Protein AF-A0A8C4VVU4-F1 (afdb_monomer_lite)

Radius of gyration: 29.29 Å; chains: 1; bounding box: 77×100×70 Å

Secondary structure (DSSP, 8-state):
-HHHHHHHHHHHHHHHHHHHHHHHTS-------------TTSSPPS---SSPPSSEEEEEEEEEEEEETTTTEEEEEEEEEEEESS-EEEEEEE--SEEEEEEEEEEGGGTT--PPPEEPEEEEEGGGTEEEEEEEEEEPTT-EEEEEEEEEEE-BSSSSEEEEEEEE-TTSPEEEE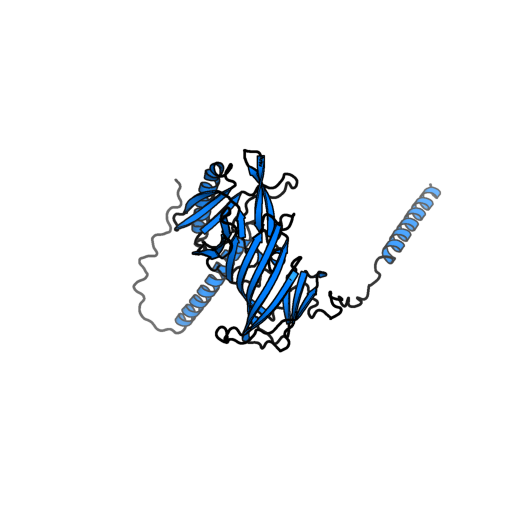EEEE-TTTTGGGTS-B--STT--BEEEEEEEE-TT-EEEESSPEEEEEEPGGG-EEEEEPPPPSB-GGG--EEEE--EEEEEE-TT--EEEEEE-TTTGGGGHHHHHHHHHHHHHHHHHHT---SSSEEEEE-----TT-TT----EETT----THHHHHHHHHHHHHHHHHHHHHHHHHHHHHSS------SSSSSSSSSS-------

Sequence (386 aa):
MASLCRLCSLVLVLQLLHIYSLGVYGFKHQTGKNNVTSPTNGKLFPWNKMRLPDMVVPIQYDLSVHPNLTTVQFTGLERIEIFVRENTRFIVLHSKGLEITSAVLLPKDDLGSSEPGTQLQVLEHPAHEQIALQAPEVLTAGQRFLVVIEFHGRLADGFDGFYKSTYKTHDGETRIIATTDFEPTSARMAFPCFDEPSFKANFAIMIRRERKHIALSNMPKIKTIELEGGLLEDHFDVTVKMSTYLVAYIVCDFKSVQATTSSGIKVSIYASPDKWSQTHYALEAAVKLLEFYEKNFDISFPLPKLVIEKLQKNKTHEGSHPLLICWRYGDRKQLCRAMRAKQQGERQTKEIQQQQQQKCSEQGQPLFSFLLGVVLAEKLRCNGPF

Structure (mmCIF, N/CA/C/O backbone):
data_AF-A0A8C4VVU4-F1
#
_entry.id   AF-A0A8C4VVU4-F1
#
loop_
_atom_site.group_PDB
_atom_site.id
_atom_site.type_symbol
_atom_site.label_atom_id
_atom_site.label_alt_id
_atom_site.label_comp_id
_atom_site.label_asym_id
_atom_site.label_entity_id
_atom_site.label_seq_id
_atom_site.pdbx_PDB_ins_code
_atom_site.Cartn_x
_atom_site.Cartn_y
_atom_site.Cartn_z
_atom_site.occupancy
_atom_site.B_iso_or_equiv
_atom_site.auth_seq_id
_atom_site.auth_comp_id
_atom_site.auth_asym_id
_atom_site.auth_atom_id
_atom_site.pdbx_PDB_model_num
ATOM 1 N N . MET A 1 1 ? -8.434 77.540 -23.350 1.00 54.56 1 MET A N 1
ATOM 2 C CA . MET A 1 1 ? -8.883 76.127 -23.413 1.00 54.56 1 MET A CA 1
ATOM 3 C C . MET A 1 1 ? -8.112 75.245 -24.406 1.00 54.56 1 MET A C 1
ATOM 5 O O . MET A 1 1 ? -8.009 74.054 -24.153 1.00 54.56 1 MET A O 1
ATOM 9 N N . ALA A 1 2 ? -7.490 75.777 -25.469 1.00 52.59 2 ALA A N 1
ATOM 10 C CA . ALA A 1 2 ? -6.749 74.960 -26.448 1.00 52.59 2 ALA A CA 1
ATOM 11 C C . ALA A 1 2 ? -5.416 74.345 -25.947 1.00 52.59 2 ALA A C 1
ATOM 13 O O . ALA A 1 2 ? -4.959 73.352 -26.506 1.00 52.59 2 ALA A O 1
ATOM 14 N N . SER A 1 3 ? -4.798 74.895 -24.891 1.00 52.94 3 SER A N 1
ATOM 15 C CA . SER A 1 3 ? -3.503 74.409 -24.370 1.00 52.94 3 SER A CA 1
ATOM 16 C C . SER A 1 3 ? -3.633 73.164 -23.471 1.00 52.94 3 SER A C 1
ATOM 18 O O . SER A 1 3 ? -2.853 72.224 -23.597 1.00 52.94 3 SER A O 1
ATOM 20 N N . LEU A 1 4 ? -4.690 73.080 -22.648 1.00 53.69 4 LEU A N 1
ATOM 21 C CA . LEU A 1 4 ? -4.948 71.901 -21.803 1.00 53.69 4 LEU A CA 1
ATOM 22 C C . LEU A 1 4 ? -5.302 70.647 -22.624 1.00 53.69 4 LEU A C 1
ATOM 24 O O . LEU A 1 4 ? -4.927 69.537 -22.257 1.00 53.69 4 LEU A O 1
ATOM 28 N N . CYS A 1 5 ? -5.982 70.817 -23.761 1.00 56.50 5 CYS A N 1
ATOM 29 C CA . CYS A 1 5 ? -6.396 69.701 -24.617 1.00 56.50 5 CYS A CA 1
ATOM 30 C C . CYS A 1 5 ? -5.201 69.040 -25.341 1.00 56.50 5 CYS A C 1
ATOM 32 O O . CYS A 1 5 ? -5.180 67.824 -25.552 1.00 56.50 5 CYS A O 1
ATOM 34 N N . ARG A 1 6 ? -4.154 69.823 -25.646 1.00 62.97 6 ARG A N 1
ATOM 35 C CA . ARG A 1 6 ? -2.909 69.312 -26.242 1.00 62.97 6 ARG A CA 1
ATOM 36 C C . ARG A 1 6 ? -2.059 68.530 -25.239 1.00 62.97 6 ARG A C 1
ATOM 38 O O . ARG A 1 6 ? -1.472 67.525 -25.626 1.00 62.97 6 ARG A O 1
ATOM 45 N N . LEU A 1 7 ? -2.053 68.926 -23.962 1.00 68.69 7 LEU A N 1
ATOM 46 C CA . LEU A 1 7 ? -1.331 68.195 -22.914 1.00 68.69 7 LEU A CA 1
ATOM 47 C C . LEU A 1 7 ? -1.962 66.824 -22.616 1.00 68.69 7 LEU A C 1
ATOM 49 O O . LEU A 1 7 ? -1.242 65.832 -22.564 1.00 68.69 7 LEU A O 1
ATOM 53 N N . CYS A 1 8 ? -3.294 66.739 -22.497 1.00 65.38 8 CYS A N 1
ATOM 54 C CA . CYS A 1 8 ? -3.971 65.452 -22.271 1.00 65.38 8 CYS A CA 1
ATOM 55 C C . CYS A 1 8 ? -3.771 64.470 -23.433 1.00 65.38 8 CYS A C 1
ATOM 57 O O . CYS A 1 8 ? -3.564 63.280 -23.203 1.00 65.38 8 CYS A O 1
ATOM 59 N N . SER A 1 9 ? -3.781 64.968 -24.673 1.00 70.19 9 SER A N 1
ATOM 60 C CA . SER A 1 9 ? -3.554 64.131 -25.856 1.00 70.19 9 SER A CA 1
ATOM 61 C C . SER A 1 9 ? -2.126 63.575 -25.894 1.00 70.19 9 SER A C 1
ATOM 63 O O . SER A 1 9 ? -1.931 62.411 -26.233 1.00 70.19 9 SER A O 1
ATOM 65 N N . LEU A 1 10 ? -1.127 64.366 -25.479 1.00 76.06 10 LEU A N 1
ATOM 66 C CA . LEU A 1 10 ? 0.266 63.914 -25.423 1.00 76.06 10 LEU A CA 1
ATOM 67 C C . LEU A 1 10 ? 0.486 62.840 -24.346 1.00 76.06 10 LEU A C 1
ATOM 69 O O . LEU A 1 10 ? 1.198 61.867 -24.584 1.00 76.06 10 LEU A O 1
ATOM 73 N N . VAL A 1 11 ? -0.149 62.990 -23.178 1.00 78.06 11 VAL A N 1
ATOM 74 C CA . VAL A 1 11 ? -0.043 62.020 -22.074 1.00 78.06 11 VAL A CA 1
ATOM 75 C C . VAL A 1 11 ? -0.682 60.680 -22.451 1.00 78.06 11 VAL A C 1
ATOM 77 O O . VAL A 1 11 ? -0.093 59.634 -22.191 1.00 78.06 11 VAL A O 1
ATOM 80 N N . LEU A 1 12 ? -1.831 60.695 -23.134 1.00 74.75 12 LEU A N 1
ATOM 81 C CA . LEU A 1 12 ? -2.483 59.480 -23.639 1.00 74.75 12 LEU A CA 1
ATOM 82 C C . LEU A 1 12 ? -1.635 58.751 -24.690 1.00 74.75 12 LEU A C 1
ATOM 84 O O . LEU A 1 12 ? -1.508 57.530 -24.632 1.00 74.75 12 LEU A O 1
ATOM 88 N N . VAL A 1 13 ? -1.003 59.485 -25.610 1.00 79.62 13 VAL A N 1
ATOM 89 C CA . VAL A 1 13 ? -0.108 58.893 -26.618 1.00 79.62 13 VAL A CA 1
ATOM 90 C C . VAL A 1 13 ? 1.142 58.294 -25.966 1.00 79.62 13 VAL A C 1
ATOM 92 O O . VAL A 1 13 ? 1.549 57.192 -26.328 1.00 79.62 13 VAL A O 1
ATOM 95 N N . LEU A 1 14 ? 1.717 58.959 -24.959 1.00 77.25 14 LEU A N 1
ATOM 96 C CA . LEU A 1 14 ? 2.869 58.435 -24.218 1.00 77.25 14 LEU A CA 1
ATOM 97 C C . LEU A 1 14 ? 2.517 57.187 -23.394 1.00 77.25 14 LEU A C 1
ATOM 99 O O . LEU A 1 14 ? 3.309 56.246 -23.363 1.00 77.25 14 LEU A O 1
ATOM 103 N N . GLN A 1 15 ? 1.326 57.126 -22.787 1.00 73.62 15 GLN A N 1
ATOM 104 C CA . GLN A 1 15 ? 0.873 55.926 -22.074 1.00 73.62 15 GLN A CA 1
ATOM 105 C C . GLN A 1 15 ? 0.582 54.756 -23.020 1.00 73.62 15 GLN A C 1
ATOM 107 O O . GLN A 1 15 ? 0.962 53.625 -22.720 1.00 73.62 15 GLN A O 1
ATOM 112 N N . LEU A 1 16 ? -0.003 55.014 -24.194 1.00 71.44 16 LEU A N 1
ATOM 113 C CA . LEU A 1 16 ? -0.216 53.984 -25.215 1.00 71.44 16 LEU A CA 1
ATOM 114 C C . LEU A 1 16 ? 1.109 53.455 -25.786 1.00 71.44 16 LEU A C 1
ATOM 116 O O . LEU A 1 16 ? 1.242 52.249 -25.975 1.00 71.44 16 LEU A O 1
ATOM 120 N N . LEU A 1 17 ? 2.117 54.315 -25.980 1.00 69.75 17 LEU A N 1
ATOM 121 C CA . LEU A 1 17 ? 3.463 53.899 -26.399 1.00 69.75 17 LEU A CA 1
ATOM 122 C C . LEU A 1 17 ? 4.193 53.077 -25.323 1.00 69.75 17 LEU A C 1
ATOM 124 O O . LEU A 1 17 ? 4.926 52.150 -25.666 1.00 69.75 17 LEU A O 1
ATOM 128 N N . HIS A 1 18 ? 3.970 53.356 -24.034 1.00 65.44 18 HIS A N 1
ATOM 129 C CA . HIS A 1 18 ? 4.513 52.547 -22.934 1.00 65.44 18 HIS A CA 1
ATOM 130 C C . HIS A 1 18 ? 3.839 51.173 -22.818 1.00 65.44 18 HIS A C 1
ATOM 132 O O . HIS A 1 18 ? 4.515 50.172 -22.588 1.00 65.44 18 HIS A O 1
ATOM 138 N N . ILE A 1 19 ? 2.524 51.092 -23.044 1.00 65.69 19 ILE A N 1
ATOM 139 C CA . ILE A 1 19 ? 1.805 49.809 -23.107 1.00 65.69 19 ILE A CA 1
ATOM 140 C C . ILE A 1 19 ? 2.272 48.996 -24.324 1.00 65.69 19 ILE A C 1
ATOM 142 O O . ILE A 1 19 ? 2.458 47.784 -24.218 1.00 65.69 19 ILE A O 1
ATOM 146 N N . TYR A 1 20 ? 2.536 49.653 -25.459 1.00 61.69 20 TYR A N 1
ATOM 147 C CA . TYR A 1 20 ? 3.066 48.993 -26.654 1.00 61.69 20 TYR A CA 1
ATOM 148 C C . TYR A 1 20 ? 4.505 48.490 -26.451 1.00 61.69 20 TYR A C 1
ATOM 150 O O . TYR A 1 20 ? 4.822 47.378 -26.865 1.00 61.69 20 TYR A O 1
ATOM 158 N N . SER A 1 21 ? 5.373 49.244 -25.759 1.00 55.59 21 SER A N 1
ATOM 159 C CA . SER A 1 21 ? 6.736 48.771 -25.464 1.00 55.59 21 SER A CA 1
ATOM 160 C C . SER A 1 21 ? 6.746 47.603 -24.468 1.00 55.59 21 SER A C 1
ATOM 162 O O . SER A 1 21 ? 7.523 46.667 -24.648 1.00 55.59 21 SER A O 1
ATOM 164 N N . LEU A 1 22 ? 5.836 47.591 -23.485 1.00 52.31 22 LEU A N 1
ATOM 165 C CA . LEU A 1 22 ? 5.645 46.460 -22.568 1.00 52.31 22 LEU A CA 1
ATOM 166 C C . LEU A 1 22 ? 5.048 45.228 -23.275 1.00 52.31 22 LEU A C 1
ATOM 168 O O . LEU A 1 22 ? 5.449 44.105 -22.976 1.00 52.31 22 LEU A O 1
ATOM 172 N N . GLY A 1 23 ? 4.154 45.424 -24.251 1.00 46.66 23 GLY A N 1
ATOM 173 C CA . GLY A 1 23 ? 3.567 44.346 -25.057 1.00 46.66 23 GLY A CA 1
ATOM 174 C C . GLY A 1 23 ? 4.552 43.674 -26.023 1.00 46.66 23 GLY A C 1
ATOM 175 O O . GLY A 1 23 ? 4.442 42.477 -26.275 1.00 46.66 23 GLY A O 1
ATOM 176 N N . VAL A 1 24 ? 5.559 44.404 -26.517 1.00 47.38 24 VAL A N 1
ATOM 177 C CA . VAL A 1 24 ? 6.585 43.867 -27.436 1.00 47.38 24 VAL A CA 1
ATOM 178 C C . VAL A 1 24 ? 7.706 43.117 -26.694 1.00 47.38 24 VAL A C 1
ATOM 180 O O . VAL A 1 24 ? 8.357 42.250 -27.274 1.00 47.38 24 VAL A O 1
ATOM 183 N N . TYR A 1 25 ? 7.888 43.349 -25.389 1.00 42.03 25 TYR A N 1
ATOM 184 C CA . TYR A 1 25 ? 8.833 42.582 -24.557 1.00 42.03 25 TYR A CA 1
ATOM 185 C C . TYR A 1 25 ? 8.291 41.229 -24.061 1.00 42.03 25 TYR A C 1
ATOM 187 O O . TYR A 1 25 ? 9.004 40.483 -23.387 1.00 42.03 25 TYR A O 1
ATOM 195 N N . GLY A 1 26 ? 7.055 40.881 -24.419 1.00 44.94 26 GLY A N 1
ATOM 196 C CA . GLY A 1 26 ? 6.333 39.735 -23.884 1.00 44.94 26 GLY A CA 1
ATOM 197 C C . GLY A 1 26 ? 6.151 38.550 -24.828 1.00 44.94 26 GLY A C 1
ATOM 198 O O . GLY A 1 26 ? 5.119 37.918 -24.723 1.00 44.94 26 GLY A O 1
ATOM 199 N N . PHE A 1 27 ? 7.072 38.225 -25.742 1.00 38.03 27 PHE A N 1
ATOM 200 C CA . PHE A 1 27 ? 7.084 36.904 -26.406 1.00 38.03 27 PHE A CA 1
ATOM 201 C C . PHE A 1 27 ? 8.479 36.580 -26.970 1.00 38.03 27 PHE A C 1
ATOM 203 O O . PHE A 1 27 ? 8.713 36.524 -28.176 1.00 38.03 27 PHE A O 1
ATOM 210 N N . LYS A 1 28 ? 9.452 36.329 -26.081 1.00 32.41 28 LYS A N 1
ATOM 211 C CA . LYS A 1 28 ? 10.615 35.519 -26.468 1.00 32.41 28 LYS A CA 1
ATOM 212 C C . LYS A 1 28 ? 10.125 34.082 -26.600 1.00 32.41 28 LYS A C 1
ATOM 214 O O . LYS A 1 28 ? 9.977 33.374 -25.609 1.00 32.41 28 LYS A O 1
ATOM 219 N N . HIS A 1 29 ? 9.864 33.684 -27.839 1.00 30.28 29 HIS A N 1
ATOM 220 C CA . HIS A 1 29 ? 9.734 32.296 -28.252 1.00 30.28 29 HIS A CA 1
ATOM 221 C C . HIS A 1 29 ? 11.003 31.559 -27.788 1.00 30.28 29 HIS A C 1
ATOM 223 O O . HIS A 1 29 ? 12.045 31.607 -28.441 1.00 30.28 29 HIS A O 1
ATOM 229 N N . GLN A 1 30 ? 10.955 30.922 -26.615 1.00 30.11 30 GLN A N 1
ATOM 230 C CA . GLN A 1 30 ? 11.921 29.891 -26.273 1.00 30.11 30 GLN A CA 1
ATOM 231 C C . GLN A 1 30 ? 11.616 28.729 -27.209 1.00 30.11 30 GLN A C 1
ATOM 233 O O . GLN A 1 30 ? 10.737 27.910 -26.962 1.00 30.11 30 GLN A O 1
ATOM 238 N N . THR A 1 31 ? 12.322 28.693 -28.336 1.00 30.97 31 THR A N 1
ATOM 239 C CA . THR A 1 31 ? 12.569 27.451 -29.057 1.00 30.97 31 THR A CA 1
ATOM 240 C C . THR A 1 31 ? 13.061 26.451 -28.022 1.00 30.97 31 THR A C 1
ATOM 242 O O . THR A 1 31 ? 14.147 26.636 -27.463 1.00 30.97 31 THR A O 1
ATOM 245 N N . GLY A 1 32 ? 12.219 25.468 -27.702 1.00 32.97 32 GLY A N 1
ATOM 246 C CA . GLY A 1 32 ? 12.524 24.417 -26.749 1.00 32.97 32 GLY A CA 1
ATOM 247 C C . GLY A 1 32 ? 13.827 23.750 -27.151 1.00 32.97 32 GLY A C 1
ATOM 248 O O . GLY A 1 32 ? 13.865 22.924 -28.059 1.00 32.97 32 GLY A O 1
ATOM 249 N N . LYS A 1 33 ? 14.913 24.117 -26.468 1.00 32.50 33 LYS A N 1
ATOM 250 C CA . LYS A 1 33 ? 16.027 23.201 -26.298 1.00 32.50 33 LYS A CA 1
ATOM 251 C C . LYS A 1 33 ? 15.423 22.030 -25.547 1.00 32.50 33 LYS A C 1
ATOM 253 O O . LYS A 1 33 ? 14.931 22.213 -24.438 1.00 32.50 33 LYS A O 1
ATOM 258 N N . ASN A 1 34 ? 15.392 20.875 -26.200 1.00 38.81 34 ASN A N 1
ATOM 259 C CA . ASN A 1 34 ? 15.095 19.600 -25.574 1.00 38.81 34 ASN A CA 1
ATOM 260 C C . ASN A 1 34 ? 15.862 19.551 -24.251 1.00 38.81 34 ASN A C 1
ATOM 262 O O . ASN A 1 34 ? 17.088 19.428 -24.255 1.00 38.81 34 ASN A O 1
ATOM 266 N N . ASN A 1 35 ? 15.149 19.718 -23.137 1.00 34.88 35 ASN A N 1
ATOM 267 C CA . ASN A 1 35 ? 15.682 19.460 -21.813 1.00 34.88 35 ASN A CA 1
ATOM 268 C C . ASN A 1 35 ? 15.896 17.952 -21.759 1.00 34.88 35 ASN A C 1
ATOM 270 O O . ASN A 1 35 ? 15.011 17.196 -21.369 1.00 34.88 35 ASN A O 1
ATOM 274 N N . VAL A 1 36 ? 17.056 17.516 -22.245 1.00 42.78 36 VAL A N 1
ATOM 275 C CA . VAL A 1 36 ? 17.599 16.199 -21.954 1.00 42.78 36 VAL A CA 1
ATOM 276 C C . VAL A 1 36 ? 17.818 16.209 -20.452 1.00 42.78 36 VAL A C 1
ATOM 278 O O . VAL A 1 36 ? 18.752 16.812 -19.931 1.00 42.78 36 VAL A O 1
ATOM 281 N N . THR A 1 37 ? 16.845 15.650 -19.752 1.00 46.22 37 THR A N 1
ATOM 282 C CA . THR A 1 37 ? 16.840 15.484 -18.312 1.00 46.22 37 THR A CA 1
ATOM 283 C C . THR A 1 37 ? 17.968 14.534 -17.950 1.00 46.22 37 THR A C 1
ATOM 285 O O . THR A 1 37 ? 17.850 13.333 -18.183 1.00 46.22 37 THR A O 1
ATOM 288 N N . SER A 1 38 ? 19.065 15.071 -17.419 1.00 39.06 38 SER A N 1
ATOM 289 C CA . SER A 1 38 ? 20.142 14.281 -16.824 1.00 39.06 38 SER A CA 1
ATOM 290 C C . SER A 1 38 ? 19.622 13.606 -15.547 1.00 39.06 38 SER A C 1
ATOM 292 O O . SER A 1 38 ? 19.295 14.312 -14.592 1.00 39.06 38 SER A O 1
ATOM 294 N N . PRO A 1 39 ? 19.500 12.272 -15.504 1.00 51.78 39 PRO A N 1
ATOM 295 C CA . PRO A 1 39 ? 19.120 11.520 -14.312 1.00 51.78 39 PRO A CA 1
ATOM 296 C C . PRO A 1 39 ? 20.349 11.260 -13.436 1.00 51.78 39 PRO A C 1
ATOM 298 O O . PRO A 1 39 ? 21.487 11.435 -13.878 1.00 51.78 39 PRO A O 1
ATOM 301 N N . THR A 1 40 ? 20.109 10.822 -12.201 1.00 55.41 40 THR A N 1
ATOM 302 C CA . THR A 1 40 ? 21.026 10.757 -11.041 1.00 55.41 40 THR A CA 1
ATOM 303 C C . THR A 1 40 ? 22.409 10.129 -11.282 1.00 55.41 40 THR A C 1
ATOM 305 O O . THR A 1 40 ? 23.325 10.421 -10.523 1.00 55.41 40 THR A O 1
ATOM 308 N N . ASN A 1 41 ? 22.605 9.371 -12.370 1.00 57.88 41 ASN A N 1
ATOM 309 C CA . ASN A 1 41 ? 23.867 8.695 -12.714 1.00 57.88 41 ASN A CA 1
ATOM 310 C C . ASN A 1 41 ? 24.458 9.088 -14.090 1.00 57.88 41 ASN A C 1
ATOM 312 O O . ASN A 1 41 ? 25.291 8.364 -14.632 1.00 57.88 41 ASN A O 1
ATOM 316 N N . GLY A 1 42 ? 23.996 10.176 -14.719 1.00 63.97 42 GLY A N 1
ATOM 317 C CA . GLY A 1 42 ? 24.495 10.640 -16.028 1.00 63.97 42 GLY A CA 1
ATOM 318 C C . GLY A 1 42 ? 24.061 9.800 -17.244 1.00 63.97 42 GLY A C 1
ATOM 319 O O . GLY A 1 42 ? 24.349 10.170 -18.380 1.00 63.97 42 GLY A O 1
ATOM 320 N N . LYS A 1 43 ? 23.337 8.693 -17.034 1.00 75.50 43 LYS A N 1
ATOM 321 C CA . LYS A 1 43 ? 22.697 7.885 -18.088 1.00 75.50 43 LYS A CA 1
ATOM 322 C C . LYS A 1 43 ? 21.329 8.453 -18.434 1.00 75.50 43 LYS A C 1
ATOM 324 O O . LYS A 1 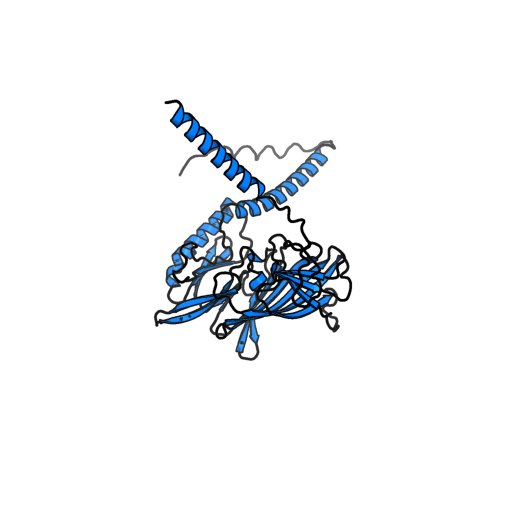43 ? 20.597 8.757 -17.509 1.00 75.50 43 LYS A O 1
ATOM 329 N N . LEU A 1 44 ? 20.944 8.532 -19.711 1.00 85.62 44 LEU A N 1
ATOM 330 C CA . LEU A 1 44 ? 19.597 8.984 -20.095 1.00 85.62 44 LEU A CA 1
ATOM 331 C C . LEU A 1 44 ? 18.498 8.101 -19.484 1.00 85.62 44 LEU A C 1
ATOM 333 O O . LEU A 1 44 ? 18.585 6.875 -19.510 1.00 85.62 44 LEU A O 1
ATOM 337 N N . PHE A 1 45 ? 17.432 8.739 -19.002 1.00 93.81 45 PHE A N 1
ATOM 338 C CA . PHE A 1 45 ? 16.233 8.048 -18.544 1.00 93.81 45 PHE A CA 1
ATOM 339 C C . PHE A 1 45 ? 15.386 7.669 -19.770 1.00 93.81 45 PHE A C 1
ATOM 341 O O . PHE A 1 45 ? 15.192 8.515 -20.647 1.00 93.81 45 PHE A O 1
ATOM 348 N N . PRO A 1 46 ? 14.884 6.426 -19.871 1.00 94.62 46 PRO A N 1
ATOM 349 C CA . PRO A 1 46 ? 14.301 5.906 -21.111 1.00 94.62 46 PRO A CA 1
ATOM 350 C C . PRO A 1 46 ? 12.906 6.464 -21.442 1.00 94.62 46 PRO A C 1
ATOM 352 O O . PRO A 1 46 ? 12.325 6.088 -22.458 1.00 94.62 46 PRO A O 1
ATOM 355 N N . TRP A 1 47 ? 12.351 7.348 -20.606 1.00 95.88 47 TRP A N 1
ATOM 356 C CA . TRP A 1 47 ? 10.983 7.839 -20.744 1.00 95.88 47 TRP A CA 1
ATOM 357 C C . TRP A 1 47 ? 10.828 9.320 -20.391 1.00 95.88 47 TRP A C 1
ATOM 359 O O . TRP A 1 47 ? 11.118 9.754 -19.287 1.00 95.88 47 TRP A O 1
ATOM 369 N N . ASN A 1 48 ? 10.326 10.126 -21.320 1.00 93.69 48 ASN A N 1
ATOM 370 C CA . ASN A 1 48 ? 10.309 11.586 -21.178 1.00 93.69 48 ASN A CA 1
ATOM 371 C C . ASN A 1 48 ? 8.924 12.183 -20.875 1.00 93.69 48 ASN A C 1
ATOM 373 O O . ASN A 1 48 ? 8.753 13.397 -20.979 1.00 93.69 48 ASN A O 1
ATOM 377 N N . LYS A 1 49 ? 7.925 11.363 -20.520 1.00 96.44 49 LYS A N 1
ATOM 378 C CA . LYS A 1 49 ? 6.563 11.826 -20.207 1.00 96.44 49 LYS A CA 1
ATOM 379 C C . LYS A 1 49 ? 6.231 11.611 -18.734 1.00 96.44 49 LYS A C 1
ATOM 381 O O . LYS A 1 49 ? 6.632 10.621 -18.133 1.00 96.44 49 LYS A O 1
ATOM 386 N N . MET A 1 50 ? 5.410 12.503 -18.181 1.00 95.06 50 MET A N 1
ATOM 387 C CA . MET A 1 50 ? 4.883 12.356 -16.819 1.00 95.06 50 MET A CA 1
ATOM 388 C C . MET A 1 50 ? 3.933 11.156 -16.687 1.00 95.06 50 MET A C 1
ATOM 390 O O . MET A 1 50 ? 3.930 10.485 -15.663 1.00 95.06 50 MET A O 1
ATOM 394 N N . ARG A 1 51 ? 3.133 10.873 -17.724 1.00 98.00 51 ARG A N 1
ATOM 395 C CA . ARG A 1 51 ? 2.276 9.680 -17.768 1.00 98.00 51 ARG A CA 1
ATOM 396 C C . ARG A 1 51 ? 3.114 8.445 -18.049 1.00 98.00 51 ARG A C 1
ATOM 398 O O . ARG A 1 51 ? 3.973 8.506 -18.928 1.00 98.00 51 ARG A O 1
ATOM 405 N N . LEU A 1 52 ? 2.852 7.355 -17.338 1.00 98.25 52 LEU A N 1
ATOM 406 C CA . LEU A 1 52 ? 3.550 6.088 -17.532 1.00 98.25 52 LEU A CA 1
ATOM 407 C C . LEU A 1 52 ? 3.286 5.511 -18.934 1.00 98.25 52 LEU A C 1
ATOM 409 O O . LEU A 1 52 ? 2.210 5.732 -19.500 1.00 98.25 52 LEU A O 1
ATOM 413 N N . PRO A 1 53 ? 4.248 4.762 -19.500 1.00 97.56 53 PRO A N 1
ATOM 414 C CA . PRO A 1 53 ? 3.998 3.945 -20.678 1.00 97.56 53 PRO A CA 1
ATOM 415 C C . PRO A 1 53 ? 2.995 2.831 -20.354 1.00 97.56 53 PRO A C 1
ATOM 417 O O . PRO A 1 53 ? 2.973 2.297 -19.249 1.00 97.56 53 PRO A O 1
ATOM 420 N N . ASP A 1 54 ? 2.194 2.435 -21.337 1.00 95.81 54 ASP A N 1
ATOM 421 C CA . ASP A 1 54 ? 1.207 1.354 -21.233 1.00 95.81 54 ASP A CA 1
ATOM 422 C C . ASP A 1 54 ? 1.707 0.009 -21.789 1.00 95.81 54 ASP A C 1
ATOM 424 O O . ASP A 1 54 ? 0.959 -0.970 -21.797 1.00 95.81 54 ASP A O 1
ATOM 428 N N . MET A 1 55 ? 2.986 -0.058 -22.181 1.00 97.38 55 MET A N 1
ATOM 429 C CA . MET A 1 55 ? 3.674 -1.267 -22.662 1.00 97.38 55 MET A CA 1
ATOM 430 C C . MET A 1 55 ? 3.751 -2.376 -21.603 1.00 97.38 55 MET A C 1
ATOM 432 O O . MET A 1 55 ? 3.811 -3.554 -21.946 1.00 97.38 55 MET A O 1
ATOM 436 N N . VAL A 1 56 ? 3.757 -2.013 -20.318 1.00 98.12 56 VAL A N 1
ATOM 437 C CA . VAL A 1 56 ? 3.792 -2.944 -19.184 1.00 98.12 56 VAL A CA 1
ATOM 438 C C . VAL A 1 56 ? 2.655 -2.585 -18.243 1.00 98.12 56 VAL A C 1
ATOM 440 O O . VAL A 1 56 ? 2.483 -1.419 -17.893 1.00 98.12 56 VAL A O 1
ATOM 443 N N . VAL A 1 57 ? 1.868 -3.579 -17.833 1.00 98.06 57 VAL A N 1
ATOM 444 C CA . VAL A 1 57 ? 0.733 -3.372 -16.926 1.00 98.06 57 VAL A CA 1
ATOM 445 C C . VAL A 1 57 ? 0.809 -4.292 -15.712 1.00 98.06 57 VAL A C 1
ATOM 447 O O . VAL A 1 57 ? 1.146 -5.466 -15.876 1.00 98.06 57 VAL A O 1
ATOM 450 N N . PRO A 1 58 ? 0.469 -3.809 -14.504 1.00 98.44 58 PRO A N 1
ATOM 451 C CA . PRO A 1 58 ? 0.423 -4.652 -13.321 1.00 98.44 58 PRO A CA 1
ATOM 452 C C . PRO A 1 58 ? -0.835 -5.528 -13.320 1.00 98.44 58 PRO A C 1
ATOM 454 O O . PRO A 1 58 ? -1.907 -5.124 -13.784 1.00 98.44 58 PRO A O 1
ATOM 457 N N . ILE A 1 59 ? -0.701 -6.723 -12.757 1.00 98.19 59 ILE A N 1
ATOM 458 C CA . ILE A 1 59 ? -1.792 -7.672 -12.517 1.00 98.19 59 ILE A CA 1
ATOM 459 C C . ILE A 1 59 ? -2.049 -7.784 -11.015 1.00 98.19 59 ILE A C 1
ATOM 461 O O . ILE A 1 59 ? -3.186 -7.604 -10.572 1.00 98.19 59 ILE A O 1
ATOM 465 N N . GLN A 1 60 ? -0.996 -8.040 -10.241 1.00 98.38 60 GLN A N 1
ATOM 466 C CA . GLN A 1 60 ? -1.068 -8.258 -8.801 1.00 98.38 60 GLN A CA 1
ATOM 467 C C . GLN A 1 60 ? 0.178 -7.705 -8.110 1.00 98.38 60 GLN A C 1
ATOM 469 O O . GLN A 1 60 ? 1.270 -7.761 -8.667 1.00 98.38 60 GLN A O 1
ATOM 474 N N . TYR A 1 61 ? -0.006 -7.190 -6.900 1.00 98.81 61 TYR A N 1
ATOM 475 C CA . TYR A 1 61 ? 1.054 -6.795 -5.983 1.00 98.81 61 TYR A CA 1
ATOM 476 C C . TYR A 1 61 ? 0.995 -7.676 -4.740 1.00 98.81 61 TYR A C 1
ATOM 478 O O . TYR A 1 61 ? -0.038 -7.709 -4.070 1.00 98.81 61 TYR A O 1
ATOM 486 N N . ASP A 1 62 ? 2.107 -8.308 -4.386 1.00 98.44 62 ASP A N 1
ATOM 487 C CA . ASP A 1 62 ? 2.308 -8.883 -3.059 1.00 98.44 62 ASP A CA 1
ATOM 488 C C . ASP A 1 62 ? 3.199 -7.923 -2.270 1.00 98.44 62 ASP A C 1
ATOM 490 O O . ASP A 1 62 ? 4.399 -7.835 -2.527 1.00 98.44 62 ASP A O 1
ATOM 494 N N . LEU A 1 63 ? 2.606 -7.165 -1.349 1.00 98.69 63 LEU A N 1
ATOM 495 C CA . LEU A 1 63 ? 3.246 -6.061 -0.640 1.00 98.69 63 LEU A CA 1
ATOM 496 C C . LEU A 1 63 ? 3.486 -6.430 0.827 1.00 98.69 63 LEU A C 1
ATOM 498 O O . LEU A 1 63 ? 2.546 -6.527 1.615 1.00 98.69 63 LEU A O 1
ATOM 502 N N . SER A 1 64 ? 4.754 -6.578 1.206 1.00 98.56 64 SER A N 1
ATOM 503 C CA . SER A 1 64 ? 5.187 -6.764 2.591 1.00 98.56 64 SER A CA 1
ATOM 504 C C . SER A 1 64 ? 5.783 -5.470 3.134 1.00 98.56 64 SER A C 1
ATOM 506 O O . SER A 1 64 ? 6.792 -5.001 2.617 1.00 98.56 64 SER A O 1
ATOM 508 N N . VAL A 1 65 ? 5.211 -4.927 4.211 1.00 98.62 65 VAL A N 1
ATOM 509 C CA . VAL A 1 65 ? 5.675 -3.686 4.854 1.00 98.62 65 VAL A CA 1
ATOM 510 C C . VAL A 1 65 ? 6.031 -3.947 6.313 1.00 98.62 65 VAL A C 1
ATOM 512 O O . VAL A 1 65 ? 5.261 -4.548 7.065 1.00 98.62 65 VAL A O 1
ATOM 515 N N . HIS A 1 66 ? 7.192 -3.457 6.737 1.00 98.31 66 HIS A N 1
ATOM 516 C CA . HIS A 1 66 ? 7.663 -3.531 8.114 1.00 98.31 66 HIS A CA 1
ATOM 517 C C . HIS A 1 66 ? 7.959 -2.125 8.652 1.00 98.31 66 HIS A C 1
ATOM 519 O O . HIS A 1 66 ? 9.090 -1.644 8.552 1.00 98.31 66 HIS A O 1
ATOM 525 N N . PRO A 1 67 ? 6.951 -1.433 9.212 1.00 98.06 67 PRO A N 1
ATOM 526 C CA . PRO A 1 67 ? 7.166 -0.168 9.896 1.00 98.06 67 PRO A CA 1
ATOM 527 C C . PRO A 1 67 ? 7.734 -0.367 11.301 1.00 98.06 67 PRO A C 1
ATOM 529 O O . PRO A 1 67 ? 7.241 -1.175 12.088 1.00 98.06 67 PRO A O 1
ATOM 532 N N . ASN A 1 68 ? 8.704 0.470 11.655 1.00 97.19 68 ASN A N 1
ATOM 533 C CA . ASN A 1 68 ? 9.189 0.636 13.013 1.00 97.19 68 ASN A CA 1
ATOM 534 C C . ASN A 1 68 ? 8.760 2.013 13.532 1.00 97.19 68 ASN A C 1
ATOM 536 O O . ASN A 1 68 ? 9.267 3.053 13.111 1.00 97.19 68 ASN A O 1
ATOM 540 N N . LEU A 1 69 ? 7.804 2.020 14.463 1.00 96.19 69 LEU A N 1
ATOM 541 C CA . LEU A 1 69 ? 7.227 3.252 15.006 1.00 96.19 69 LEU A CA 1
ATOM 542 C C . LEU A 1 69 ? 8.170 3.976 15.982 1.00 96.19 69 LEU A C 1
ATOM 544 O O . LEU A 1 69 ? 7.946 5.148 16.271 1.00 96.19 69 LEU A O 1
ATOM 548 N N . THR A 1 70 ? 9.227 3.309 16.455 1.00 94.81 70 THR A N 1
ATOM 549 C CA . THR A 1 70 ? 10.253 3.895 17.330 1.00 94.81 70 THR A CA 1
ATOM 550 C C . THR A 1 70 ? 11.279 4.676 16.512 1.00 94.81 70 THR A C 1
ATOM 552 O O . THR A 1 70 ? 11.564 5.831 16.819 1.00 94.81 70 THR A O 1
ATOM 555 N N . THR A 1 71 ? 11.814 4.075 15.443 1.00 96.62 71 THR A N 1
ATOM 556 C CA . THR A 1 71 ? 12.776 4.740 14.542 1.00 96.62 71 THR A CA 1
ATOM 557 C C . THR A 1 71 ? 12.101 5.589 13.468 1.00 96.62 71 THR A C 1
ATOM 559 O O . THR A 1 71 ? 12.763 6.398 12.821 1.00 96.62 71 THR A O 1
ATOM 562 N N . VAL A 1 72 ? 10.777 5.463 13.305 1.00 96.38 72 VAL A N 1
ATOM 563 C CA . VAL A 1 72 ? 9.970 6.220 12.335 1.00 96.38 72 VAL A CA 1
ATOM 564 C C . VAL A 1 72 ? 10.391 5.909 10.888 1.00 96.38 72 VAL A C 1
ATOM 566 O O . VAL A 1 72 ? 10.340 6.748 9.990 1.00 96.38 72 VAL A O 1
ATOM 569 N N . GLN A 1 73 ? 10.821 4.673 10.660 1.00 97.75 73 GLN A N 1
ATOM 570 C CA . GLN A 1 73 ? 11.271 4.149 9.372 1.00 97.75 73 GLN A CA 1
ATOM 571 C C . GLN A 1 73 ? 10.444 2.926 8.994 1.00 97.75 73 GLN A C 1
ATOM 573 O O . GLN A 1 73 ? 9.792 2.318 9.844 1.00 97.75 73 GLN A O 1
ATOM 578 N N . PHE A 1 74 ? 10.474 2.549 7.724 1.00 98.56 74 PHE A N 1
ATOM 579 C CA . PHE A 1 74 ? 9.900 1.294 7.269 1.00 98.56 74 PHE A CA 1
ATOM 580 C C . PHE A 1 74 ? 10.761 0.671 6.180 1.00 98.56 74 PHE A C 1
ATOM 582 O O . PHE A 1 74 ? 11.384 1.367 5.378 1.00 98.56 74 PHE A O 1
ATOM 589 N N . THR A 1 75 ? 10.764 -0.655 6.149 1.00 98.62 75 THR A N 1
ATOM 590 C CA . THR A 1 75 ? 11.260 -1.422 5.010 1.00 98.62 75 THR A CA 1
ATOM 591 C C . THR A 1 75 ? 10.092 -2.074 4.294 1.00 98.62 75 THR A C 1
ATOM 593 O O . THR A 1 75 ? 9.045 -2.349 4.894 1.00 98.62 75 THR A O 1
ATOM 596 N N . GLY A 1 76 ? 10.261 -2.297 3.000 1.00 98.38 76 GLY A N 1
ATOM 597 C CA . GLY A 1 76 ? 9.275 -2.949 2.169 1.00 98.38 76 GLY A CA 1
ATOM 598 C C . GLY A 1 76 ? 9.913 -3.920 1.192 1.00 98.38 76 GLY A C 1
ATOM 599 O O . GLY A 1 76 ? 11.048 -3.748 0.751 1.00 98.38 76 GLY A O 1
ATOM 600 N N . LEU A 1 77 ? 9.154 -4.963 0.890 1.00 98.50 77 LEU A N 1
ATOM 601 C CA . LEU A 1 77 ? 9.434 -5.924 -0.160 1.00 98.50 77 LEU A CA 1
ATOM 602 C C . LEU A 1 77 ? 8.139 -6.089 -0.937 1.00 98.50 77 LEU A C 1
ATOM 604 O O . LEU A 1 77 ? 7.130 -6.507 -0.364 1.00 98.50 77 LEU A O 1
ATOM 608 N N . GLU A 1 78 ? 8.172 -5.793 -2.225 1.00 98.12 78 GLU A N 1
ATOM 609 C CA . GLU A 1 78 ? 7.037 -6.037 -3.100 1.00 98.12 78 GLU A CA 1
ATOM 610 C C . GLU A 1 78 ? 7.383 -7.007 -4.219 1.00 98.12 78 GLU A C 1
ATOM 612 O O . GLU A 1 78 ? 8.522 -7.084 -4.683 1.00 98.12 78 GLU A O 1
ATOM 617 N N . ARG A 1 79 ? 6.372 -7.758 -4.649 1.00 98.31 79 ARG A N 1
ATOM 618 C CA . ARG A 1 79 ? 6.413 -8.568 -5.861 1.00 98.31 79 ARG A CA 1
ATOM 619 C C . ARG A 1 79 ? 5.275 -8.122 -6.756 1.00 98.31 79 ARG A C 1
ATOM 621 O O . ARG A 1 79 ? 4.112 -8.278 -6.398 1.00 98.31 79 ARG A O 1
ATOM 628 N N . ILE A 1 80 ? 5.611 -7.550 -7.901 1.00 98.38 80 ILE A N 1
ATOM 629 C CA . ILE A 1 80 ? 4.639 -7.054 -8.866 1.00 98.38 80 ILE A CA 1
ATOM 630 C C . ILE A 1 80 ? 4.574 -8.049 -10.012 1.00 98.38 80 ILE A C 1
ATOM 632 O O . ILE A 1 80 ? 5.517 -8.176 -10.794 1.00 98.38 80 ILE A O 1
ATOM 636 N N . GLU A 1 81 ? 3.456 -8.752 -10.132 1.00 98.00 81 GLU A N 1
ATOM 637 C CA . GLU A 1 81 ? 3.162 -9.477 -11.355 1.00 98.00 81 GLU A CA 1
ATOM 638 C C . GLU A 1 81 ? 2.833 -8.468 -12.450 1.00 98.00 81 GLU A C 1
ATOM 640 O O . GLU A 1 81 ? 1.871 -7.702 -12.341 1.00 98.00 81 GLU A O 1
ATOM 645 N N . ILE A 1 82 ? 3.602 -8.508 -13.531 1.00 98.06 82 ILE A N 1
ATOM 646 C CA . ILE A 1 82 ? 3.412 -7.657 -14.697 1.00 98.06 82 ILE A CA 1
ATOM 647 C C . ILE A 1 82 ? 3.083 -8.482 -15.936 1.00 98.06 82 ILE A C 1
ATOM 649 O O . ILE A 1 82 ? 3.522 -9.622 -16.091 1.00 98.06 82 ILE A O 1
ATOM 653 N N . PHE A 1 83 ? 2.338 -7.870 -16.850 1.00 97.62 83 PHE A N 1
ATOM 654 C CA . PHE A 1 83 ? 2.116 -8.363 -18.202 1.00 97.62 83 PHE A CA 1
ATOM 655 C C . PHE A 1 83 ? 2.709 -7.393 -19.214 1.00 97.62 83 PHE A C 1
ATOM 657 O O . PHE A 1 83 ? 2.430 -6.190 -19.175 1.00 97.62 83 PHE A O 1
ATOM 664 N N . VAL A 1 84 ? 3.507 -7.932 -20.129 1.00 98.06 84 VAL A N 1
ATOM 665 C CA . VAL A 1 84 ? 4.179 -7.169 -21.178 1.00 98.06 84 VAL A CA 1
ATOM 666 C C . VAL A 1 84 ? 3.282 -7.153 -22.411 1.00 98.06 84 VAL A C 1
ATOM 668 O O . VAL A 1 84 ? 3.008 -8.192 -23.004 1.00 98.06 84 VAL A O 1
ATOM 671 N N . ARG A 1 85 ? 2.788 -5.977 -22.792 1.00 97.75 85 ARG A N 1
ATOM 672 C CA . ARG A 1 85 ? 1.957 -5.781 -23.991 1.00 97.75 85 ARG A CA 1
ATOM 673 C C . ARG A 1 85 ? 2.791 -5.566 -25.242 1.00 97.75 85 ARG A C 1
ATOM 675 O O . ARG A 1 85 ? 2.400 -6.014 -26.313 1.00 97.75 85 ARG A O 1
ATOM 682 N N . GLU A 1 86 ? 3.927 -4.897 -25.090 1.00 98.25 86 GLU A N 1
ATOM 683 C CA . GLU A 1 86 ? 4.828 -4.536 -26.180 1.00 98.25 86 GLU A CA 1
ATOM 684 C C . GLU A 1 86 ? 6.270 -4.830 -25.777 1.00 98.25 86 GLU A C 1
ATOM 686 O O . GLU A 1 86 ? 6.638 -4.667 -24.612 1.00 98.25 86 GLU A O 1
ATOM 691 N N . ASN A 1 87 ? 7.085 -5.257 -26.745 1.00 98.00 87 ASN A N 1
ATOM 692 C CA . ASN A 1 87 ? 8.488 -5.571 -26.503 1.00 98.00 87 ASN A CA 1
ATOM 693 C C . ASN A 1 87 ? 9.213 -4.349 -25.927 1.00 98.00 87 ASN A C 1
ATOM 695 O O . ASN A 1 87 ? 9.247 -3.289 -26.550 1.00 98.00 87 ASN A O 1
ATOM 699 N N . THR A 1 88 ? 9.840 -4.504 -24.764 1.00 97.69 88 THR A N 1
ATOM 700 C CA . THR A 1 88 ? 10.553 -3.412 -24.089 1.00 97.69 88 THR A CA 1
ATOM 701 C C . THR A 1 88 ? 11.764 -3.934 -23.328 1.00 97.69 88 THR A C 1
ATOM 703 O O . THR A 1 88 ? 11.853 -5.111 -23.006 1.00 97.69 88 THR A O 1
ATOM 706 N N . ARG A 1 89 ? 12.717 -3.054 -23.019 1.00 96.19 89 ARG A N 1
ATOM 707 C CA . ARG A 1 89 ? 13.860 -3.352 -22.135 1.00 96.19 89 ARG A CA 1
ATOM 708 C C . ARG A 1 89 ? 13.774 -2.638 -20.794 1.00 96.19 89 ARG A C 1
ATOM 710 O O . ARG A 1 89 ? 14.714 -2.691 -20.010 1.00 96.19 89 ARG A O 1
ATOM 717 N N . PHE A 1 90 ? 12.695 -1.909 -20.547 1.00 96.56 90 PHE A N 1
ATOM 718 C CA . PHE A 1 90 ? 12.543 -1.132 -19.331 1.00 96.56 90 PHE A CA 1
ATOM 719 C C . PHE A 1 90 ? 11.101 -1.152 -18.841 1.00 96.56 90 PHE A C 1
ATOM 721 O O . PHE A 1 90 ? 10.151 -1.166 -19.627 1.00 96.56 90 PHE A O 1
ATOM 728 N N . ILE A 1 91 ? 10.960 -1.110 -17.523 1.00 98.44 91 ILE A N 1
ATOM 729 C CA . ILE A 1 91 ? 9.689 -0.982 -16.821 1.00 98.44 91 ILE A CA 1
ATOM 730 C C . ILE A 1 91 ? 9.726 0.368 -16.110 1.00 98.44 91 ILE A C 1
ATOM 732 O O . ILE A 1 91 ? 10.593 0.584 -15.267 1.00 98.44 91 ILE A O 1
ATOM 736 N N . VAL A 1 92 ? 8.827 1.288 -16.470 1.00 98.56 92 VAL A N 1
ATOM 737 C CA . VAL A 1 92 ? 8.729 2.604 -15.817 1.00 98.56 92 VAL A CA 1
ATOM 738 C C . VAL A 1 92 ? 7.553 2.598 -14.859 1.00 98.56 92 VAL A C 1
ATOM 740 O O . VAL A 1 92 ? 6.436 2.271 -15.256 1.00 98.56 92 VAL A O 1
ATOM 743 N N . LEU A 1 93 ? 7.805 2.990 -13.617 1.00 98.56 93 LEU A N 1
ATOM 744 C CA . LEU A 1 93 ? 6.800 3.109 -12.565 1.00 98.56 93 LEU A CA 1
ATOM 745 C C . LEU A 1 93 ? 7.125 4.296 -11.652 1.00 98.56 93 LEU A C 1
ATOM 747 O O . LEU A 1 93 ? 8.181 4.915 -11.780 1.00 98.56 93 LEU A O 1
ATOM 751 N N . HIS A 1 94 ? 6.206 4.652 -10.762 1.00 98.88 94 HIS A N 1
ATOM 752 C CA . HIS A 1 94 ? 6.376 5.779 -9.854 1.00 98.88 94 HIS A CA 1
ATOM 753 C C . HIS A 1 94 ? 7.065 5.361 -8.556 1.00 98.88 94 HIS A C 1
ATOM 755 O O . HIS A 1 94 ? 6.747 4.321 -7.987 1.00 98.88 94 HIS A O 1
ATOM 761 N N . SER A 1 95 ? 7.965 6.205 -8.061 1.00 98.50 95 SER A N 1
ATOM 762 C CA . SER A 1 95 ? 8.571 6.093 -6.732 1.00 98.50 95 SER A CA 1
ATOM 763 C C . SER A 1 95 ? 9.044 7.473 -6.278 1.00 98.50 95 SER A C 1
ATOM 765 O O . SER A 1 95 ? 9.603 8.236 -7.071 1.00 98.50 95 SER A O 1
ATOM 767 N N . LYS A 1 96 ? 8.801 7.819 -5.011 1.00 97.69 96 LYS A N 1
ATOM 768 C CA . LYS A 1 96 ? 9.160 9.123 -4.443 1.00 97.69 96 LYS A CA 1
ATOM 769 C C . LYS A 1 96 ? 9.606 8.995 -2.994 1.00 97.69 96 LYS A C 1
ATOM 771 O O . LYS A 1 96 ? 8.816 8.624 -2.136 1.00 97.69 96 LYS A O 1
ATOM 776 N N . GLY A 1 97 ? 10.837 9.411 -2.702 1.00 95.50 97 GLY A N 1
ATOM 777 C CA . GLY A 1 97 ? 11.351 9.423 -1.326 1.00 95.50 97 GLY A CA 1
ATOM 778 C C . GLY A 1 97 ? 11.560 8.026 -0.733 1.00 95.50 97 GLY A C 1
ATOM 779 O O . GLY A 1 97 ? 11.575 7.885 0.488 1.00 95.50 97 GLY A O 1
ATOM 780 N N . LEU A 1 98 ? 11.703 7.019 -1.596 1.00 98.19 98 LEU A N 1
ATOM 781 C CA . LEU A 1 98 ? 12.059 5.648 -1.250 1.00 98.19 98 LEU A CA 1
ATOM 782 C C . LEU A 1 98 ? 13.451 5.357 -1.796 1.00 98.19 98 LEU A C 1
ATOM 784 O O . LEU A 1 98 ? 13.754 5.727 -2.929 1.00 98.19 98 LEU A O 1
ATOM 788 N N . GLU A 1 99 ? 14.267 4.669 -1.013 1.00 98.06 99 GLU A N 1
ATOM 789 C CA . GLU A 1 99 ? 15.565 4.173 -1.454 1.00 98.06 99 GLU A CA 1
ATOM 790 C C . GLU A 1 99 ? 15.424 2.704 -1.859 1.00 98.06 99 GLU A C 1
ATOM 792 O O . GLU A 1 99 ? 15.032 1.856 -1.051 1.00 98.06 99 GLU A O 1
ATOM 797 N N . ILE A 1 100 ? 15.707 2.415 -3.132 1.00 98.12 100 ILE A N 1
ATOM 798 C CA . ILE A 1 100 ? 15.599 1.075 -3.714 1.00 98.12 100 ILE A CA 1
ATOM 799 C C . ILE A 1 100 ? 16.916 0.332 -3.497 1.00 98.12 100 ILE A C 1
ATOM 801 O O . ILE A 1 100 ? 17.936 0.687 -4.083 1.00 98.12 100 ILE A O 1
ATOM 805 N N . THR A 1 101 ? 16.894 -0.714 -2.674 1.00 96.75 101 THR A N 1
ATOM 806 C CA . THR A 1 101 ? 18.091 -1.499 -2.334 1.00 96.75 101 THR A CA 1
ATOM 807 C C . THR A 1 101 ? 18.318 -2.653 -3.302 1.00 96.75 101 THR A C 1
ATOM 809 O O . THR A 1 101 ? 19.461 -3.018 -3.568 1.00 96.75 101 THR A O 1
ATOM 812 N N . SER A 1 102 ? 17.244 -3.224 -3.851 1.00 97.12 102 SER A N 1
ATOM 813 C CA . SER A 1 102 ? 17.314 -4.312 -4.826 1.00 97.12 102 SER A CA 1
ATOM 814 C C . SER A 1 102 ? 16.115 -4.287 -5.768 1.00 97.12 102 SER A C 1
ATOM 816 O O . SER A 1 102 ? 15.001 -3.965 -5.359 1.00 97.12 102 SER A O 1
ATOM 818 N N . ALA A 1 103 ? 16.342 -4.642 -7.033 1.00 97.88 103 ALA A N 1
ATOM 819 C CA . ALA A 1 103 ? 15.300 -4.839 -8.031 1.00 97.88 103 ALA A CA 1
ATOM 820 C C . ALA A 1 103 ? 15.673 -6.031 -8.919 1.00 97.88 103 ALA A C 1
ATOM 822 O O . ALA A 1 103 ? 16.704 -6.015 -9.595 1.00 97.88 103 ALA A O 1
ATOM 823 N N . VAL A 1 104 ? 14.833 -7.063 -8.919 1.00 96.88 104 VAL A N 1
ATOM 824 C CA . VAL A 1 104 ? 15.081 -8.340 -9.596 1.00 96.88 104 VAL A CA 1
ATOM 825 C C . VAL A 1 104 ? 13.861 -8.732 -10.421 1.00 96.88 104 VAL A C 1
ATOM 827 O O . VAL A 1 104 ? 12.724 -8.536 -10.003 1.00 96.88 104 VAL A O 1
ATOM 830 N N . LEU A 1 105 ? 14.091 -9.299 -11.599 1.00 95.69 105 LEU A N 1
ATOM 831 C CA . LEU A 1 105 ? 13.064 -9.846 -12.473 1.00 95.69 105 LEU A CA 1
ATOM 832 C C . LEU A 1 105 ? 13.097 -11.373 -12.441 1.00 95.69 105 LEU A C 1
ATOM 834 O O . LEU A 1 105 ? 14.150 -11.979 -12.639 1.00 95.69 105 LEU A O 1
ATOM 838 N N . LEU A 1 106 ? 11.934 -11.987 -12.251 1.00 92.81 106 LEU A N 1
ATOM 839 C CA . LEU A 1 106 ? 11.741 -13.432 -12.325 1.00 92.81 106 LEU A CA 1
ATOM 840 C C . LEU A 1 106 ? 10.727 -13.756 -13.432 1.00 92.81 106 LEU A C 1
ATOM 842 O O . LEU A 1 106 ? 9.710 -13.058 -13.541 1.00 92.81 106 LEU A O 1
ATOM 846 N N . PRO A 1 107 ? 10.939 -14.799 -14.248 1.00 86.12 107 PRO A N 1
ATOM 847 C CA . PRO A 1 107 ? 9.884 -15.315 -15.114 1.00 86.12 107 PRO A CA 1
ATOM 848 C C . PRO A 1 107 ? 8.746 -15.887 -14.255 1.00 86.12 107 PRO A C 1
ATOM 850 O O . PRO A 1 107 ? 8.996 -16.578 -13.267 1.00 86.12 107 PRO A O 1
ATOM 853 N N . LYS A 1 108 ? 7.482 -15.604 -14.601 1.00 76.12 108 LYS A N 1
ATOM 854 C CA . LYS A 1 108 ? 6.349 -16.083 -13.785 1.00 76.12 108 LYS A CA 1
ATOM 855 C C . LYS A 1 108 ? 6.156 -17.602 -13.877 1.00 76.12 108 LYS A C 1
ATOM 857 O O . LYS A 1 108 ? 5.810 -18.230 -12.879 1.00 76.12 108 LYS A O 1
ATOM 862 N N . ASP A 1 109 ? 6.376 -18.181 -15.052 1.00 70.25 109 ASP A N 1
ATOM 863 C CA . ASP A 1 109 ? 6.123 -19.607 -15.300 1.00 70.25 109 ASP A CA 1
ATOM 864 C C . ASP A 1 109 ? 7.184 -20.529 -14.659 1.00 70.25 109 ASP A C 1
ATOM 866 O O . ASP A 1 109 ? 6.995 -21.740 -14.610 1.00 70.25 109 ASP A O 1
ATOM 870 N N . ASP A 1 110 ? 8.243 -19.948 -14.082 1.00 59.88 110 ASP A N 1
ATOM 871 C CA . ASP A 1 110 ? 9.406 -20.639 -13.514 1.00 59.88 110 ASP A CA 1
ATOM 872 C C . ASP A 1 110 ? 9.546 -20.453 -11.990 1.00 59.88 110 ASP A C 1
ATOM 874 O O . ASP A 1 110 ? 10.629 -20.608 -11.428 1.00 59.88 110 ASP A O 1
ATOM 878 N N . LEU A 1 111 ? 8.443 -20.182 -11.278 1.00 54.31 111 LEU A N 1
ATOM 879 C CA . LEU A 1 111 ? 8.404 -20.037 -9.806 1.00 54.31 111 LEU A CA 1
ATOM 880 C C . LEU A 1 111 ? 8.875 -21.285 -9.018 1.00 54.31 111 LEU A C 1
ATOM 882 O O . LEU A 1 111 ? 9.006 -21.216 -7.797 1.00 54.31 111 LEU A O 1
ATOM 886 N N . GLY A 1 112 ? 9.109 -22.417 -9.695 1.00 49.22 112 GLY A N 1
ATOM 887 C CA . GLY A 1 112 ? 9.715 -23.638 -9.143 1.00 49.22 112 GLY A CA 1
ATOM 888 C C . GLY A 1 112 ? 11.164 -23.893 -9.583 1.00 49.22 112 GLY A C 1
ATOM 889 O O . GLY A 1 112 ? 11.768 -24.866 -9.132 1.00 49.22 112 GLY A O 1
ATOM 890 N N . SER A 1 113 ? 11.725 -23.050 -10.452 1.00 53.44 113 SER A N 1
ATOM 891 C CA . SER A 1 113 ? 13.129 -23.113 -10.848 1.00 53.44 113 SER A CA 1
ATOM 892 C C . SER A 1 113 ? 13.991 -22.432 -9.779 1.00 53.44 113 SER A C 1
ATOM 894 O O . SER A 1 113 ? 13.644 -21.382 -9.243 1.00 53.44 113 SER A O 1
ATOM 896 N N . SER A 1 114 ? 15.122 -23.043 -9.429 1.00 54.72 114 SER A N 1
ATOM 897 C CA . SER A 1 114 ? 16.116 -22.447 -8.520 1.00 54.72 114 SER A CA 1
ATOM 898 C C . SER A 1 114 ? 16.991 -21.402 -9.225 1.00 54.72 114 SER A C 1
ATOM 900 O O . SER A 1 114 ? 18.089 -21.103 -8.756 1.00 54.72 114 SER A O 1
ATOM 902 N N . GLU A 1 115 ? 16.539 -20.886 -10.371 1.00 60.25 115 GLU A N 1
ATOM 903 C CA . GLU A 1 115 ? 17.317 -19.967 -11.186 1.00 60.25 115 GLU A CA 1
ATOM 904 C C . GLU A 1 115 ? 17.411 -18.602 -10.489 1.00 60.25 115 GLU A C 1
ATOM 906 O O . GLU A 1 115 ? 16.399 -18.051 -10.036 1.00 60.25 115 GLU A O 1
ATOM 911 N N . PRO A 1 116 ? 18.624 -18.036 -10.368 1.00 68.88 116 PRO A N 1
ATOM 912 C CA . PRO A 1 116 ? 18.800 -16.718 -9.790 1.00 68.88 116 PRO A CA 1
ATOM 913 C C . PRO A 1 116 ? 18.082 -15.685 -10.663 1.00 68.88 116 PRO A C 1
ATOM 915 O O . PRO A 1 116 ? 18.224 -15.662 -11.885 1.00 68.88 116 PRO A O 1
ATOM 918 N N . GLY A 1 117 ? 17.297 -14.815 -10.030 1.00 83.75 117 GLY A N 1
ATOM 919 C CA . 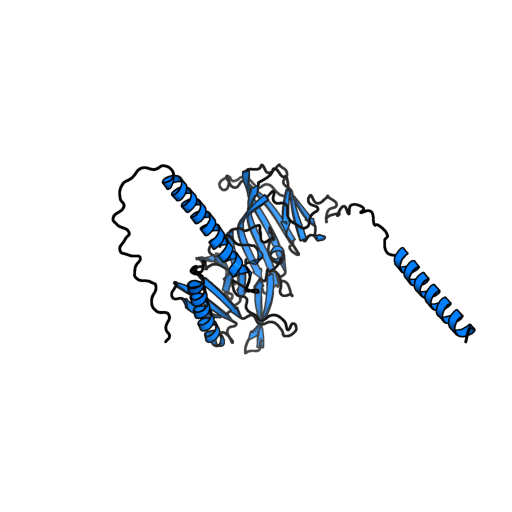GLY A 1 117 ? 16.582 -13.775 -10.756 1.00 83.75 117 GLY A CA 1
ATOM 920 C C . GLY A 1 117 ? 17.508 -12.799 -11.476 1.00 83.75 117 GLY A C 1
ATOM 921 O O . GLY A 1 117 ? 18.655 -12.579 -11.090 1.00 83.75 117 GLY A O 1
ATOM 922 N N . THR A 1 118 ? 16.991 -12.178 -12.533 1.00 92.75 118 THR A N 1
ATOM 923 C CA . THR A 1 118 ? 17.750 -11.219 -13.335 1.00 92.75 118 THR A CA 1
ATOM 924 C C . THR A 1 118 ? 17.793 -9.863 -12.638 1.00 92.75 118 THR A C 1
ATOM 926 O O . THR A 1 118 ? 16.756 -9.230 -12.450 1.00 92.75 118 THR A O 1
ATOM 929 N N . GLN A 1 119 ? 18.986 -9.382 -12.285 1.00 95.62 119 GLN A N 1
ATOM 930 C CA . GLN A 1 119 ? 19.151 -8.053 -11.692 1.00 95.62 119 GLN A CA 1
ATOM 931 C C . GLN A 1 119 ? 18.720 -6.955 -12.676 1.00 95.62 119 GLN A C 1
ATOM 933 O O . GLN A 1 119 ? 19.169 -6.917 -13.824 1.00 95.62 119 GLN A O 1
ATOM 938 N N . LEU A 1 120 ? 17.892 -6.024 -12.204 1.00 96.69 120 LEU A N 1
ATOM 939 C CA . LEU A 1 120 ? 17.474 -4.849 -12.959 1.00 96.69 120 LEU A CA 1
ATOM 940 C C . LEU A 1 120 ? 18.329 -3.642 -12.571 1.00 96.69 120 LEU A C 1
ATOM 942 O O . LEU A 1 120 ? 18.585 -3.381 -11.394 1.00 96.69 120 LEU A O 1
ATOM 946 N N . GLN A 1 121 ? 18.749 -2.866 -13.567 1.00 96.31 121 GLN A N 1
ATOM 947 C CA . GLN A 1 121 ? 19.373 -1.572 -13.315 1.00 96.31 121 GLN A CA 1
ATOM 948 C C . GLN A 1 121 ? 18.290 -0.537 -13.006 1.00 96.31 121 GLN A C 1
ATOM 950 O O . GLN A 1 121 ? 17.431 -0.272 -13.843 1.00 96.31 121 GLN A O 1
ATOM 955 N N . VAL A 1 122 ? 18.367 0.083 -11.829 1.00 96.75 122 VAL A N 1
ATOM 956 C CA . VAL A 1 122 ? 17.459 1.160 -11.421 1.00 96.75 122 VAL A CA 1
ATOM 957 C C . VAL A 1 122 ? 18.012 2.504 -11.895 1.00 96.75 122 VAL A C 1
ATOM 959 O O . VAL A 1 122 ? 19.166 2.849 -11.632 1.00 96.75 122 VAL A O 1
ATOM 962 N N . LEU A 1 123 ? 17.190 3.261 -12.615 1.00 96.25 123 LEU A N 1
ATOM 963 C CA . LEU A 1 123 ? 17.433 4.656 -12.973 1.00 96.25 123 LEU A CA 1
ATOM 964 C C . LEU A 1 123 ? 16.327 5.502 -12.352 1.00 96.25 123 LEU A C 1
ATOM 966 O O . LEU A 1 123 ? 15.159 5.138 -12.458 1.00 96.25 123 LEU A O 1
ATOM 970 N N . GLU A 1 124 ? 16.663 6.639 -11.755 1.00 95.19 124 GLU A N 1
ATOM 971 C CA . GLU A 1 124 ? 15.674 7.512 -11.121 1.00 95.19 124 GLU A CA 1
ATOM 972 C C . GLU A 1 124 ? 15.488 8.800 -11.909 1.00 95.19 124 GLU A C 1
ATOM 974 O O . GLU A 1 124 ? 16.443 9.394 -12.411 1.00 95.19 124 GLU A O 1
ATOM 979 N N . HIS A 1 125 ? 14.249 9.273 -11.968 1.00 95.81 125 HIS A N 1
ATOM 980 C CA . HIS A 1 125 ? 13.899 10.559 -12.540 1.00 95.81 125 HIS A CA 1
ATOM 981 C C . HIS A 1 125 ? 13.000 11.344 -11.571 1.00 95.81 125 HIS A C 1
ATOM 983 O O . HIS A 1 125 ? 11.773 11.362 -11.723 1.00 95.81 125 HIS A O 1
ATOM 989 N N . PRO A 1 126 ? 13.603 12.028 -10.574 1.00 94.50 126 PRO A N 1
ATOM 990 C CA . PRO A 1 126 ? 12.859 12.695 -9.505 1.00 94.50 126 PRO A CA 1
ATOM 991 C C . PRO A 1 126 ? 11.862 13.750 -9.994 1.00 94.50 126 PRO A C 1
ATOM 993 O O . PRO A 1 126 ? 10.818 13.931 -9.379 1.00 94.50 126 PRO A O 1
ATOM 996 N N . ALA A 1 127 ? 12.144 14.416 -11.120 1.00 94.44 127 ALA A N 1
ATOM 997 C CA . ALA A 1 127 ? 11.270 15.450 -11.677 1.00 94.44 127 ALA A CA 1
ATOM 998 C C . ALA A 1 127 ? 9.886 14.920 -12.096 1.00 94.44 127 ALA A C 1
ATOM 1000 O O . ALA A 1 127 ? 8.912 15.666 -12.025 1.00 94.44 127 ALA A O 1
ATOM 1001 N N . HIS A 1 128 ? 9.785 13.650 -12.505 1.00 96.94 128 HIS A N 1
ATOM 1002 C CA . HIS A 1 128 ? 8.500 12.991 -12.771 1.00 96.94 128 HIS A CA 1
ATOM 1003 C C . HIS A 1 128 ? 8.099 12.003 -11.670 1.00 96.94 128 HIS A C 1
ATOM 1005 O O . HIS A 1 128 ? 7.086 11.326 -11.823 1.00 96.94 128 HIS A O 1
ATOM 1011 N N . GLU A 1 129 ? 8.868 11.907 -10.579 1.00 98.06 129 GLU A N 1
ATOM 1012 C CA . GLU A 1 129 ? 8.658 10.917 -9.513 1.00 98.06 129 GLU A CA 1
ATOM 1013 C C . GLU A 1 129 ? 8.615 9.480 -10.062 1.00 98.06 129 GLU A C 1
ATOM 1015 O O . GLU A 1 129 ? 7.787 8.660 -9.661 1.00 98.06 129 GLU A O 1
ATOM 1020 N N . GLN A 1 130 ? 9.477 9.198 -11.041 1.00 98.50 130 GLN A N 1
ATOM 1021 C CA . GLN A 1 130 ? 9.536 7.926 -11.753 1.00 98.50 130 GLN A CA 1
ATOM 1022 C C . GLN A 1 130 ? 10.870 7.226 -11.523 1.00 98.50 130 GLN A C 1
ATOM 1024 O O . GLN A 1 130 ? 11.913 7.864 -11.376 1.00 98.50 130 GLN A O 1
ATOM 1029 N N . ILE A 1 131 ? 10.835 5.901 -11.594 1.00 98.38 131 ILE A N 1
ATOM 1030 C CA . ILE A 1 131 ? 12.009 5.050 -11.748 1.00 98.38 131 ILE A CA 1
ATOM 1031 C C . ILE A 1 131 ? 11.843 4.178 -12.991 1.00 98.38 131 ILE A C 1
ATOM 1033 O O . ILE A 1 131 ? 10.727 3.822 -13.373 1.00 98.38 131 ILE A O 1
ATOM 1037 N N . ALA A 1 132 ? 12.959 3.840 -13.628 1.00 98.19 132 ALA A N 1
ATOM 1038 C CA . ALA A 1 132 ? 13.018 2.882 -14.716 1.00 98.19 132 ALA A CA 1
ATOM 1039 C C . ALA A 1 132 ? 13.861 1.688 -14.274 1.00 98.19 132 ALA A C 1
ATOM 1041 O O . ALA A 1 132 ? 15.018 1.845 -13.888 1.00 98.19 132 ALA A O 1
ATOM 1042 N N . LEU A 1 133 ? 13.271 0.501 -14.353 1.00 98.00 133 LEU A N 1
ATOM 1043 C CA . LEU A 1 133 ? 13.946 -0.767 -14.123 1.00 98.00 133 LEU A CA 1
ATOM 1044 C C . LEU A 1 133 ? 14.363 -1.327 -15.477 1.00 98.00 133 LEU A C 1
ATOM 1046 O O . LEU A 1 133 ? 13.521 -1.765 -16.262 1.00 98.00 133 LEU A O 1
ATOM 1050 N N . GLN A 1 134 ? 15.652 -1.248 -15.782 1.00 96.75 134 GLN A N 1
ATOM 1051 C CA . GLN A 1 134 ? 16.213 -1.663 -17.058 1.00 96.75 134 GLN A CA 1
ATOM 1052 C C . GLN A 1 134 ? 16.645 -3.129 -17.000 1.00 96.75 134 GLN A C 1
ATOM 1054 O O . GLN A 1 134 ? 17.515 -3.501 -16.211 1.00 96.75 134 GLN A O 1
ATOM 1059 N N . ALA A 1 135 ? 16.045 -3.943 -17.864 1.00 95.62 135 ALA A N 1
ATOM 1060 C CA . ALA A 1 135 ? 16.382 -5.343 -18.052 1.00 95.62 135 ALA A CA 1
ATOM 1061 C C . ALA A 1 135 ? 17.575 -5.496 -19.018 1.00 95.62 135 ALA A C 1
ATOM 1063 O O . ALA A 1 135 ? 17.703 -4.725 -19.983 1.00 95.62 135 ALA A O 1
ATOM 1064 N N . PRO A 1 136 ? 18.458 -6.488 -18.796 1.00 93.69 136 PRO A N 1
ATOM 1065 C CA . PRO A 1 136 ? 19.551 -6.774 -19.720 1.00 93.69 136 PRO A CA 1
ATOM 1066 C C . PRO A 1 136 ? 19.021 -7.273 -21.069 1.00 93.69 136 PRO A C 1
ATOM 1068 O O . PRO A 1 136 ? 19.530 -6.859 -22.112 1.00 93.69 136 PRO A O 1
ATOM 1071 N N . GLU A 1 137 ? 17.950 -8.064 -21.059 1.00 93.69 137 GLU A N 1
ATOM 1072 C CA . GLU A 1 137 ? 17.306 -8.629 -22.244 1.00 93.69 137 GLU A CA 1
ATOM 1073 C C . GLU A 1 137 ? 15.957 -7.962 -22.549 1.00 93.69 137 GLU A C 1
ATOM 1075 O O . GLU A 1 137 ? 15.424 -7.184 -21.753 1.00 93.69 137 GLU A O 1
ATOM 1080 N N . VAL A 1 138 ? 15.425 -8.218 -23.746 1.00 96.12 138 VAL A N 1
ATOM 1081 C CA . VAL A 1 138 ? 14.107 -7.717 -24.155 1.00 96.12 138 VAL A CA 1
ATOM 1082 C C . VAL A 1 138 ? 13.022 -8.538 -23.469 1.00 96.12 138 VAL A C 1
ATOM 1084 O O . VAL A 1 138 ? 12.947 -9.751 -23.631 1.00 96.12 138 VAL A O 1
ATOM 1087 N N . LEU A 1 139 ? 12.139 -7.850 -22.754 1.00 96.00 139 LEU A N 1
ATOM 1088 C CA . LEU A 1 139 ? 10.892 -8.407 -22.255 1.00 96.00 139 LEU A CA 1
ATOM 1089 C C . LEU A 1 139 ? 9.948 -8.574 -23.442 1.00 96.00 139 LEU A C 1
ATOM 1091 O O . LEU A 1 139 ? 9.605 -7.585 -24.096 1.00 96.00 139 LEU A O 1
ATOM 1095 N N . THR A 1 140 ? 9.561 -9.811 -23.747 1.00 95.62 140 THR A N 1
ATOM 1096 C CA . THR A 1 140 ? 8.766 -10.106 -24.943 1.00 95.62 140 THR A CA 1
ATOM 1097 C C . THR A 1 140 ? 7.277 -9.929 -24.657 1.00 95.62 140 THR A C 1
ATOM 1099 O O . THR A 1 140 ? 6.767 -10.332 -23.611 1.00 95.62 140 THR A O 1
ATOM 1102 N N . ALA A 1 141 ? 6.563 -9.323 -25.601 1.00 97.44 141 ALA A N 1
ATOM 1103 C CA . ALA A 1 141 ? 5.121 -9.151 -25.556 1.00 97.44 141 ALA A CA 1
ATOM 1104 C C . ALA A 1 141 ? 4.397 -10.493 -25.363 1.00 97.44 141 ALA A C 1
ATOM 1106 O O . ALA A 1 141 ? 4.778 -11.520 -25.921 1.00 97.44 141 ALA A O 1
ATOM 1107 N N . GLY A 1 142 ? 3.329 -10.475 -24.569 1.00 95.62 142 GLY A N 1
ATOM 1108 C CA . GLY A 1 142 ? 2.555 -11.655 -24.196 1.00 95.62 142 GLY A CA 1
ATOM 1109 C C . GLY A 1 142 ? 3.088 -12.404 -22.971 1.00 95.62 142 GLY A C 1
ATOM 1110 O O . GLY A 1 142 ? 2.367 -13.241 -22.432 1.00 95.62 142 GLY A O 1
ATOM 1111 N N . GLN A 1 143 ? 4.298 -12.097 -22.493 1.00 94.00 143 GLN A N 1
ATOM 1112 C CA . GLN A 1 143 ? 4.876 -12.751 -21.319 1.00 94.00 143 GLN A CA 1
ATOM 1113 C C . GLN A 1 143 ? 4.462 -12.080 -20.006 1.00 94.00 143 GLN A C 1
ATOM 1115 O O . GLN A 1 143 ? 4.114 -10.893 -19.948 1.00 94.00 143 GLN A O 1
ATOM 1120 N N . ARG A 1 144 ? 4.527 -12.870 -18.931 1.00 95.44 144 ARG A N 1
ATOM 1121 C CA . ARG A 1 144 ? 4.358 -12.408 -17.555 1.00 95.44 144 ARG A CA 1
ATOM 1122 C C . ARG A 1 144 ? 5.655 -12.559 -16.782 1.00 95.44 144 ARG A C 1
ATOM 1124 O O . ARG A 1 144 ? 6.337 -13.576 -16.883 1.00 95.44 144 ARG A O 1
ATOM 1131 N N . PHE A 1 145 ? 5.934 -11.567 -15.955 1.00 95.38 145 PHE A N 1
ATOM 1132 C CA . PHE A 1 145 ? 7.097 -11.555 -15.081 1.00 95.38 145 PHE A CA 1
ATOM 1133 C C . PHE A 1 145 ? 6.689 -11.147 -13.675 1.00 95.38 145 PHE A C 1
ATOM 1135 O O . PHE A 1 145 ? 5.643 -10.527 -13.474 1.00 95.38 145 PHE A O 1
ATOM 1142 N N . LEU A 1 146 ? 7.543 -11.473 -12.715 1.00 96.56 146 LEU A N 1
ATOM 1143 C CA . LEU A 1 146 ? 7.469 -10.986 -11.353 1.00 96.56 146 LEU A CA 1
ATOM 1144 C C . LEU A 1 146 ? 8.632 -10.024 -11.117 1.00 96.56 146 LEU A C 1
ATOM 1146 O O . LEU A 1 146 ? 9.796 -10.407 -11.216 1.00 96.56 146 LEU A O 1
ATOM 1150 N N . VAL A 1 147 ? 8.311 -8.771 -10.823 1.00 97.81 147 VAL A N 1
ATOM 1151 C CA . VAL A 1 147 ? 9.290 -7.749 -10.449 1.00 97.81 147 VAL A CA 1
ATOM 1152 C C . VAL A 1 147 ? 9.367 -7.720 -8.931 1.00 97.81 147 VAL A C 1
ATOM 1154 O O . VAL A 1 147 ? 8.383 -7.391 -8.276 1.00 97.81 147 VAL A O 1
ATOM 1157 N N . VAL A 1 148 ? 10.512 -8.086 -8.372 1.00 98.00 148 VAL A N 1
ATOM 1158 C CA . VAL A 1 148 ? 10.767 -8.081 -6.931 1.00 98.00 148 VAL A CA 1
ATOM 1159 C C . VAL A 1 148 ? 11.562 -6.832 -6.587 1.00 98.00 148 VAL A C 1
ATOM 1161 O O . VAL A 1 148 ? 12.652 -6.646 -7.125 1.00 98.00 148 VAL A O 1
ATOM 1164 N N . ILE A 1 149 ? 11.025 -5.978 -5.718 1.00 98.56 149 ILE A N 1
ATOM 1165 C CA . ILE A 1 149 ? 11.666 -4.718 -5.329 1.00 98.56 149 ILE A CA 1
ATOM 1166 C C . ILE A 1 149 ? 11.776 -4.667 -3.810 1.00 98.56 149 ILE A C 1
ATOM 1168 O O . ILE A 1 149 ? 10.781 -4.797 -3.095 1.00 98.56 149 ILE A O 1
ATOM 1172 N N . GLU A 1 150 ? 12.996 -4.465 -3.325 1.00 98.69 150 GLU A N 1
ATOM 1173 C CA . GLU A 1 150 ? 13.281 -4.157 -1.928 1.00 98.69 150 GLU A CA 1
ATOM 1174 C C . GLU A 1 150 ? 13.567 -2.671 -1.796 1.00 98.69 150 GLU A C 1
ATOM 1176 O O . GLU A 1 150 ? 14.332 -2.090 -2.573 1.00 98.69 150 GLU A O 1
ATOM 1181 N N . PHE A 1 151 ? 12.936 -2.054 -0.809 1.00 98.69 151 PHE A N 1
ATOM 1182 C CA . PHE A 1 151 ? 13.050 -0.628 -0.586 1.00 98.69 151 PHE A CA 1
ATOM 1183 C C . PHE A 1 151 ? 12.975 -0.290 0.894 1.00 98.69 151 PHE A C 1
ATOM 1185 O O . PHE A 1 151 ? 12.469 -1.049 1.726 1.00 98.69 151 PHE A O 1
ATOM 1192 N N . HIS A 1 152 ? 13.446 0.902 1.221 1.00 97.94 152 HIS A N 1
ATOM 1193 C CA . HIS A 1 152 ? 13.228 1.490 2.526 1.00 97.94 152 HIS A CA 1
ATOM 1194 C C . HIS A 1 152 ? 12.815 2.950 2.409 1.00 97.94 152 HIS A C 1
ATOM 1196 O O . HIS A 1 152 ? 13.082 3.632 1.420 1.00 97.94 152 HIS A O 1
ATOM 1202 N N . GLY A 1 153 ? 12.125 3.418 3.438 1.00 97.56 153 GLY A N 1
ATOM 1203 C CA . GLY A 1 153 ? 11.611 4.770 3.506 1.00 97.56 153 GLY A CA 1
ATOM 1204 C C . GLY A 1 153 ? 11.449 5.235 4.943 1.00 97.56 153 GLY A C 1
ATOM 1205 O O . GLY A 1 153 ? 11.602 4.486 5.913 1.00 97.56 153 GLY A O 1
ATOM 1206 N N . ARG A 1 154 ? 11.125 6.515 5.084 1.00 97.75 154 ARG A N 1
ATOM 1207 C CA . ARG A 1 154 ? 10.808 7.137 6.368 1.00 97.75 154 ARG A CA 1
ATOM 1208 C C . ARG A 1 154 ? 9.321 7.444 6.417 1.00 97.75 154 ARG A C 1
ATOM 1210 O O . ARG A 1 154 ? 8.776 7.926 5.428 1.00 97.75 154 ARG A O 1
ATOM 1217 N N . LEU A 1 155 ? 8.678 7.215 7.564 1.00 96.56 155 LEU A N 1
ATOM 1218 C CA . LEU A 1 155 ? 7.300 7.673 7.740 1.00 96.56 155 LEU A CA 1
ATOM 1219 C C . LEU A 1 155 ? 7.271 9.196 7.600 1.00 96.56 155 LEU A C 1
ATOM 1221 O O . LEU A 1 155 ? 8.014 9.897 8.293 1.00 96.56 155 LEU A O 1
ATOM 1225 N N . ALA A 1 156 ? 6.422 9.698 6.707 1.00 92.44 156 ALA A N 1
ATOM 1226 C CA . ALA A 1 156 ? 6.299 11.126 6.470 1.00 92.44 156 ALA A CA 1
ATOM 1227 C C . ALA A 1 156 ? 5.807 11.864 7.730 1.00 92.44 156 ALA A C 1
ATOM 1229 O O . ALA A 1 156 ? 5.030 11.333 8.528 1.00 92.44 156 ALA A O 1
ATOM 1230 N N . ASP A 1 157 ? 6.259 13.109 7.891 1.00 86.50 157 ASP A N 1
ATOM 1231 C CA . ASP A 1 157 ? 5.764 14.036 8.920 1.00 86.50 157 ASP A CA 1
ATOM 1232 C C . ASP A 1 157 ? 4.464 14.750 8.489 1.00 86.50 157 ASP A C 1
ATOM 1234 O O . ASP A 1 157 ? 3.803 15.385 9.311 1.00 86.50 157 ASP A O 1
ATOM 1238 N N . GLY A 1 158 ? 4.120 14.671 7.196 1.00 83.69 158 GLY A N 1
ATOM 1239 C CA . GLY A 1 158 ? 2.907 15.240 6.606 1.00 83.69 158 GLY A CA 1
ATOM 1240 C C . GLY A 1 158 ? 1.678 14.341 6.758 1.00 83.69 158 GLY A C 1
ATOM 1241 O O . GLY A 1 158 ? 1.621 13.479 7.629 1.00 83.69 158 GLY A O 1
ATOM 1242 N N . PHE A 1 159 ? 0.682 14.548 5.894 1.00 84.50 159 PHE A N 1
ATOM 1243 C CA . PHE A 1 159 ? -0.575 13.787 5.906 1.00 84.50 159 PHE A CA 1
ATOM 1244 C C . PHE A 1 159 ? -0.772 12.903 4.673 1.00 84.50 159 PHE A C 1
ATOM 1246 O O . PHE A 1 159 ? -1.869 12.390 4.493 1.00 84.50 159 PHE A O 1
ATOM 1253 N N . ASP A 1 160 ? 0.268 12.743 3.856 1.00 85.81 160 ASP A N 1
ATOM 1254 C CA . ASP A 1 160 ? 0.232 12.040 2.577 1.00 85.81 160 ASP A CA 1
ATOM 1255 C C . ASP A 1 160 ? 1.270 10.911 2.560 1.00 85.81 160 ASP A C 1
ATOM 1257 O O . ASP A 1 160 ? 2.320 10.994 3.206 1.00 85.81 160 ASP A O 1
ATOM 1261 N N . GLY A 1 161 ? 0.997 9.863 1.788 1.00 93.00 161 GLY A N 1
ATOM 1262 C CA . GLY A 1 161 ? 1.854 8.688 1.692 1.00 93.00 161 GLY A CA 1
ATOM 1263 C C . GLY A 1 161 ? 1.698 7.796 2.915 1.00 93.00 161 GLY A C 1
ATOM 1264 O O . GLY A 1 161 ? 0.600 7.665 3.455 1.00 93.00 161 GLY A O 1
ATOM 1265 N N . PHE A 1 162 ? 2.789 7.162 3.345 1.00 96.81 162 PHE A N 1
ATOM 1266 C CA . PHE A 1 162 ? 2.830 6.427 4.605 1.00 96.81 162 PHE A CA 1
ATOM 1267 C C . PHE A 1 162 ? 3.437 7.320 5.684 1.00 96.81 162 PHE A C 1
ATOM 1269 O O . PHE A 1 162 ? 4.634 7.612 5.668 1.00 96.81 162 PHE A O 1
ATOM 1276 N N . TYR A 1 163 ? 2.597 7.806 6.593 1.00 93.75 163 TYR A N 1
ATOM 1277 C CA . TYR A 1 163 ? 2.948 8.876 7.517 1.00 93.75 163 TYR A CA 1
ATOM 1278 C C . TYR A 1 163 ? 2.722 8.478 8.970 1.00 93.75 163 TYR A C 1
ATOM 1280 O O . TYR A 1 163 ? 1.949 7.569 9.294 1.00 93.75 163 TYR A O 1
ATOM 1288 N N . LYS A 1 164 ? 3.425 9.170 9.868 1.00 94.00 164 LYS A N 1
ATOM 1289 C CA . LYS A 1 164 ? 3.202 9.020 11.303 1.00 94.00 164 LYS A CA 1
ATOM 1290 C C . LYS A 1 164 ? 2.109 9.977 11.759 1.00 94.00 164 LYS A C 1
ATOM 1292 O O . LYS A 1 164 ? 2.080 11.144 11.381 1.00 94.00 164 LYS A O 1
ATOM 1297 N N . SER A 1 165 ? 1.268 9.516 12.667 1.00 89.12 165 SER A N 1
ATOM 1298 C CA . SER A 1 165 ? 0.366 10.372 13.433 1.00 89.12 165 SER A CA 1
ATOM 1299 C C . SER A 1 165 ? 0.564 10.101 14.916 1.00 89.12 165 SER A C 1
ATOM 1301 O O . SER A 1 165 ? 1.112 9.070 15.306 1.00 89.12 165 SER A O 1
ATOM 1303 N N . THR A 1 166 ? 0.140 11.032 15.764 1.00 90.38 166 THR A N 1
ATOM 1304 C CA . THR A 1 166 ? 0.246 10.880 17.215 1.00 90.38 166 THR A CA 1
ATOM 1305 C C . THR A 1 166 ? -1.069 11.182 17.907 1.00 90.38 166 THR A C 1
ATOM 1307 O O . THR A 1 166 ? -1.922 11.903 17.389 1.00 90.38 166 THR A O 1
ATOM 1310 N N . TYR A 1 167 ? -1.246 10.616 19.094 1.00 86.00 167 TYR A N 1
ATOM 1311 C CA . TYR A 1 167 ? -2.324 10.997 19.995 1.00 86.00 167 TYR A CA 1
ATOM 1312 C C . TYR A 1 167 ? -1.837 10.950 21.441 1.00 86.00 167 TYR A C 1
ATOM 1314 O O . TYR A 1 167 ? -0.871 10.257 21.762 1.00 86.00 167 TYR A O 1
ATOM 1322 N N . LYS A 1 168 ? -2.506 11.705 22.315 1.00 87.94 168 LYS A N 1
ATOM 1323 C CA . LYS A 1 168 ? -2.235 11.679 23.755 1.00 87.94 168 LYS A CA 1
ATOM 1324 C C . LYS A 1 168 ? -3.222 10.771 24.472 1.00 87.94 168 LYS A C 1
ATOM 1326 O O . LYS A 1 168 ? -4.422 10.842 24.189 1.00 87.94 168 LYS A O 1
ATOM 1331 N N . THR A 1 169 ? -2.711 9.947 25.376 1.00 89.38 169 THR A N 1
ATOM 1332 C CA . THR A 1 169 ? -3.531 9.193 26.325 1.00 89.38 169 THR A CA 1
ATOM 1333 C C . THR A 1 169 ? -4.041 10.112 27.435 1.00 89.38 169 THR A C 1
ATOM 1335 O O . THR A 1 169 ? -3.551 11.234 27.603 1.00 89.38 169 THR A O 1
ATOM 1338 N N . HIS A 1 170 ? -5.015 9.636 28.208 1.00 86.12 170 HIS A N 1
ATOM 1339 C CA . HIS A 1 170 ? -5.505 10.323 29.403 1.00 86.12 170 HIS A CA 1
ATOM 1340 C C . HIS A 1 170 ? -4.374 10.665 30.394 1.00 86.12 170 HIS A C 1
ATOM 1342 O O . HIS A 1 170 ? -4.373 11.748 30.973 1.00 86.12 170 HIS A O 1
ATOM 1348 N N . ASP A 1 171 ? -3.368 9.794 30.506 1.00 90.38 171 ASP A N 1
ATOM 1349 C CA . ASP A 1 171 ? -2.223 9.957 31.413 1.00 90.38 171 ASP A CA 1
ATOM 1350 C C . ASP A 1 171 ? -1.120 10.873 30.842 1.00 90.38 171 ASP A C 1
ATOM 1352 O O . ASP A 1 171 ? -0.065 11.053 31.446 1.00 90.38 171 ASP A O 1
ATOM 1356 N N . GLY A 1 172 ? -1.343 11.464 29.662 1.00 89.38 172 GLY A N 1
ATOM 1357 C CA . GLY A 1 172 ? -0.427 12.411 29.020 1.00 89.38 172 GLY A CA 1
ATOM 1358 C C . GLY A 1 172 ? 0.672 11.777 28.158 1.00 89.38 172 GLY A C 1
ATOM 1359 O O . GLY A 1 172 ? 1.418 12.511 27.502 1.00 89.38 172 GLY A O 1
ATOM 1360 N N . GLU A 1 173 ? 0.749 10.444 28.095 1.00 93.12 173 GLU A N 1
ATOM 1361 C CA . GLU A 1 173 ? 1.662 9.709 27.212 1.00 93.12 173 GLU A CA 1
ATOM 1362 C C . GLU A 1 173 ? 1.328 10.008 25.742 1.00 93.12 173 GLU A C 1
ATOM 1364 O O . GLU A 1 173 ? 0.166 9.983 25.331 1.00 93.12 173 GLU A O 1
ATOM 1369 N N . THR A 1 174 ? 2.345 10.289 24.925 1.00 92.56 174 THR A N 1
ATOM 1370 C CA . THR A 1 174 ? 2.169 10.457 23.476 1.00 92.56 174 THR A CA 1
ATOM 1371 C C . THR A 1 174 ? 2.457 9.138 22.776 1.00 92.56 174 THR A C 1
ATOM 1373 O O . THR A 1 174 ? 3.583 8.651 22.830 1.00 92.56 174 THR A O 1
ATOM 1376 N N . ARG A 1 175 ? 1.460 8.588 22.080 1.00 92.56 175 ARG A N 1
ATOM 1377 C CA . ARG A 1 175 ? 1.605 7.372 21.273 1.00 92.56 175 ARG A CA 1
ATOM 1378 C C . ARG A 1 175 ? 1.676 7.698 19.795 1.00 92.56 175 ARG A C 1
ATOM 1380 O O . ARG A 1 175 ? 1.042 8.648 19.332 1.00 92.56 175 ARG A O 1
ATOM 1387 N N . ILE A 1 176 ? 2.459 6.903 19.075 1.00 94.06 176 ILE A N 1
ATOM 1388 C CA . ILE A 1 176 ? 2.669 7.020 17.633 1.00 94.06 176 ILE A CA 1
ATOM 1389 C C . ILE A 1 176 ? 1.861 5.927 16.942 1.00 94.06 176 ILE A C 1
ATOM 1391 O O . ILE A 1 176 ? 1.833 4.786 17.395 1.00 94.06 176 ILE A O 1
ATOM 1395 N N . ILE A 1 177 ? 1.236 6.285 15.829 1.00 94.06 177 ILE A N 1
ATOM 1396 C CA . ILE A 1 177 ? 0.623 5.362 14.879 1.00 94.06 177 ILE A CA 1
ATOM 1397 C C . ILE A 1 177 ? 1.226 5.611 13.496 1.00 94.06 177 ILE A C 1
ATOM 1399 O O . ILE A 1 177 ? 1.668 6.724 13.203 1.00 94.06 177 ILE A O 1
ATOM 1403 N N . ALA A 1 178 ? 1.219 4.595 12.643 1.00 95.88 178 ALA A N 1
ATOM 1404 C CA . ALA A 1 178 ? 1.573 4.724 11.234 1.00 95.88 178 ALA A CA 1
ATOM 1405 C C . ALA A 1 178 ? 0.322 4.465 10.393 1.00 95.88 178 ALA A C 1
ATOM 1407 O O . ALA A 1 178 ? -0.373 3.478 10.630 1.00 95.88 178 ALA A O 1
ATOM 1408 N N . THR A 1 179 ? 0.011 5.345 9.447 1.00 94.31 179 THR A N 1
ATOM 1409 C CA . THR A 1 179 ? -1.213 5.275 8.637 1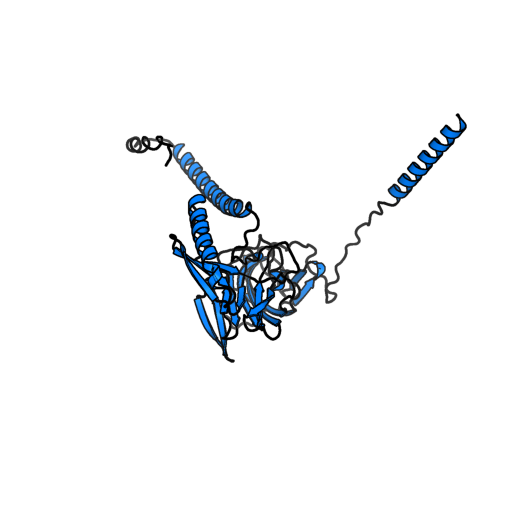.00 94.31 179 THR A CA 1
ATOM 1410 C C . THR A 1 179 ? -0.953 5.811 7.230 1.00 94.31 179 THR A C 1
ATOM 1412 O O . THR A 1 179 ? 0.055 6.475 6.984 1.00 94.31 179 THR A O 1
ATOM 1415 N N . THR A 1 180 ? -1.835 5.486 6.291 1.00 93.00 180 THR A N 1
ATOM 1416 C CA . THR A 1 180 ? -1.672 5.784 4.864 1.00 93.00 180 THR A CA 1
ATOM 1417 C C . THR A 1 180 ? -2.756 6.723 4.349 1.00 93.00 180 THR A C 1
ATOM 1419 O O . THR A 1 180 ? -3.930 6.507 4.642 1.00 93.00 180 THR A O 1
ATOM 1422 N N . ASP A 1 181 ? -2.391 7.698 3.517 1.00 89.31 181 ASP A N 1
ATOM 1423 C CA . ASP A 1 181 ? -3.327 8.462 2.675 1.00 89.31 181 ASP A CA 1
ATOM 1424 C C . ASP A 1 181 ? -2.703 8.638 1.287 1.00 89.31 181 ASP A C 1
ATOM 1426 O O . ASP A 1 181 ? -1.668 9.289 1.132 1.00 89.31 181 ASP A O 1
ATOM 1430 N N . PHE A 1 182 ? -3.269 7.966 0.284 1.00 90.69 182 PHE A N 1
ATOM 1431 C CA . PHE A 1 182 ? -2.631 7.831 -1.028 1.00 90.69 182 PHE A CA 1
ATOM 1432 C C . PHE A 1 182 ? -3.299 8.634 -2.138 1.00 90.69 182 PHE A C 1
ATOM 1434 O O . PHE A 1 182 ? -2.679 8.831 -3.183 1.00 90.69 182 PHE A O 1
ATOM 1441 N N . GLU A 1 183 ? -4.526 9.116 -1.945 1.00 81.75 183 GLU A N 1
ATOM 1442 C CA . GLU A 1 183 ? -5.180 9.940 -2.959 1.00 81.75 183 GLU A CA 1
ATOM 1443 C C . GLU A 1 183 ? -4.586 11.362 -2.963 1.00 81.75 183 GLU A C 1
ATOM 1445 O O . GLU A 1 183 ? -4.477 11.973 -1.902 1.00 81.75 183 GLU A O 1
ATOM 1450 N N . PRO A 1 184 ? -4.235 11.933 -4.134 1.00 89.69 184 PRO A N 1
ATOM 1451 C CA . PRO A 1 184 ? -4.385 11.360 -5.476 1.00 89.69 184 PRO A CA 1
ATOM 1452 C C . PRO A 1 184 ? -3.198 10.518 -5.973 1.00 89.69 184 PRO A C 1
ATOM 1454 O O . PRO A 1 184 ? -3.414 9.633 -6.798 1.00 89.69 184 PRO A O 1
ATOM 1457 N N . THR A 1 185 ? -1.968 10.807 -5.537 1.00 94.50 185 THR A N 1
ATOM 1458 C CA . THR A 1 185 ? -0.727 10.273 -6.143 1.00 94.50 185 THR A CA 1
ATOM 1459 C C . THR A 1 185 ? 0.362 9.977 -5.110 1.00 94.50 185 THR A C 1
ATOM 1461 O O . THR A 1 185 ? 1.548 10.176 -5.374 1.00 94.50 185 THR A O 1
ATOM 1464 N N . SER A 1 186 ? -0.021 9.589 -3.895 1.00 96.50 186 SER A N 1
ATOM 1465 C CA . SER A 1 186 ? 0.919 9.417 -2.780 1.00 96.50 186 SER A CA 1
ATOM 1466 C C . SER A 1 186 ? 1.221 7.948 -2.464 1.00 96.50 186 SER A C 1
ATOM 1468 O O . SER A 1 186 ? 2.065 7.682 -1.612 1.00 96.50 186 SER A O 1
ATOM 1470 N N . ALA A 1 187 ? 0.623 6.981 -3.176 1.00 97.88 187 ALA A N 1
ATOM 1471 C CA . ALA A 1 187 ? 0.978 5.560 -3.031 1.00 97.88 187 ALA A CA 1
ATOM 1472 C C . ALA A 1 187 ? 2.460 5.314 -3.362 1.00 97.88 187 ALA A C 1
ATOM 1474 O O . ALA A 1 187 ? 3.154 4.611 -2.627 1.00 97.88 187 ALA A O 1
ATOM 1475 N N . ARG A 1 188 ? 2.978 6.012 -4.384 1.00 98.50 188 ARG A N 1
ATOM 1476 C CA . ARG A 1 188 ? 4.400 6.014 -4.784 1.00 98.50 188 ARG A CA 1
ATOM 1477 C C . ARG A 1 188 ? 5.389 6.444 -3.690 1.00 98.50 188 ARG A C 1
ATOM 1479 O O . ARG A 1 188 ? 6.592 6.282 -3.865 1.00 98.50 188 ARG A O 1
ATOM 1486 N N . MET A 1 189 ? 4.903 7.048 -2.600 1.00 98.25 189 MET A N 1
ATOM 1487 C CA . MET A 1 189 ? 5.714 7.428 -1.434 1.00 98.25 189 MET A CA 1
ATOM 1488 C C . MET A 1 189 ? 5.826 6.314 -0.392 1.00 98.25 189 MET A C 1
ATOM 1490 O O . MET A 1 189 ? 6.544 6.462 0.593 1.00 98.25 189 MET A O 1
ATOM 1494 N N . ALA A 1 190 ? 5.075 5.230 -0.565 1.00 98.31 190 ALA A N 1
ATOM 1495 C CA . ALA A 1 190 ? 4.999 4.128 0.380 1.00 98.31 190 ALA A CA 1
ATOM 1496 C C . ALA A 1 190 ? 5.488 2.810 -0.224 1.00 98.31 190 ALA A C 1
ATOM 1498 O O . ALA A 1 190 ? 6.066 2.003 0.496 1.00 98.31 190 ALA A O 1
ATOM 1499 N N . PHE A 1 191 ? 5.282 2.611 -1.526 1.00 98.75 191 PHE A N 1
ATOM 1500 C CA . PHE A 1 191 ? 5.854 1.516 -2.302 1.00 98.75 191 PHE A CA 1
ATOM 1501 C C . PHE A 1 191 ? 5.957 1.922 -3.786 1.00 98.75 191 PHE A C 1
ATOM 1503 O O . PHE A 1 191 ? 5.099 2.673 -4.272 1.00 98.75 191 PHE A O 1
ATOM 1510 N N . PRO A 1 192 ? 6.994 1.482 -4.518 1.00 98.69 192 PRO A N 1
ATOM 1511 C CA . PRO A 1 192 ? 7.106 1.746 -5.949 1.00 98.69 192 PRO A CA 1
ATOM 1512 C C . PRO A 1 192 ? 5.936 1.121 -6.728 1.00 98.69 192 PRO A C 1
ATOM 1514 O O . PRO A 1 192 ? 5.636 -0.056 -6.612 1.00 98.69 192 PRO A O 1
ATOM 1517 N N . CYS A 1 193 ? 5.210 1.889 -7.539 1.00 98.75 193 CYS A N 1
ATOM 1518 C CA . CYS A 1 193 ? 4.035 1.330 -8.218 1.00 98.75 193 CYS A CA 1
ATOM 1519 C C . CYS A 1 193 ? 3.625 2.067 -9.487 1.00 98.75 193 CYS A C 1
ATOM 1521 O O . CYS A 1 193 ? 4.020 3.202 -9.754 1.00 98.75 193 CYS A O 1
ATOM 1523 N N . PHE A 1 194 ? 2.771 1.423 -10.284 1.00 98.75 194 PHE A N 1
ATOM 1524 C CA . PHE A 1 194 ? 2.103 2.052 -11.423 1.00 98.75 194 PHE A CA 1
ATOM 1525 C C . PHE A 1 194 ? 0.997 2.997 -10.925 1.00 98.75 194 PHE A C 1
ATOM 1527 O O . PHE A 1 194 ? -0.191 2.708 -11.047 1.00 98.75 194 PHE A O 1
ATOM 1534 N N . ASP A 1 195 ? 1.404 4.109 -10.308 1.00 98.38 195 ASP A N 1
ATOM 1535 C CA . ASP A 1 195 ? 0.526 5.009 -9.553 1.00 98.38 195 ASP A CA 1
ATOM 1536 C C . ASP A 1 195 ? -0.319 5.942 -10.441 1.00 98.38 195 ASP A C 1
ATOM 1538 O O . ASP A 1 195 ? -0.199 7.168 -10.395 1.00 98.38 195 ASP A O 1
ATOM 1542 N N . GLU A 1 196 ? -1.152 5.343 -11.294 1.00 97.62 196 GLU A N 1
ATOM 1543 C CA . GLU A 1 196 ? -2.228 6.016 -12.019 1.00 97.62 196 GLU A CA 1
ATOM 1544 C C . GLU A 1 196 ? -3.524 5.191 -11.923 1.00 97.62 196 GLU A C 1
ATOM 1546 O O . GLU A 1 196 ? -3.483 3.963 -12.050 1.00 97.62 196 GLU A O 1
ATOM 1551 N N . PRO A 1 197 ? -4.710 5.818 -11.788 1.00 92.62 197 PRO A N 1
ATOM 1552 C CA . PRO A 1 197 ? -5.959 5.095 -11.526 1.00 92.62 197 PRO A CA 1
ATOM 1553 C C . PRO A 1 197 ? -6.344 4.021 -12.557 1.00 92.62 197 PRO A C 1
ATOM 1555 O O . PRO A 1 197 ? -7.102 3.104 -12.228 1.00 92.62 197 PRO A O 1
ATOM 1558 N N . SER A 1 198 ? -5.853 4.125 -13.796 1.00 93.88 198 SER A N 1
ATOM 1559 C CA . SER A 1 198 ? -6.095 3.154 -14.870 1.00 93.88 198 SER A CA 1
ATOM 1560 C C . SER A 1 198 ? -5.379 1.816 -14.667 1.00 93.88 198 SER A C 1
ATOM 1562 O O . SER A 1 198 ? -5.881 0.795 -15.141 1.00 93.88 198 SER A O 1
ATOM 1564 N N . PHE A 1 199 ? -4.257 1.784 -13.943 1.00 97.06 199 PHE A N 1
ATOM 1565 C CA . PHE A 1 199 ? -3.478 0.568 -13.689 1.00 97.06 199 PHE A CA 1
ATOM 1566 C C . PHE A 1 199 ? -4.015 -0.192 -12.474 1.00 97.06 199 PHE A C 1
ATOM 1568 O O . PHE A 1 199 ? -3.364 -0.319 -11.440 1.00 97.06 199 PHE A O 1
ATOM 1575 N N . LYS A 1 200 ? -5.249 -0.688 -12.587 1.00 94.94 200 LYS A N 1
ATOM 1576 C CA . LYS A 1 200 ? -5.860 -1.468 -11.508 1.00 94.94 200 LYS A CA 1
ATOM 1577 C C . LYS A 1 200 ? -5.224 -2.850 -11.385 1.00 94.94 200 LYS A C 1
ATOM 1579 O O . LYS A 1 200 ? -5.064 -3.528 -12.399 1.00 94.94 200 LYS A O 1
ATOM 1584 N N . ALA A 1 201 ? -5.013 -3.297 -10.155 1.00 97.62 201 ALA A N 1
ATOM 1585 C CA . ALA A 1 201 ? -4.435 -4.594 -9.820 1.00 97.62 201 ALA A CA 1
ATOM 1586 C C . ALA A 1 201 ? -5.068 -5.169 -8.543 1.00 97.62 201 ALA A C 1
ATOM 1588 O O . ALA A 1 201 ? -5.842 -4.494 -7.856 1.00 97.62 201 ALA A O 1
ATOM 1589 N N . ASN A 1 202 ? -4.768 -6.431 -8.256 1.00 98.25 202 ASN A N 1
ATOM 1590 C CA . ASN A 1 202 ? -5.043 -7.064 -6.969 1.00 98.25 202 ASN A CA 1
ATOM 1591 C C . ASN A 1 202 ? -3.888 -6.788 -5.993 1.00 98.25 202 ASN A C 1
ATOM 1593 O O . ASN A 1 202 ? -2.747 -6.660 -6.429 1.00 98.25 202 ASN A O 1
ATOM 1597 N N . PHE A 1 203 ? -4.167 -6.712 -4.692 1.00 98.19 203 PHE A N 1
ATOM 1598 C CA . PHE A 1 203 ? -3.144 -6.490 -3.667 1.00 98.19 203 PHE A CA 1
ATOM 1599 C C . PHE A 1 203 ? -3.248 -7.558 -2.574 1.00 98.19 203 PHE A C 1
ATOM 1601 O O . PHE A 1 203 ? -4.298 -7.707 -1.951 1.00 98.19 203 PHE A O 1
ATOM 1608 N N . ALA A 1 204 ? -2.164 -8.286 -2.333 1.00 98.25 204 ALA A N 1
ATOM 1609 C CA . ALA A 1 204 ? -1.976 -9.148 -1.175 1.00 98.25 204 ALA A CA 1
ATOM 1610 C C . ALA A 1 204 ? -1.051 -8.417 -0.197 1.00 98.25 204 ALA A C 1
ATOM 1612 O O . ALA A 1 204 ? 0.106 -8.154 -0.514 1.00 98.25 204 ALA A O 1
ATOM 1613 N N . ILE A 1 205 ? -1.569 -8.025 0.968 1.00 98.62 205 ILE A N 1
ATOM 1614 C CA . ILE A 1 205 ? -0.845 -7.149 1.898 1.00 98.62 205 ILE A CA 1
ATOM 1615 C C . ILE A 1 205 ? -0.406 -7.945 3.124 1.00 98.62 205 ILE A C 1
ATOM 1617 O O . ILE A 1 205 ? -1.192 -8.680 3.728 1.00 98.62 205 ILE A O 1
ATOM 1621 N N . MET A 1 206 ? 0.853 -7.761 3.508 1.00 98.69 206 MET A N 1
ATOM 1622 C CA . MET A 1 206 ? 1.479 -8.355 4.682 1.00 98.69 206 MET A CA 1
ATOM 1623 C C . MET A 1 206 ? 2.111 -7.250 5.524 1.00 98.69 206 MET A C 1
ATOM 1625 O O . MET A 1 206 ? 2.874 -6.434 5.011 1.00 98.69 206 MET A O 1
ATOM 1629 N N . ILE A 1 207 ? 1.800 -7.208 6.820 1.00 98.75 207 ILE A N 1
ATOM 1630 C CA . ILE A 1 207 ? 2.315 -6.172 7.725 1.00 98.75 207 ILE A CA 1
ATOM 1631 C C . ILE A 1 207 ? 3.046 -6.820 8.895 1.00 98.75 207 ILE A C 1
ATOM 1633 O O . ILE A 1 207 ? 2.439 -7.545 9.688 1.00 98.75 207 ILE A O 1
ATOM 1637 N N . ARG A 1 208 ? 4.340 -6.518 9.034 1.00 98.50 208 ARG A N 1
ATOM 1638 C CA . ARG A 1 208 ? 5.145 -6.903 10.201 1.00 98.50 208 ARG A CA 1
ATOM 1639 C C . ARG A 1 208 ? 5.026 -5.849 11.291 1.00 98.50 208 ARG A C 1
ATOM 1641 O O . ARG A 1 208 ? 5.174 -4.661 11.022 1.00 98.50 208 ARG A O 1
ATOM 1648 N N . ARG A 1 209 ? 4.769 -6.272 12.525 1.00 98.06 209 ARG A N 1
ATOM 1649 C CA . ARG A 1 209 ? 4.569 -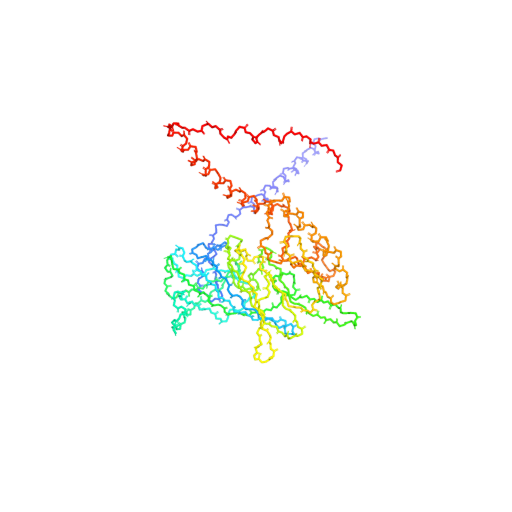5.374 13.668 1.00 98.06 209 ARG A CA 1
ATOM 1650 C C . ARG A 1 209 ? 5.003 -6.002 14.987 1.00 98.06 209 ARG A C 1
ATOM 1652 O O . ARG A 1 209 ? 5.049 -7.219 15.144 1.00 98.06 209 ARG A O 1
ATOM 1659 N N . GLU A 1 210 ? 5.235 -5.145 15.974 1.00 97.38 210 GLU A N 1
ATOM 1660 C CA . GLU A 1 210 ? 5.386 -5.552 17.372 1.00 97.38 210 GLU A CA 1
ATOM 1661 C C . GLU A 1 210 ? 4.058 -6.052 17.971 1.00 97.38 210 GLU A C 1
ATOM 1663 O O . GLU A 1 210 ? 2.966 -5.634 17.570 1.00 97.38 210 GLU A O 1
ATOM 1668 N N . ARG A 1 211 ? 4.150 -6.893 19.010 1.00 96.56 211 ARG A N 1
ATOM 1669 C CA . ARG A 1 211 ? 2.992 -7.510 19.685 1.00 96.56 211 ARG A CA 1
ATOM 1670 C C . ARG A 1 211 ? 2.004 -6.506 20.288 1.00 96.56 211 ARG A C 1
ATOM 1672 O O . ARG A 1 211 ? 0.815 -6.800 20.348 1.00 96.56 211 ARG A O 1
ATOM 1679 N N . LYS A 1 212 ? 2.486 -5.338 20.718 1.00 95.38 212 LYS A N 1
ATOM 1680 C CA . LYS A 1 212 ? 1.668 -4.284 21.343 1.00 95.38 212 LYS A CA 1
ATOM 1681 C C . LYS A 1 212 ? 0.760 -3.536 20.359 1.00 95.38 212 LYS A C 1
ATOM 1683 O O . LYS A 1 212 ? -0.181 -2.879 20.790 1.00 95.38 212 LYS A O 1
ATOM 1688 N N . HIS A 1 213 ? 1.038 -3.628 19.059 1.00 97.81 213 HIS A N 1
ATOM 1689 C CA . HIS A 1 213 ? 0.246 -2.986 18.013 1.00 97.81 213 HIS A CA 1
ATOM 1690 C C . HIS A 1 213 ? -0.687 -3.994 17.340 1.00 97.81 213 HIS A C 1
ATOM 1692 O O . HIS A 1 213 ? -0.444 -5.196 17.369 1.00 97.81 213 HIS A O 1
ATOM 1698 N N . ILE A 1 214 ? -1.714 -3.503 16.663 1.00 97.62 214 ILE A N 1
ATOM 1699 C CA . ILE A 1 214 ? -2.515 -4.200 15.662 1.00 97.62 214 ILE A CA 1
ATOM 1700 C C . ILE A 1 214 ? -2.170 -3.652 14.274 1.00 97.62 214 ILE A C 1
ATOM 1702 O O . ILE A 1 214 ? -1.736 -2.506 14.151 1.00 97.62 214 ILE A O 1
ATOM 1706 N N . ALA A 1 215 ? -2.379 -4.462 13.235 1.00 97.69 215 ALA A N 1
ATOM 1707 C CA . ALA A 1 215 ? -2.355 -3.999 11.854 1.00 97.69 215 ALA A CA 1
ATOM 1708 C C . ALA A 1 215 ? -3.765 -4.057 11.259 1.00 97.69 215 ALA A C 1
ATOM 1710 O O . ALA A 1 215 ? -4.507 -5.022 11.471 1.00 97.69 215 ALA A O 1
ATOM 1711 N N . LEU A 1 216 ? -4.122 -3.031 10.495 1.00 95.69 216 LEU A N 1
ATOM 1712 C CA . LEU A 1 216 ? -5.355 -2.959 9.719 1.00 95.69 216 LEU A CA 1
ATOM 1713 C C . LEU A 1 216 ? -4.998 -2.730 8.255 1.00 95.69 216 LEU A C 1
ATOM 1715 O O . LEU A 1 216 ? -4.011 -2.071 7.955 1.00 95.69 216 LEU A O 1
ATOM 1719 N N . SER A 1 217 ? -5.820 -3.255 7.355 1.00 94.75 217 SER A N 1
ATOM 1720 C CA . SER A 1 217 ? -5.729 -3.008 5.917 1.00 94.75 217 SER A CA 1
ATOM 1721 C C . SER A 1 217 ? -7.114 -3.145 5.270 1.00 94.75 217 SER A C 1
ATOM 1723 O O . SER A 1 217 ? -8.098 -3.413 5.978 1.00 94.75 217 SER A O 1
ATOM 1725 N N . ASN A 1 218 ? -7.197 -2.970 3.948 1.00 88.94 218 ASN A N 1
ATOM 1726 C CA . ASN A 1 218 ? -8.417 -3.058 3.142 1.00 88.94 218 ASN A CA 1
ATOM 1727 C C . ASN A 1 218 ? -9.215 -4.333 3.437 1.00 88.94 218 ASN A C 1
ATOM 1729 O O . ASN A 1 218 ? -10.418 -4.284 3.690 1.00 88.94 218 ASN A O 1
ATOM 1733 N N . MET A 1 219 ? -8.529 -5.474 3.463 1.00 91.25 219 MET A N 1
ATOM 1734 C CA . MET A 1 219 ? -9.157 -6.791 3.533 1.00 91.25 219 MET A CA 1
ATOM 1735 C C . MET A 1 219 ? -9.085 -7.412 4.930 1.00 91.25 219 MET A C 1
ATOM 1737 O O . MET A 1 219 ? -8.344 -6.930 5.793 1.00 91.25 219 MET A O 1
ATOM 1741 N N . PRO A 1 220 ? -9.914 -8.423 5.244 1.00 93.19 220 PRO A N 1
ATOM 1742 C CA . PRO A 1 220 ? -9.832 -9.142 6.510 1.00 93.19 220 PRO A CA 1
ATOM 1743 C C . PRO A 1 220 ? -8.460 -9.784 6.707 1.00 93.19 220 PRO A C 1
ATOM 1745 O O . PRO A 1 220 ? -7.814 -10.210 5.754 1.00 93.19 220 PRO A O 1
ATOM 1748 N N . LYS A 1 221 ? -8.023 -9.858 7.964 1.00 96.69 221 LYS A N 1
ATOM 1749 C CA . LYS A 1 221 ? -6.822 -10.606 8.320 1.00 96.69 221 LYS A CA 1
ATOM 1750 C C . LYS A 1 221 ? -7.137 -12.100 8.273 1.00 96.69 221 LYS A C 1
ATOM 1752 O O . LYS A 1 221 ? -8.052 -12.532 8.970 1.00 96.69 221 LYS A O 1
ATOM 1757 N N . ILE A 1 222 ? -6.378 -12.858 7.486 1.00 97.38 222 ILE A N 1
ATOM 1758 C CA . ILE A 1 222 ? -6.528 -14.314 7.348 1.00 97.38 222 ILE A CA 1
ATOM 1759 C C . ILE A 1 222 ? -5.744 -15.031 8.444 1.00 97.38 222 ILE A C 1
ATOM 1761 O O . ILE A 1 222 ? -6.252 -15.955 9.074 1.00 97.38 222 ILE A O 1
ATOM 1765 N N . LYS A 1 223 ? -4.496 -14.615 8.676 1.00 97.81 223 LYS A N 1
ATOM 1766 C CA . LYS A 1 223 ? -3.606 -15.244 9.656 1.00 97.81 223 LYS A CA 1
ATOM 1767 C C . LYS A 1 223 ? -2.612 -14.246 10.236 1.00 97.81 223 LYS A C 1
ATOM 1769 O O . LYS A 1 223 ? -2.325 -13.212 9.635 1.00 97.81 223 LYS A O 1
ATOM 1774 N N . THR A 1 224 ? -2.078 -14.591 11.399 1.00 98.50 224 THR A N 1
ATOM 1775 C CA . THR A 1 224 ? -0.915 -13.946 12.007 1.00 98.50 224 THR A CA 1
ATOM 1776 C C . THR A 1 224 ? 0.132 -15.029 12.206 1.00 98.50 224 THR A C 1
ATOM 1778 O O . THR A 1 224 ? -0.176 -16.050 12.817 1.00 98.50 224 THR A O 1
ATOM 1781 N N . ILE A 1 225 ? 1.340 -14.818 11.692 1.00 97.88 225 ILE A N 1
ATOM 1782 C CA . ILE A 1 225 ? 2.479 -15.700 11.955 1.00 97.88 225 ILE A CA 1
ATOM 1783 C C . ILE A 1 225 ? 3.435 -15.022 12.933 1.00 97.88 225 ILE A C 1
ATOM 1785 O O . ILE A 1 225 ? 3.591 -13.800 12.918 1.00 97.88 225 ILE A O 1
ATOM 1789 N N . GLU A 1 226 ? 4.047 -15.816 13.801 1.00 97.62 226 GLU A N 1
ATOM 1790 C CA . GLU A 1 226 ? 5.100 -15.354 14.697 1.00 97.62 226 GLU A CA 1
ATOM 1791 C C . GLU A 1 226 ? 6.451 -15.537 14.009 1.00 97.62 226 GLU A C 1
ATOM 1793 O O . GLU A 1 226 ? 6.743 -16.605 13.471 1.00 97.62 226 GLU A O 1
ATOM 1798 N N . LEU A 1 227 ? 7.235 -14.465 13.975 1.00 95.50 227 LEU A N 1
ATOM 1799 C CA . LEU A 1 227 ? 8.566 -14.435 13.388 1.00 95.50 227 LEU A CA 1
ATOM 1800 C C . LEU A 1 227 ? 9.627 -14.458 14.491 1.00 95.50 227 LEU A C 1
ATOM 1802 O O . LEU A 1 227 ? 9.364 -14.157 15.660 1.00 95.50 227 LEU A O 1
ATOM 1806 N N . GLU A 1 228 ? 10.857 -14.769 14.097 1.00 89.25 228 GLU A N 1
ATOM 1807 C CA . GLU A 1 228 ? 12.015 -14.642 14.976 1.00 89.25 228 GLU A CA 1
ATOM 1808 C C . GLU A 1 228 ? 12.153 -13.198 15.501 1.00 89.25 228 GLU A C 1
ATOM 1810 O O . GLU A 1 228 ? 11.753 -12.229 14.850 1.00 89.25 228 GLU A O 1
ATOM 1815 N N . GLY A 1 229 ? 12.662 -13.044 16.725 1.00 89.69 229 GLY A N 1
ATOM 1816 C CA . GLY A 1 229 ? 12.745 -11.737 17.388 1.00 89.69 229 GLY A CA 1
ATOM 1817 C C . GLY A 1 229 ? 11.419 -11.216 17.963 1.00 89.69 229 GLY A C 1
ATOM 1818 O O . GLY A 1 229 ? 11.352 -10.063 18.384 1.00 89.69 229 GLY A O 1
ATOM 1819 N N . GLY A 1 230 ? 10.364 -12.041 18.011 1.00 92.94 230 GLY A N 1
ATOM 1820 C CA . GLY A 1 230 ? 9.094 -11.713 18.678 1.00 92.94 230 GLY A CA 1
ATOM 1821 C C . GLY A 1 230 ? 8.179 -10.769 17.890 1.00 92.94 230 GLY A C 1
ATOM 1822 O O . GLY A 1 230 ? 7.205 -10.246 18.446 1.00 92.94 230 GLY A O 1
ATOM 1823 N N . LEU A 1 231 ? 8.484 -10.549 16.609 1.00 97.25 231 LEU A N 1
ATOM 1824 C CA . LEU A 1 231 ? 7.624 -9.832 15.674 1.00 97.25 231 LEU A CA 1
ATOM 1825 C C . LEU A 1 231 ? 6.461 -10.718 15.220 1.00 97.25 231 LEU A C 1
ATOM 1827 O O . LEU A 1 231 ? 6.552 -11.943 15.175 1.00 97.25 231 LEU A O 1
ATOM 1831 N N . LEU A 1 232 ? 5.359 -10.076 14.850 1.00 98.44 232 LEU A N 1
ATOM 1832 C CA . LEU A 1 232 ? 4.198 -10.723 14.255 1.00 98.44 232 LEU A CA 1
ATOM 1833 C C . LEU A 1 232 ? 4.032 -10.227 12.822 1.00 98.44 232 LEU A C 1
ATOM 1835 O O . LEU A 1 232 ? 4.161 -9.031 12.570 1.00 98.44 232 LEU A O 1
ATOM 1839 N N . GLU A 1 233 ? 3.701 -11.118 11.896 1.00 98.56 233 GLU A N 1
ATOM 1840 C CA . GLU A 1 233 ? 3.364 -10.767 10.517 1.00 98.56 233 GLU A CA 1
ATOM 1841 C C . GLU A 1 233 ? 1.898 -11.110 10.247 1.00 98.56 233 GLU A C 1
ATOM 1843 O O . GLU A 1 233 ? 1.480 -12.270 10.285 1.00 98.56 233 GLU A O 1
ATOM 1848 N N . ASP A 1 234 ? 1.097 -1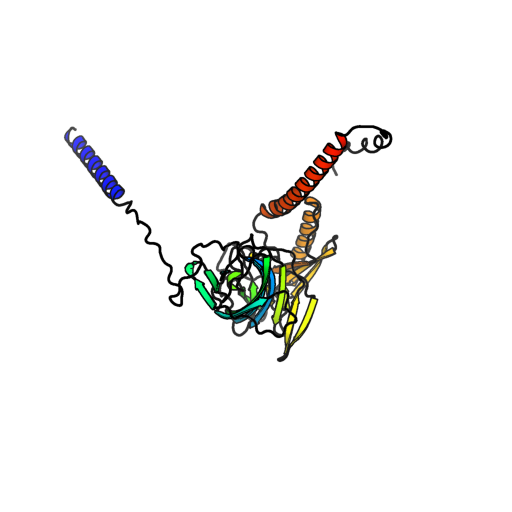0.072 10.020 1.00 98.69 234 ASP A N 1
ATOM 1849 C CA . ASP A 1 234 ? -0.321 -10.182 9.700 1.00 98.69 234 ASP A CA 1
ATOM 1850 C C . ASP A 1 234 ? -0.499 -10.300 8.184 1.00 98.69 234 ASP A C 1
ATOM 1852 O O . ASP A 1 234 ? -0.036 -9.441 7.436 1.00 98.69 234 ASP A O 1
ATOM 1856 N N . HIS A 1 235 ? -1.198 -11.345 7.742 1.00 98.62 235 HIS A N 1
ATOM 1857 C CA . HIS A 1 235 ? -1.524 -11.593 6.337 1.00 98.62 235 HIS A CA 1
ATOM 1858 C C . HIS A 1 235 ? -2.985 -11.225 6.091 1.00 98.62 235 HIS A C 1
ATOM 1860 O O . HIS A 1 235 ? -3.883 -11.771 6.745 1.00 98.62 235 HIS A O 1
ATOM 1866 N N . PHE A 1 236 ? -3.227 -10.316 5.153 1.00 97.81 236 PHE A N 1
ATOM 1867 C CA . PHE A 1 236 ? -4.567 -9.898 4.750 1.00 97.81 236 PHE A CA 1
ATOM 1868 C C . PHE A 1 236 ? -5.012 -10.617 3.476 1.00 97.81 236 PHE A C 1
ATOM 1870 O O . PHE A 1 236 ? -4.186 -11.017 2.659 1.00 97.81 236 PHE A O 1
ATOM 1877 N N . ASP A 1 237 ? -6.325 -10.787 3.325 1.00 96.38 237 ASP A N 1
ATOM 1878 C CA . ASP A 1 237 ? -6.909 -11.376 2.120 1.00 96.38 237 ASP A CA 1
ATOM 1879 C C . ASP A 1 237 ? -6.645 -10.517 0.879 1.00 96.38 237 ASP A C 1
ATOM 1881 O O . ASP A 1 237 ? -6.422 -9.306 0.976 1.00 96.38 237 ASP A O 1
ATOM 1885 N N . VAL A 1 238 ? -6.650 -11.148 -0.291 1.00 96.56 238 VAL A N 1
ATOM 1886 C CA . VAL A 1 238 ? -6.328 -10.479 -1.552 1.00 96.56 238 VAL A CA 1
ATOM 1887 C C . VAL A 1 238 ? -7.462 -9.529 -1.919 1.00 96.56 238 VAL A C 1
ATOM 1889 O O . VAL A 1 238 ? -8.638 -9.895 -1.900 1.00 96.56 238 VAL A O 1
ATOM 1892 N N . THR A 1 239 ? -7.136 -8.286 -2.270 1.00 89.75 239 THR A N 1
ATOM 1893 C CA . THR A 1 239 ? -8.163 -7.316 -2.659 1.00 89.75 239 THR A CA 1
ATOM 1894 C C . THR A 1 239 ? -8.811 -7.680 -3.990 1.00 89.75 239 THR A C 1
ATOM 1896 O O . THR A 1 239 ? -8.207 -8.303 -4.865 1.00 89.75 239 THR A O 1
ATOM 1899 N N . VAL A 1 240 ? -10.020 -7.163 -4.216 1.00 90.00 240 VAL A N 1
ATOM 1900 C CA . VAL A 1 240 ? -10.548 -7.028 -5.580 1.00 90.00 240 VAL A CA 1
ATOM 1901 C C . VAL A 1 240 ? -9.645 -6.115 -6.417 1.00 90.00 240 VAL A C 1
ATOM 1903 O O . VAL A 1 240 ? -8.848 -5.338 -5.882 1.00 90.00 240 VAL A O 1
ATOM 1906 N N . LYS A 1 241 ? -9.805 -6.167 -7.742 1.00 92.50 241 LYS A N 1
ATOM 1907 C CA . LYS A 1 241 ? -9.069 -5.305 -8.670 1.00 92.50 241 LYS A CA 1
ATOM 1908 C C . LYS A 1 241 ? -9.389 -3.826 -8.413 1.00 92.50 241 LYS A C 1
ATOM 1910 O O . LYS A 1 241 ? -10.493 -3.363 -8.707 1.00 92.50 241 LYS A O 1
ATOM 1915 N N . MET A 1 242 ? -8.415 -3.075 -7.909 1.00 91.25 242 MET A N 1
ATOM 1916 C CA . MET A 1 242 ? -8.567 -1.673 -7.510 1.00 91.25 242 MET A CA 1
ATOM 1917 C C . MET A 1 242 ? -7.344 -0.835 -7.895 1.00 91.25 242 MET A C 1
ATOM 1919 O O . MET A 1 242 ? -6.337 -1.366 -8.351 1.00 91.25 242 MET A O 1
ATOM 1923 N N . SER A 1 243 ? -7.459 0.485 -7.780 1.00 93.81 243 SER A N 1
ATOM 1924 C CA . SER A 1 243 ? -6.371 1.428 -8.070 1.00 93.81 243 SER A CA 1
ATOM 1925 C C . SER A 1 243 ? -5.459 1.609 -6.848 1.00 93.81 243 SER A C 1
ATOM 1927 O O . SER A 1 243 ? -5.919 1.467 -5.716 1.00 93.81 243 SER A O 1
ATOM 1929 N N . THR A 1 244 ? -4.195 1.975 -7.073 1.00 92.94 244 THR A N 1
ATOM 1930 C CA . THR A 1 244 ? -3.155 2.160 -6.036 1.00 92.94 244 THR A CA 1
ATOM 1931 C C . THR A 1 244 ? -3.558 3.132 -4.928 1.00 92.94 244 THR A C 1
ATOM 1933 O O . THR A 1 244 ? -3.336 2.845 -3.757 1.00 92.94 244 THR A O 1
ATOM 1936 N N . TYR A 1 245 ? -4.228 4.237 -5.269 1.00 90.62 245 TYR A N 1
ATOM 1937 C CA . TYR A 1 245 ? -4.652 5.251 -4.295 1.00 90.62 245 TYR A CA 1
ATOM 1938 C C . TYR A 1 245 ? -5.671 4.751 -3.249 1.00 90.62 245 TYR A C 1
ATOM 1940 O O . TYR A 1 245 ? -5.918 5.435 -2.261 1.00 90.62 245 TYR A O 1
ATOM 1948 N N . LEU A 1 246 ? -6.281 3.577 -3.466 1.00 90.50 246 LEU A N 1
ATOM 1949 C CA . LEU A 1 246 ? -7.220 2.950 -2.528 1.00 90.50 246 LEU A CA 1
ATOM 1950 C C . LEU A 1 246 ? -6.545 1.961 -1.570 1.00 90.50 246 LEU A C 1
ATOM 1952 O O . LEU A 1 246 ? -7.199 1.489 -0.636 1.00 90.50 246 LEU A O 1
ATOM 1956 N N . VAL A 1 247 ? -5.275 1.615 -1.799 1.00 94.19 247 VAL A N 1
ATOM 1957 C CA . VAL A 1 247 ? -4.511 0.779 -0.868 1.00 94.19 247 VAL A CA 1
ATOM 1958 C C . VAL A 1 247 ? -4.428 1.506 0.471 1.00 94.19 247 VAL A C 1
ATOM 1960 O O . VAL A 1 247 ? -4.160 2.702 0.522 1.00 94.19 247 VAL A O 1
ATOM 1963 N N . ALA A 1 248 ? -4.685 0.787 1.558 1.00 93.19 248 ALA A N 1
ATOM 1964 C CA . ALA A 1 248 ? -4.606 1.344 2.895 1.00 93.19 248 ALA A CA 1
ATOM 1965 C C . ALA A 1 248 ? -4.060 0.319 3.885 1.00 93.19 248 ALA A C 1
ATOM 1967 O O . ALA A 1 248 ? -4.456 -0.853 3.877 1.00 93.19 248 ALA A O 1
ATOM 1968 N N . TYR A 1 249 ? -3.187 0.774 4.778 1.00 95.94 249 TYR A N 1
ATOM 1969 C CA . TYR A 1 249 ? -2.749 -0.002 5.930 1.00 95.94 249 TYR A CA 1
ATOM 1970 C C . TYR A 1 249 ? -2.356 0.895 7.104 1.00 95.94 249 TYR A C 1
ATOM 1972 O O . TYR A 1 249 ? -1.920 2.031 6.943 1.00 95.94 249 TYR A O 1
ATOM 1980 N N . ILE A 1 250 ? -2.557 0.375 8.313 1.00 96.19 250 ILE A N 1
ATOM 1981 C CA . ILE A 1 250 ? -2.395 1.114 9.566 1.00 96.19 250 ILE A CA 1
ATOM 1982 C C . ILE A 1 250 ? -1.717 0.202 10.578 1.00 96.19 250 ILE A C 1
ATOM 1984 O O . ILE A 1 250 ? -2.092 -0.966 10.690 1.00 96.19 250 ILE A O 1
ATOM 1988 N N . VAL A 1 251 ? -0.778 0.744 11.350 1.00 97.88 251 VAL A N 1
ATOM 1989 C CA . VAL A 1 251 ? -0.212 0.099 12.539 1.00 97.88 251 VAL A CA 1
ATOM 1990 C C . VAL A 1 251 ? -0.433 1.009 13.744 1.00 97.88 251 VAL A C 1
ATOM 1992 O O . VAL A 1 251 ? 0.072 2.131 13.787 1.00 97.88 251 VAL A O 1
ATOM 1995 N N . CYS A 1 252 ? -1.229 0.540 14.704 1.00 95.56 252 CYS A N 1
ATOM 1996 C CA . CYS A 1 252 ? -1.674 1.315 15.866 1.00 95.56 252 CYS A CA 1
ATOM 1997 C C . CYS A 1 252 ? -2.037 0.402 17.047 1.00 95.56 252 CYS A C 1
ATOM 1999 O O . CYS A 1 252 ? -1.909 -0.810 16.956 1.00 95.56 252 CYS A O 1
ATOM 2001 N N . ASP A 1 253 ? -2.512 0.954 18.158 1.00 95.94 253 ASP A N 1
ATOM 2002 C CA . ASP A 1 253 ? -3.017 0.246 19.348 1.00 95.94 253 ASP A CA 1
ATOM 2003 C C . ASP A 1 253 ? -4.499 0.580 19.628 1.00 95.94 253 ASP A C 1
ATOM 2005 O O . ASP A 1 253 ? -4.969 0.615 20.768 1.00 95.94 253 ASP A O 1
ATOM 2009 N N . PHE A 1 254 ? -5.255 0.868 18.567 1.00 93.88 254 PHE A N 1
ATOM 2010 C CA . PHE A 1 254 ? -6.650 1.290 18.666 1.00 93.88 254 PHE A CA 1
ATOM 2011 C C . PHE A 1 254 ? -7.589 0.174 19.132 1.00 93.88 254 PHE A C 1
ATOM 2013 O O . PHE A 1 254 ? -7.363 -1.016 18.914 1.00 93.88 254 PHE A O 1
ATOM 2020 N N . LYS A 1 255 ? -8.708 0.593 19.729 1.00 93.69 255 LYS A N 1
ATOM 2021 C CA . LYS A 1 255 ? -9.852 -0.267 20.055 1.00 93.69 255 LYS A CA 1
ATOM 2022 C C . LYS A 1 255 ? -10.975 -0.041 19.052 1.00 93.69 255 LYS A C 1
ATOM 2024 O O . LYS A 1 255 ? -11.050 1.021 18.434 1.00 93.69 255 LYS A O 1
ATOM 2029 N N . SER A 1 256 ? -11.866 -1.022 18.922 1.00 93.38 256 SER A N 1
ATOM 2030 C CA . SER A 1 256 ? -12.983 -0.953 17.981 1.00 93.38 256 SER A CA 1
ATOM 2031 C C . SER A 1 256 ? -14.322 -1.348 18.579 1.00 93.38 256 SER A C 1
ATOM 2033 O O . SER A 1 256 ? -14.386 -2.262 19.397 1.00 93.38 256 SER A O 1
ATOM 2035 N N . VAL A 1 257 ? -15.384 -0.736 18.061 1.00 91.69 257 VAL A N 1
ATOM 2036 C CA . VAL A 1 257 ? -16.763 -1.249 18.119 1.00 91.69 257 VAL A CA 1
ATOM 2037 C C . VAL A 1 257 ? -17.126 -1.857 16.769 1.00 91.69 257 VAL A C 1
ATOM 2039 O O . VAL A 1 257 ? -16.625 -1.400 15.737 1.00 91.69 257 VAL A O 1
ATOM 2042 N N . GLN A 1 258 ? -17.981 -2.879 16.760 1.00 94.94 258 GLN A N 1
ATOM 2043 C CA . GLN A 1 258 ? -18.368 -3.577 15.535 1.00 94.94 258 GLN A CA 1
ATOM 2044 C C . GLN A 1 258 ? -19.865 -3.876 15.515 1.00 94.94 258 GLN A C 1
ATOM 2046 O O . GLN A 1 258 ? -20.459 -4.159 16.553 1.00 94.94 258 GLN A O 1
ATOM 2051 N N . ALA A 1 259 ? -20.450 -3.844 14.324 1.00 94.12 259 ALA A N 1
ATOM 2052 C CA . ALA A 1 259 ? -21.799 -4.311 14.031 1.00 94.12 259 ALA A CA 1
ATOM 2053 C C . ALA A 1 259 ? -21.809 -4.965 12.646 1.00 94.12 259 ALA A C 1
ATOM 2055 O O . ALA A 1 259 ? -20.884 -4.779 11.854 1.00 94.12 259 ALA A O 1
ATOM 2056 N N . THR A 1 260 ? -22.845 -5.745 12.362 1.00 96.44 260 THR A N 1
ATOM 2057 C CA . THR A 1 260 ? -23.010 -6.416 11.069 1.00 96.44 260 THR A CA 1
ATOM 2058 C C . THR A 1 260 ? -24.264 -5.873 10.404 1.00 96.44 260 THR A C 1
ATOM 2060 O O . THR A 1 260 ? -25.285 -5.731 11.075 1.00 96.44 260 THR A O 1
ATOM 2063 N N . THR A 1 261 ? -24.185 -5.534 9.118 1.00 93.56 261 THR A N 1
ATOM 2064 C CA . THR A 1 261 ? -25.366 -5.162 8.327 1.00 93.56 261 THR A CA 1
ATOM 2065 C C . THR A 1 261 ? -26.286 -6.367 8.126 1.00 93.56 261 THR A C 1
ATOM 2067 O O . THR A 1 261 ? -25.874 -7.520 8.258 1.00 93.56 261 THR A O 1
ATOM 2070 N N . SER A 1 262 ? -27.525 -6.115 7.721 1.00 93.69 262 SER A N 1
ATOM 2071 C CA . SER A 1 262 ? -28.473 -7.136 7.253 1.00 93.69 262 SER A CA 1
ATOM 2072 C C . SER A 1 262 ? -27.944 -7.978 6.082 1.00 93.69 262 SER A C 1
ATOM 2074 O O . SER A 1 262 ? -28.297 -9.148 5.964 1.00 93.69 262 SER A O 1
ATOM 2076 N N . SER A 1 263 ? -27.053 -7.419 5.259 1.00 91.31 263 SER A N 1
ATOM 2077 C CA . SER A 1 263 ? -26.343 -8.107 4.170 1.00 91.31 263 SER A CA 1
ATOM 2078 C C . SER A 1 263 ? -25.130 -8.937 4.627 1.00 91.31 263 SER A C 1
ATOM 2080 O O . SER A 1 263 ? -24.487 -9.584 3.802 1.00 91.31 263 SER A O 1
ATOM 2082 N N . GLY A 1 264 ? -24.805 -8.952 5.925 1.00 93.12 264 GLY A N 1
ATOM 2083 C CA . GLY A 1 264 ? -23.698 -9.736 6.485 1.00 93.12 264 GLY A CA 1
ATOM 2084 C C . GLY A 1 264 ? -22.336 -9.030 6.482 1.00 93.12 264 GLY A C 1
ATOM 2085 O O . GLY A 1 264 ? -21.328 -9.655 6.812 1.00 93.12 264 GLY A O 1
ATOM 2086 N N . ILE A 1 265 ? -22.273 -7.737 6.148 1.00 89.88 265 ILE A N 1
ATOM 2087 C CA . ILE A 1 265 ? -21.022 -6.971 6.114 1.00 89.88 265 ILE A CA 1
ATOM 2088 C C . ILE A 1 265 ? -20.638 -6.524 7.520 1.00 89.88 265 ILE A C 1
ATOM 2090 O O . ILE A 1 265 ? -21.396 -5.834 8.204 1.00 89.88 265 ILE A O 1
ATOM 2094 N N . LYS A 1 266 ? -19.416 -6.859 7.942 1.00 93.75 266 LYS A N 1
ATOM 2095 C CA . LYS A 1 266 ? -18.879 -6.419 9.233 1.00 93.75 266 LYS A CA 1
ATOM 2096 C C . LYS A 1 266 ? -18.384 -4.975 9.145 1.00 93.75 266 LYS A C 1
ATOM 2098 O O . LYS A 1 266 ? -17.383 -4.694 8.486 1.00 93.75 266 LYS A O 1
ATOM 2103 N N . VAL A 1 267 ? -19.042 -4.068 9.859 1.00 90.00 267 VAL A N 1
ATOM 2104 C CA . VAL A 1 267 ? -18.651 -2.659 9.990 1.00 90.00 267 VAL A CA 1
ATOM 2105 C C . VAL A 1 267 ? -17.928 -2.468 11.316 1.00 90.00 267 VAL A C 1
ATOM 2107 O O . VAL A 1 267 ? -18.410 -2.898 12.361 1.00 90.00 267 VAL A O 1
ATOM 2110 N N . SER A 1 268 ? -16.749 -1.851 11.288 1.00 90.44 268 SER A N 1
ATOM 2111 C CA . SER A 1 268 ? -15.925 -1.611 12.478 1.00 90.44 268 SER A CA 1
ATOM 2112 C C . SER A 1 268 ? -15.462 -0.162 12.536 1.00 90.44 268 SER A C 1
ATOM 2114 O O . SER A 1 268 ? -14.904 0.339 11.560 1.00 90.44 268 SER A O 1
ATOM 2116 N N . ILE A 1 269 ? -15.645 0.494 13.685 1.00 86.75 269 ILE A N 1
ATOM 2117 C CA . ILE A 1 269 ? -15.106 1.836 13.938 1.00 86.75 269 ILE A CA 1
ATOM 2118 C C . ILE A 1 269 ? -13.950 1.723 14.928 1.00 86.75 269 ILE A C 1
ATOM 2120 O O . ILE A 1 269 ? -14.155 1.255 16.046 1.00 86.75 269 ILE A O 1
ATOM 2124 N N . TYR A 1 270 ? -12.757 2.159 14.528 1.00 88.62 270 TYR A N 1
ATOM 2125 C CA . TYR A 1 270 ? -11.540 2.170 15.335 1.00 88.62 270 TYR A CA 1
ATOM 2126 C C . TYR A 1 270 ? -11.235 3.573 15.853 1.00 88.62 270 TYR A C 1
ATOM 2128 O O . TYR A 1 270 ? -11.381 4.570 15.141 1.00 88.62 270 TYR A O 1
ATOM 2136 N N . ALA A 1 271 ? -10.779 3.654 17.098 1.00 86.62 271 ALA A N 1
ATOM 2137 C CA . ALA A 1 271 ? -10.299 4.889 17.702 1.00 86.62 271 ALA A CA 1
ATOM 2138 C C . ALA A 1 271 ? -9.282 4.600 18.813 1.00 86.62 271 ALA A C 1
ATOM 2140 O O . ALA A 1 271 ? -9.159 3.469 19.292 1.00 86.62 271 ALA A O 1
ATOM 2141 N N . SER A 1 272 ? -8.601 5.655 19.269 1.00 89.50 272 SER A N 1
ATOM 2142 C CA . SER A 1 272 ? -7.716 5.572 20.431 1.00 89.50 272 SER A CA 1
ATOM 2143 C C . SER A 1 272 ? -8.450 4.980 21.649 1.00 89.50 272 SER A C 1
ATOM 2145 O O . SER A 1 272 ? -9.646 5.255 21.827 1.00 89.50 272 SER A O 1
ATOM 2147 N N . PRO A 1 273 ? -7.762 4.214 22.518 1.00 91.31 273 PRO A N 1
ATOM 2148 C CA . PRO A 1 273 ? -8.379 3.537 23.660 1.00 91.31 273 PRO A CA 1
ATOM 2149 C C . PRO A 1 273 ? -9.222 4.422 24.584 1.00 91.31 273 PRO A C 1
ATOM 2151 O O . PRO A 1 273 ? -10.156 3.912 25.184 1.00 91.31 273 PRO A O 1
ATOM 2154 N N . ASP A 1 274 ? -8.952 5.727 24.661 1.00 88.19 274 ASP A N 1
ATOM 2155 C CA . ASP A 1 274 ? -9.713 6.662 25.507 1.00 88.19 274 ASP A CA 1
ATOM 2156 C C . ASP A 1 274 ? -10.962 7.235 24.821 1.00 88.19 274 ASP A C 1
ATOM 2158 O O . ASP A 1 274 ? -11.862 7.763 25.470 1.00 88.19 274 ASP A O 1
ATOM 2162 N N . LYS A 1 275 ? -11.032 7.160 23.486 1.00 82.44 275 LYS A N 1
ATOM 2163 C CA . LYS A 1 275 ? -12.124 7.739 22.682 1.00 82.44 275 LYS A CA 1
ATOM 2164 C C . LYS A 1 275 ? -13.001 6.690 22.011 1.00 82.44 275 LYS A C 1
ATOM 2166 O O . LYS A 1 275 ? -13.999 7.058 21.393 1.00 82.44 275 LYS A O 1
ATOM 2171 N N . TRP A 1 276 ? -12.662 5.407 22.129 1.00 84.69 276 TRP A N 1
ATOM 2172 C CA . TRP A 1 276 ? -13.408 4.313 21.504 1.00 84.69 276 TRP A CA 1
ATOM 2173 C C . TRP A 1 276 ? -14.882 4.276 21.931 1.00 84.69 276 TRP A C 1
ATOM 2175 O O . TRP A 1 276 ? -15.746 4.047 21.093 1.00 84.69 276 TRP A O 1
ATOM 2185 N N . SER A 1 277 ? -15.212 4.606 23.182 1.00 82.69 277 SER A N 1
ATOM 2186 C CA . SER A 1 277 ? -16.599 4.628 23.672 1.00 82.69 277 SER A CA 1
ATOM 2187 C C . SER A 1 277 ? -17.481 5.649 22.938 1.00 82.69 277 SER A C 1
ATOM 2189 O O . SER A 1 277 ? -18.692 5.469 22.844 1.00 82.69 277 SER A O 1
ATOM 2191 N N . GLN A 1 278 ? -16.886 6.681 22.333 1.00 81.75 278 GLN A N 1
ATOM 2192 C CA . GLN A 1 278 ? -17.593 7.714 21.566 1.00 81.75 278 GLN A CA 1
ATOM 2193 C C . GLN A 1 278 ? -17.969 7.262 20.143 1.00 81.75 278 GLN A C 1
ATOM 2195 O O . GLN A 1 278 ? -18.539 8.042 19.384 1.00 81.75 278 GLN A O 1
ATOM 2200 N N . THR A 1 279 ? -17.608 6.041 19.735 1.00 82.75 279 THR A N 1
ATOM 2201 C CA . THR A 1 279 ? -17.753 5.577 18.342 1.00 82.75 279 THR A CA 1
ATOM 2202 C C . THR A 1 279 ? -19.082 4.875 18.042 1.00 82.75 279 THR A C 1
ATOM 2204 O O . THR A 1 279 ? -19.378 4.627 16.876 1.00 82.75 279 THR A O 1
ATOM 2207 N N . HIS A 1 280 ? -19.922 4.622 19.052 1.00 84.94 280 HIS A N 1
ATOM 2208 C CA . HIS A 1 280 ? -21.196 3.906 18.897 1.00 84.94 280 HIS A CA 1
ATOM 2209 C C . HIS A 1 280 ? -22.159 4.581 17.911 1.00 84.94 280 HIS A C 1
ATOM 2211 O O . HIS A 1 280 ? -22.691 3.919 17.025 1.00 84.94 280 HIS A O 1
ATOM 2217 N N . TYR A 1 281 ? -22.325 5.905 18.001 1.00 80.81 281 TYR A N 1
ATOM 2218 C CA . TYR A 1 281 ? -23.182 6.644 17.067 1.00 80.81 281 TYR A CA 1
ATOM 2219 C C . TYR A 1 281 ? -22.678 6.546 15.620 1.00 80.81 281 TYR A C 1
ATOM 2221 O O . TYR A 1 281 ? -23.455 6.336 14.692 1.00 80.81 281 TYR A O 1
ATOM 2229 N N . ALA A 1 282 ? -21.359 6.655 15.424 1.00 80.62 282 ALA A N 1
ATOM 2230 C CA . ALA A 1 282 ? -20.753 6.530 14.102 1.00 80.62 282 ALA A CA 1
ATOM 2231 C C . ALA A 1 282 ? -20.945 5.122 13.520 1.00 80.62 282 ALA A C 1
ATOM 2233 O O . ALA A 1 282 ? -21.187 4.993 12.323 1.00 80.62 282 ALA A O 1
ATOM 2234 N N . LEU A 1 283 ? -20.877 4.082 14.358 1.00 85.94 283 LEU A N 1
ATOM 2235 C CA . LEU A 1 283 ? -21.139 2.705 13.949 1.00 85.94 283 LEU A CA 1
ATOM 2236 C C . LEU A 1 283 ? -22.588 2.525 13.483 1.00 85.94 283 LEU A C 1
ATOM 2238 O O . LEU A 1 283 ? -22.818 2.003 12.395 1.00 85.94 283 LEU A O 1
ATOM 2242 N N . GLU A 1 284 ? -23.551 2.988 14.281 1.00 85.06 284 GLU A N 1
ATOM 2243 C CA . GLU A 1 284 ? -24.975 2.893 13.950 1.00 85.06 284 GLU A CA 1
ATOM 2244 C C . GLU A 1 284 ? -25.296 3.634 12.644 1.00 85.06 284 GLU A C 1
ATOM 2246 O O . GLU A 1 284 ? -25.967 3.094 11.761 1.00 85.06 284 GLU A O 1
ATOM 2251 N N . ALA A 1 285 ? -24.771 4.852 12.488 1.00 83.19 285 ALA A N 1
ATOM 2252 C CA . ALA A 1 285 ? -24.931 5.630 11.267 1.00 83.19 285 ALA A CA 1
ATOM 2253 C C . ALA A 1 285 ? -24.291 4.934 10.055 1.00 83.19 285 ALA A C 1
ATOM 2255 O O . ALA A 1 285 ? -24.909 4.872 8.994 1.00 83.19 285 ALA A O 1
ATOM 2256 N N . ALA A 1 286 ? -23.080 4.384 10.201 1.00 84.12 286 ALA A N 1
ATOM 2257 C CA . ALA A 1 286 ? -22.375 3.702 9.117 1.00 84.12 286 ALA A CA 1
ATOM 2258 C C . ALA A 1 286 ? -23.127 2.458 8.624 1.00 84.12 286 ALA A C 1
ATOM 2260 O O . ALA A 1 286 ? -23.247 2.273 7.415 1.00 84.12 286 ALA A O 1
ATOM 2261 N N . VAL A 1 287 ? -23.675 1.646 9.536 1.00 90.25 287 VAL A N 1
ATOM 2262 C CA . VAL A 1 287 ? -24.500 0.476 9.187 1.00 90.25 287 VAL A CA 1
ATOM 2263 C C . VAL A 1 287 ? -25.739 0.908 8.405 1.00 90.25 287 VAL A C 1
ATOM 2265 O O . VAL A 1 287 ? -25.930 0.450 7.280 1.00 90.25 287 VAL A O 1
ATOM 2268 N N . LYS A 1 288 ? -26.525 1.856 8.937 1.00 86.94 288 LYS A N 1
ATOM 2269 C CA . LYS A 1 288 ? -27.750 2.339 8.274 1.00 86.94 288 LYS A CA 1
ATOM 2270 C C . LYS A 1 288 ? -27.469 2.939 6.896 1.00 86.94 288 LYS A C 1
ATOM 2272 O O . LYS A 1 288 ? -28.231 2.721 5.959 1.00 86.94 288 LYS A O 1
ATOM 2277 N N . LEU A 1 289 ? -26.383 3.705 6.764 1.00 87.69 289 LEU A N 1
ATOM 2278 C CA . LEU A 1 289 ? -25.987 4.305 5.489 1.00 87.69 289 LEU A CA 1
ATOM 2279 C C . LEU A 1 289 ? -25.540 3.254 4.474 1.00 87.69 289 LEU A C 1
ATOM 2281 O O . LEU A 1 289 ? -25.879 3.378 3.299 1.00 87.69 289 LEU A O 1
ATOM 2285 N N . LEU A 1 290 ? -24.797 2.233 4.906 1.00 86.12 290 LEU A N 1
ATOM 2286 C CA . LEU A 1 290 ? -24.358 1.161 4.019 1.00 86.12 290 LEU A CA 1
ATOM 2287 C C . LEU A 1 290 ? -25.559 0.378 3.477 1.00 86.12 290 LEU A C 1
ATOM 2289 O O . LEU A 1 290 ? -25.691 0.244 2.264 1.00 86.12 290 LEU A O 1
ATOM 2293 N N . GLU A 1 291 ? -26.482 -0.024 4.350 1.00 90.69 291 GLU A N 1
ATOM 2294 C CA . GLU A 1 291 ? -27.720 -0.715 3.962 1.00 90.69 291 GLU A CA 1
ATOM 2295 C C . GLU A 1 291 ? -28.601 0.144 3.051 1.00 90.69 291 GLU A C 1
ATOM 2297 O O . GLU A 1 291 ? -29.151 -0.336 2.057 1.00 90.69 291 GLU A O 1
ATOM 2302 N N . PHE A 1 292 ? -28.710 1.441 3.356 1.00 90.19 292 PHE A N 1
ATOM 2303 C CA . PHE A 1 292 ? -29.389 2.398 2.493 1.00 90.19 292 PHE A CA 1
ATOM 2304 C C . PHE A 1 292 ? -28.757 2.407 1.098 1.00 90.19 292 PHE A C 1
ATOM 2306 O O . PHE A 1 292 ? -29.481 2.328 0.109 1.00 90.19 292 PHE A O 1
ATOM 2313 N N . TYR A 1 293 ? -27.432 2.484 0.977 1.00 86.31 293 TYR A N 1
ATOM 2314 C CA . TYR A 1 293 ? -26.783 2.502 -0.333 1.00 86.31 293 TYR A CA 1
ATOM 2315 C C . TYR A 1 293 ? -26.931 1.182 -1.089 1.00 86.31 293 TYR A C 1
ATOM 2317 O O . TYR A 1 293 ? -27.257 1.229 -2.274 1.00 86.31 293 TYR A O 1
ATOM 2325 N N . GLU A 1 294 ? -26.773 0.033 -0.430 1.00 87.31 294 GLU A N 1
ATOM 2326 C CA . GLU A 1 294 ? -27.002 -1.270 -1.067 1.00 87.31 294 GLU A CA 1
ATOM 2327 C C . GLU A 1 294 ? -28.420 -1.363 -1.640 1.00 87.31 294 GLU A C 1
ATOM 2329 O O . GLU A 1 294 ? -28.596 -1.722 -2.805 1.00 87.31 294 GLU A O 1
ATOM 2334 N N . LYS A 1 295 ? -29.426 -0.938 -0.864 1.00 90.94 295 LYS A N 1
ATOM 2335 C CA . LYS A 1 295 ? -30.829 -0.927 -1.293 1.00 90.94 295 LYS A CA 1
ATOM 2336 C C . LYS A 1 295 ? -31.099 0.058 -2.431 1.00 90.94 295 LYS A C 1
ATOM 2338 O O . LYS A 1 295 ? -31.796 -0.281 -3.379 1.00 90.94 295 LYS A O 1
ATOM 2343 N N . ASN A 1 296 ? -30.608 1.293 -2.333 1.00 89.62 296 ASN A N 1
ATOM 2344 C CA . ASN A 1 296 ? -30.928 2.328 -3.323 1.00 89.62 296 ASN A CA 1
ATOM 2345 C C . ASN A 1 296 ? -30.250 2.102 -4.666 1.00 89.62 296 ASN A C 1
ATOM 2347 O O . ASN A 1 296 ? -30.772 2.525 -5.696 1.00 89.62 296 ASN A O 1
ATOM 2351 N N . PHE A 1 297 ? -29.068 1.498 -4.653 1.00 88.00 297 PHE A N 1
ATOM 2352 C CA . PHE A 1 297 ? -28.315 1.253 -5.870 1.00 88.00 297 PHE A CA 1
ATOM 2353 C C . PHE A 1 297 ? -28.497 -0.155 -6.427 1.00 88.00 297 PHE A C 1
ATOM 2355 O O . PHE A 1 297 ? -28.035 -0.399 -7.539 1.00 88.00 297 PHE A O 1
ATOM 2362 N N . ASP A 1 298 ? -29.171 -1.039 -5.685 1.00 91.00 298 ASP A N 1
ATOM 2363 C CA . ASP A 1 298 ? -29.392 -2.444 -6.043 1.00 91.00 298 ASP A CA 1
ATOM 2364 C C . ASP A 1 298 ? -28.073 -3.186 -6.332 1.00 91.00 298 ASP A C 1
ATOM 2366 O O . ASP A 1 298 ? -27.948 -4.002 -7.244 1.00 91.00 298 ASP A O 1
ATOM 2370 N N . ILE A 1 299 ? -27.030 -2.827 -5.577 1.00 82.94 299 ILE A N 1
ATOM 2371 C CA . ILE A 1 299 ? -25.678 -3.371 -5.705 1.00 82.94 299 ILE A CA 1
ATOM 2372 C C . ILE A 1 299 ? -25.139 -3.625 -4.302 1.00 82.94 299 ILE A C 1
ATOM 2374 O O . ILE A 1 299 ? -24.955 -2.690 -3.522 1.00 82.94 299 ILE A O 1
ATOM 2378 N N . SER A 1 300 ? -24.840 -4.889 -4.005 1.00 85.19 300 SER A N 1
ATOM 2379 C CA . SER A 1 300 ? -24.206 -5.285 -2.748 1.00 85.19 300 SER A CA 1
ATOM 2380 C C . SER A 1 300 ? -22.802 -4.707 -2.615 1.00 85.19 300 SER A C 1
ATOM 2382 O O . SER A 1 300 ? -22.055 -4.581 -3.594 1.00 85.19 300 SER A O 1
ATOM 2384 N N . PHE A 1 301 ? -22.420 -4.398 -1.381 1.00 79.94 301 PHE A N 1
ATOM 2385 C CA . PHE A 1 301 ? -21.079 -3.958 -1.056 1.00 79.94 301 PHE A CA 1
ATOM 2386 C C . PHE A 1 301 ? -20.080 -5.097 -1.337 1.00 79.94 301 PHE A C 1
ATOM 2388 O O . PHE A 1 301 ? -20.247 -6.206 -0.831 1.00 79.94 301 PHE A O 1
ATOM 2395 N N . PRO A 1 302 ? -19.042 -4.865 -2.162 1.00 76.19 302 PRO A N 1
ATOM 2396 C CA . PRO A 1 302 ? -18.237 -5.954 -2.714 1.00 76.19 302 PRO A CA 1
ATOM 2397 C C . PRO A 1 302 ? -17.193 -6.520 -1.743 1.00 76.19 302 PRO A C 1
ATOM 2399 O O . PRO A 1 302 ? -16.551 -7.513 -2.077 1.00 76.19 302 PRO A O 1
ATOM 2402 N N . LEU A 1 303 ? -16.967 -5.884 -0.588 1.00 81.00 303 LEU A N 1
ATOM 2403 C CA . LEU A 1 303 ? -15.940 -6.296 0.371 1.00 81.00 303 LEU A CA 1
ATOM 2404 C C . LEU A 1 303 ? -16.576 -6.905 1.625 1.00 81.00 303 LEU A C 1
ATOM 2406 O O . LEU A 1 303 ? -17.593 -6.406 2.094 1.00 81.00 303 LEU A O 1
ATOM 2410 N N . PRO A 1 304 ? -15.945 -7.909 2.252 1.00 77.19 304 PRO A N 1
ATOM 2411 C CA . PRO A 1 304 ? -16.498 -8.589 3.430 1.00 77.19 304 PRO A CA 1
ATOM 2412 C C . PRO A 1 304 ? -16.508 -7.728 4.707 1.00 77.19 304 PRO A C 1
ATOM 2414 O O . PRO A 1 304 ? -17.135 -8.095 5.704 1.00 77.19 304 PRO A O 1
ATOM 2417 N N . LYS A 1 305 ? -15.793 -6.595 4.717 1.00 83.12 305 LYS A N 1
ATOM 2418 C CA . LYS A 1 305 ? -15.741 -5.674 5.858 1.00 83.12 305 LYS A CA 1
ATOM 2419 C C . LYS A 1 305 ? -15.651 -4.214 5.419 1.00 83.12 305 LYS A C 1
ATOM 2421 O O . LYS A 1 305 ? -15.075 -3.908 4.377 1.00 83.12 305 LYS A O 1
ATOM 2426 N N . LEU A 1 306 ? -16.117 -3.322 6.288 1.00 80.19 306 LEU A N 1
ATOM 2427 C CA . LEU A 1 306 ? -15.876 -1.884 6.219 1.00 80.19 306 LEU A CA 1
ATOM 2428 C C . LEU A 1 306 ? -15.200 -1.424 7.513 1.00 80.19 306 LEU A C 1
ATOM 2430 O O . LEU A 1 306 ? -15.726 -1.617 8.608 1.00 80.19 306 LEU A O 1
ATOM 2434 N N . VAL A 1 307 ? -14.031 -0.803 7.380 1.00 75.19 307 VAL A N 1
ATOM 2435 C CA . VAL A 1 307 ? -13.275 -0.244 8.506 1.00 75.19 307 VAL A CA 1
ATOM 2436 C C . VAL A 1 307 ? -13.299 1.275 8.417 1.00 75.19 307 VAL A C 1
ATOM 2438 O O . VAL A 1 307 ? -13.031 1.846 7.363 1.00 75.19 307 VAL A O 1
ATOM 2441 N N . ILE A 1 308 ? -13.621 1.929 9.526 1.00 75.38 308 ILE A N 1
ATOM 2442 C CA . ILE A 1 308 ? -13.559 3.380 9.674 1.00 75.38 308 ILE A CA 1
ATOM 2443 C C . ILE A 1 308 ? -12.658 3.688 10.861 1.00 75.38 308 ILE A C 1
ATOM 2445 O O . ILE A 1 308 ? -12.825 3.118 11.933 1.00 75.38 308 ILE A O 1
ATOM 2449 N N . GLU A 1 309 ? -11.728 4.613 10.690 1.00 70.94 309 GLU A N 1
ATOM 2450 C CA . GLU A 1 309 ? -10.812 5.048 11.734 1.00 70.94 309 GLU A CA 1
ATOM 2451 C C . GLU A 1 309 ? -11.017 6.534 12.051 1.00 70.94 309 GLU A C 1
ATOM 2453 O O . GLU A 1 309 ? -11.093 7.394 11.166 1.00 70.94 309 GLU A O 1
ATOM 2458 N N . LYS A 1 310 ? -11.059 6.842 13.351 1.00 72.81 310 LYS A N 1
ATOM 2459 C CA . LYS A 1 310 ? -11.049 8.206 13.881 1.00 72.81 310 LYS A CA 1
ATOM 2460 C C . LYS A 1 310 ? -9.612 8.648 14.172 1.00 72.81 310 LYS A C 1
ATOM 2462 O O . LYS A 1 310 ? -9.095 8.407 15.264 1.00 72.81 310 LYS A O 1
ATOM 2467 N N . LEU A 1 311 ? -8.997 9.349 13.220 1.00 65.44 311 LEU A N 1
ATOM 2468 C CA . LEU A 1 311 ? -7.677 9.965 13.393 1.00 65.44 311 LEU A CA 1
ATOM 2469 C C . LEU A 1 311 ? -7.756 11.276 14.194 1.00 65.44 311 LEU A C 1
ATOM 2471 O O . LEU A 1 311 ? -8.720 12.036 14.098 1.00 65.44 311 LEU A O 1
ATOM 2475 N N . GLN A 1 312 ? -6.718 11.568 14.979 1.00 58.72 312 GLN A N 1
ATOM 2476 C CA . GLN A 1 312 ? -6.535 12.881 15.600 1.00 58.72 312 GLN A CA 1
ATOM 2477 C C . GLN A 1 312 ? -5.506 13.663 14.783 1.00 58.72 312 GLN A C 1
ATOM 2479 O O . GLN A 1 312 ? -4.341 13.289 14.760 1.00 58.72 312 GLN A O 1
ATOM 2484 N N . LYS A 1 313 ? -5.919 14.750 14.122 1.00 54.84 313 LYS A N 1
ATOM 2485 C CA . LYS A 1 313 ? -4.971 15.717 13.551 1.00 54.84 313 LYS A CA 1
ATOM 2486 C C . LYS A 1 313 ? -4.717 16.842 14.555 1.00 54.84 313 LYS A C 1
ATOM 2488 O O . LYS A 1 313 ? -5.656 17.342 15.178 1.00 54.84 313 LYS A O 1
ATOM 2493 N N . ASN A 1 314 ? -3.455 17.252 14.694 1.00 43.44 314 ASN A N 1
ATOM 2494 C CA . ASN A 1 314 ? -3.108 18.488 15.395 1.00 43.44 314 ASN A CA 1
ATOM 2495 C C . ASN A 1 314 ? -3.716 19.688 14.646 1.00 43.44 314 ASN A C 1
ATOM 2497 O O . ASN A 1 314 ? -3.745 19.713 13.418 1.00 43.44 314 ASN A O 1
ATOM 2501 N N . LYS A 1 315 ? -4.234 20.657 15.410 1.00 38.03 315 LYS A N 1
ATOM 2502 C CA . LYS A 1 315 ? -5.141 21.757 15.015 1.00 38.03 315 LYS A CA 1
ATOM 2503 C C . LYS A 1 315 ? -4.641 22.745 13.936 1.00 38.03 315 LYS A C 1
ATOM 2505 O O . LYS A 1 315 ? -5.277 23.772 13.745 1.00 38.03 315 LYS A O 1
ATOM 2510 N N . THR A 1 316 ? -3.538 22.501 13.237 1.00 37.25 316 THR A N 1
ATOM 2511 C CA . THR A 1 316 ? -2.938 23.497 12.328 1.00 37.25 316 THR A CA 1
ATOM 2512 C C . THR A 1 316 ? -3.509 23.521 10.908 1.00 37.25 316 THR A C 1
ATOM 2514 O O . THR A 1 316 ? -3.190 24.442 10.166 1.00 37.25 316 THR A O 1
ATOM 2517 N N . HIS A 1 317 ? -4.394 22.594 10.528 1.00 35.34 317 HIS A N 1
ATOM 2518 C CA . HIS A 1 317 ? -5.091 22.650 9.238 1.00 35.34 317 HIS A CA 1
ATOM 2519 C C . HIS A 1 317 ? -6.599 22.418 9.408 1.00 35.34 317 HIS A C 1
ATOM 2521 O O . HIS A 1 317 ? -7.082 21.285 9.422 1.00 35.34 317 HIS A O 1
ATOM 2527 N N . GLU A 1 318 ? -7.351 23.514 9.535 1.00 30.23 318 GLU A N 1
ATOM 2528 C CA . GLU A 1 318 ? -8.790 23.543 9.256 1.00 30.23 318 GLU A CA 1
ATOM 2529 C C . GLU A 1 318 ? -8.999 23.282 7.759 1.00 30.23 318 GLU A C 1
ATOM 2531 O O . GLU A 1 318 ? -8.541 24.051 6.918 1.00 30.23 318 GLU A O 1
ATOM 2536 N N . GLY A 1 319 ? -9.660 22.174 7.411 1.00 29.67 319 GLY A N 1
ATOM 2537 C CA . GLY A 1 319 ? -10.034 21.919 6.017 1.00 29.67 319 GLY A CA 1
ATOM 2538 C C . GLY A 1 319 ? -10.385 20.484 5.635 1.00 29.67 319 GLY A C 1
ATOM 2539 O O . GLY A 1 319 ? -10.899 20.267 4.544 1.00 29.67 319 GLY A O 1
ATOM 2540 N N . SER A 1 320 ? -10.157 19.477 6.480 1.00 27.64 320 SER A N 1
ATOM 2541 C CA . SER A 1 320 ? -10.606 18.112 6.160 1.00 27.64 320 SER A CA 1
ATOM 2542 C C . SER A 1 320 ? -10.845 17.280 7.416 1.00 27.64 320 SER A C 1
ATOM 2544 O O . SER A 1 320 ? -9.930 16.990 8.185 1.00 27.64 320 SER A O 1
ATOM 2546 N N . HIS A 1 321 ? -12.104 16.891 7.622 1.00 31.38 321 HIS A N 1
ATOM 2547 C CA . HIS A 1 321 ? -12.519 16.047 8.738 1.00 31.38 321 HIS A CA 1
ATOM 2548 C C . HIS A 1 321 ? -11.772 14.695 8.737 1.00 31.38 321 HIS A C 1
ATOM 2550 O O . HIS A 1 321 ? -11.565 14.110 7.666 1.00 31.38 321 HIS A O 1
ATOM 2556 N N . PRO A 1 322 ? -11.378 14.179 9.918 1.00 35.00 322 PRO A N 1
ATOM 2557 C CA . PRO A 1 322 ? -10.666 12.918 10.043 1.00 35.00 322 PRO A CA 1
ATOM 2558 C C . PRO A 1 322 ? -11.651 11.748 9.989 1.00 35.00 322 PRO A C 1
ATOM 2560 O O . PRO A 1 322 ? -12.222 11.348 11.001 1.00 35.00 322 PRO A O 1
ATOM 2563 N N . LEU A 1 323 ? -11.837 11.184 8.804 1.00 36.12 323 LEU A N 1
ATOM 2564 C CA . LEU A 1 323 ? -12.172 9.774 8.676 1.00 36.12 323 LEU A CA 1
ATOM 2565 C C . LEU A 1 323 ? -11.208 9.186 7.654 1.00 36.12 323 LEU A C 1
ATOM 2567 O O . LEU A 1 323 ? -11.330 9.469 6.460 1.00 36.12 323 LEU A O 1
ATOM 2571 N N . LEU A 1 324 ? -10.279 8.350 8.113 1.00 41.00 324 LEU A N 1
ATOM 2572 C CA . LEU A 1 324 ? -9.792 7.302 7.234 1.00 41.00 324 LEU A CA 1
ATOM 2573 C C . LEU A 1 324 ? -10.927 6.280 7.189 1.00 41.00 324 LEU A C 1
ATOM 2575 O O . LEU A 1 324 ? -11.099 5.437 8.064 1.00 41.00 324 LEU A O 1
ATOM 2579 N N . ILE A 1 325 ? -11.798 6.432 6.206 1.00 46.81 325 ILE A N 1
ATOM 2580 C CA . ILE A 1 325 ? -12.647 5.328 5.795 1.00 46.81 325 ILE A CA 1
ATOM 2581 C C . ILE A 1 325 ? -11.693 4.424 5.008 1.00 46.81 325 ILE A C 1
ATOM 2583 O O . ILE A 1 325 ? -10.929 4.933 4.186 1.00 46.81 325 ILE A O 1
ATOM 2587 N N . CYS A 1 326 ? -11.787 3.101 5.130 1.00 44.09 326 CYS A N 1
ATOM 2588 C CA . CYS A 1 326 ? -11.288 2.160 4.108 1.00 44.09 326 CYS A CA 1
ATOM 2589 C C . CYS A 1 326 ? -12.044 2.318 2.755 1.00 44.09 326 CYS A C 1
ATOM 2591 O O . CYS A 1 326 ? -12.269 1.361 2.021 1.00 44.09 326 CYS A O 1
ATOM 2593 N N . TRP A 1 327 ? -12.493 3.548 2.482 1.00 32.16 327 TRP A N 1
ATOM 2594 C CA . TRP A 1 327 ? -13.256 4.104 1.384 1.00 32.16 327 TRP A CA 1
ATOM 2595 C C . TRP A 1 327 ? -13.451 5.621 1.610 1.00 32.16 327 TRP A C 1
ATOM 2597 O O . TRP A 1 327 ? -14.552 6.082 1.917 1.00 32.16 327 TRP A O 1
ATOM 2607 N N . ARG A 1 328 ? -12.390 6.443 1.576 1.00 30.14 328 ARG A N 1
ATOM 2608 C CA . ARG A 1 328 ? -12.570 7.902 1.712 1.00 30.14 328 ARG A CA 1
ATOM 2609 C C . ARG A 1 328 ? -13.279 8.411 0.456 1.00 30.14 328 ARG A C 1
ATOM 2611 O O . ARG A 1 328 ? -12.688 8.516 -0.607 1.00 30.14 328 ARG A O 1
ATOM 2618 N N . TYR A 1 329 ? -14.583 8.653 0.568 1.00 31.09 329 TYR A N 1
ATOM 2619 C CA . TYR A 1 329 ? -15.414 9.091 -0.543 1.00 31.09 329 TYR A CA 1
ATOM 2620 C C . TYR A 1 329 ? -15.676 10.589 -0.458 1.00 31.09 329 TYR A C 1
ATOM 2622 O O . TYR A 1 329 ? -16.590 11.047 0.226 1.00 31.09 329 TYR A O 1
ATOM 2630 N N . GLY A 1 330 ? -14.821 11.345 -1.139 1.00 27.98 330 GLY A N 1
ATOM 2631 C CA . GLY A 1 330 ? -14.820 12.800 -1.153 1.00 27.98 330 GLY A CA 1
ATOM 2632 C C . GLY A 1 330 ? -15.409 13.436 -2.406 1.00 27.98 330 GLY A C 1
ATOM 2633 O O . GLY A 1 330 ? -15.002 14.540 -2.706 1.00 27.98 330 GLY A O 1
ATOM 2634 N N . ASP A 1 331 ? -16.322 12.806 -3.157 1.00 29.41 331 ASP A N 1
ATOM 2635 C CA . ASP A 1 331 ? -17.215 13.549 -4.066 1.00 29.41 331 ASP A CA 1
ATOM 2636 C C . ASP A 1 331 ? -18.339 12.648 -4.602 1.00 29.41 331 ASP A C 1
ATOM 2638 O O . ASP A 1 331 ? -18.056 11.607 -5.181 1.00 29.41 331 ASP A O 1
ATOM 2642 N N . ARG A 1 332 ? -19.620 13.034 -4.503 1.00 32.31 332 ARG A N 1
ATOM 2643 C CA . ARG A 1 332 ? -20.820 12.215 -4.854 1.00 32.31 332 ARG A CA 1
ATOM 2644 C C . ARG A 1 332 ? -20.846 11.631 -6.288 1.00 32.31 332 ARG A C 1
ATOM 2646 O O . ARG A 1 332 ? -21.753 10.876 -6.638 1.00 32.31 332 ARG A O 1
ATOM 2653 N N . LYS A 1 333 ? -19.893 11.988 -7.153 1.00 32.28 333 LYS A N 1
ATOM 2654 C CA . LYS A 1 333 ? -19.919 11.750 -8.604 1.00 32.28 333 LYS A CA 1
ATOM 2655 C C . LYS A 1 333 ? -19.322 10.414 -9.060 1.00 32.28 333 LYS A C 1
ATOM 2657 O O . LYS A 1 333 ? -19.766 9.906 -10.082 1.00 32.28 333 LYS A O 1
ATOM 2662 N N . GLN A 1 334 ? -18.354 9.819 -8.367 1.00 35.03 334 GLN A N 1
ATOM 2663 C CA . GLN A 1 334 ? -17.668 8.583 -8.809 1.00 35.03 334 GLN A CA 1
ATOM 2664 C C . GLN A 1 334 ? -18.282 7.233 -8.356 1.00 35.03 334 GLN A C 1
ATOM 2666 O O . GLN A 1 334 ? -18.105 6.274 -9.084 1.00 35.03 334 GLN A O 1
ATOM 2671 N N . LEU A 1 335 ? -19.048 7.117 -7.263 1.00 37.00 335 LEU A N 1
ATOM 2672 C CA . LEU A 1 335 ? -19.816 5.931 -6.872 1.00 37.00 335 LEU A CA 1
ATOM 2673 C C . LEU A 1 335 ? -20.973 5.821 -7.857 1.00 37.00 335 LEU A C 1
ATOM 2675 O O . LEU A 1 335 ? -21.159 4.786 -8.483 1.00 37.00 335 LEU A O 1
ATOM 2679 N N . CYS A 1 336 ? -21.609 6.962 -8.146 1.00 31.92 336 CYS A N 1
ATOM 2680 C CA . CYS A 1 336 ? -22.454 7.113 -9.319 1.00 31.92 336 CYS A CA 1
ATOM 2681 C C . CYS A 1 336 ? -21.735 6.683 -10.608 1.00 31.92 336 CYS A C 1
ATOM 2683 O O . CYS A 1 336 ? -22.361 6.003 -11.399 1.00 31.92 336 CYS A O 1
ATOM 2685 N N . ARG A 1 337 ? -20.455 7.014 -10.859 1.00 35.91 337 ARG A N 1
ATOM 2686 C CA . ARG A 1 337 ? -19.745 6.578 -12.088 1.00 35.91 337 ARG A CA 1
ATOM 2687 C C . ARG A 1 337 ? -19.322 5.109 -12.089 1.00 35.91 337 ARG A C 1
ATOM 2689 O O . ARG A 1 337 ? -19.411 4.506 -13.140 1.00 35.91 337 ARG A O 1
ATOM 2696 N N . ALA A 1 338 ? -18.876 4.529 -10.979 1.00 33.59 338 ALA A N 1
ATOM 2697 C CA . ALA A 1 338 ? -18.465 3.129 -10.879 1.00 33.59 338 ALA A CA 1
ATOM 2698 C C . ALA A 1 338 ? -19.685 2.206 -10.960 1.00 33.59 338 ALA A C 1
ATOM 2700 O O . ALA A 1 338 ? -19.658 1.192 -11.652 1.00 33.59 338 ALA A O 1
ATOM 2701 N N . MET A 1 339 ? -20.791 2.619 -10.342 1.00 38.25 339 MET A N 1
ATOM 2702 C CA . MET A 1 339 ? -22.061 1.907 -10.427 1.00 38.25 339 MET A CA 1
ATOM 2703 C C . MET A 1 339 ? -22.787 2.186 -11.747 1.00 38.25 339 MET A C 1
ATOM 2705 O O . MET A 1 339 ? -23.391 1.271 -12.295 1.00 38.25 339 MET A O 1
ATOM 2709 N N . ARG A 1 340 ? -22.609 3.370 -12.364 1.00 38.19 340 ARG A N 1
ATOM 2710 C CA . ARG A 1 340 ? -22.976 3.603 -13.777 1.00 38.19 340 ARG A CA 1
ATOM 2711 C C . ARG A 1 340 ? -22.101 2.823 -14.752 1.00 38.19 340 ARG A C 1
ATOM 2713 O O . ARG A 1 340 ? -22.623 2.402 -15.766 1.00 38.19 340 ARG A O 1
ATOM 2720 N N . ALA A 1 341 ? -20.817 2.609 -14.470 1.00 36.66 341 ALA A N 1
ATOM 2721 C CA . ALA A 1 341 ? -19.919 1.825 -15.316 1.00 36.66 341 ALA A CA 1
ATOM 2722 C C . ALA A 1 341 ? -20.284 0.337 -15.261 1.00 36.66 341 ALA A C 1
ATOM 2724 O O . ALA A 1 341 ? -20.279 -0.324 -16.296 1.00 36.66 341 ALA A O 1
ATOM 2725 N N . LYS A 1 342 ? -20.699 -0.168 -14.088 1.00 44.47 342 LYS A N 1
ATOM 2726 C CA . LYS A 1 342 ? -21.292 -1.505 -13.955 1.00 44.47 342 LYS A CA 1
ATOM 2727 C C . LYS A 1 342 ? -22.661 -1.586 -14.648 1.00 44.47 342 LYS A C 1
ATOM 2729 O O . LYS A 1 342 ? -22.854 -2.484 -15.454 1.00 44.47 342 LYS A O 1
ATOM 2734 N N . GLN A 1 343 ? -23.542 -0.592 -14.476 1.00 44.41 343 GLN A N 1
ATOM 2735 C CA . GLN A 1 343 ? -24.800 -0.490 -15.239 1.00 44.41 343 GLN A CA 1
ATOM 2736 C C . GLN A 1 343 ? -24.591 -0.353 -16.753 1.00 44.41 343 GLN A C 1
ATOM 2738 O O . GLN A 1 343 ? -25.427 -0.828 -17.508 1.00 44.41 343 GLN A O 1
ATOM 2743 N N . GLN A 1 344 ? -23.529 0.304 -17.226 1.00 41.78 344 GLN A N 1
ATOM 2744 C CA . GLN A 1 344 ? -23.209 0.440 -18.651 1.00 41.78 344 GLN A CA 1
ATOM 2745 C C . GLN A 1 344 ? -22.617 -0.852 -19.210 1.00 41.78 344 GLN A C 1
ATOM 2747 O O . GLN A 1 344 ? -22.996 -1.239 -20.309 1.00 41.78 344 GLN A O 1
ATOM 2752 N N . GLY A 1 345 ? -21.781 -1.561 -18.445 1.00 38.03 345 GLY A N 1
ATOM 2753 C CA . GLY A 1 345 ? -21.337 -2.911 -18.798 1.00 38.03 345 GLY A CA 1
ATOM 2754 C C . GLY A 1 345 ? -22.501 -3.906 -18.837 1.00 38.03 345 GLY A C 1
ATOM 2755 O O . GLY A 1 345 ? -22.621 -4.688 -19.776 1.00 38.03 345 GLY A O 1
ATOM 2756 N N . GLU A 1 346 ? -23.429 -3.826 -17.882 1.00 44.56 346 GLU A N 1
ATOM 2757 C CA . GLU A 1 346 ? -24.633 -4.665 -17.841 1.00 44.56 346 GLU A CA 1
ATOM 2758 C C . GLU A 1 346 ? -25.680 -4.250 -18.885 1.00 44.56 346 GLU A C 1
ATOM 2760 O O . GLU A 1 346 ? -26.347 -5.120 -19.438 1.00 44.56 346 GLU A O 1
ATOM 2765 N N . ARG A 1 347 ? -25.804 -2.957 -19.224 1.00 42.09 347 ARG A N 1
ATOM 2766 C CA . ARG A 1 347 ? -26.636 -2.482 -20.346 1.00 42.09 347 ARG A CA 1
ATOM 2767 C C . ARG A 1 347 ? -26.068 -2.908 -21.685 1.00 42.09 347 ARG A C 1
ATOM 2769 O O . ARG A 1 347 ? -26.844 -3.378 -22.494 1.00 42.09 347 ARG A O 1
ATOM 2776 N N . GLN A 1 348 ? -24.755 -2.844 -21.896 1.00 40.03 348 GLN A N 1
ATOM 2777 C CA . GLN A 1 348 ? -24.141 -3.397 -23.105 1.00 40.03 348 GLN A CA 1
ATOM 2778 C C . GLN A 1 348 ? -24.354 -4.909 -23.184 1.00 40.03 348 GLN A C 1
ATOM 2780 O O . GLN A 1 348 ? -24.682 -5.420 -24.245 1.00 40.03 348 GLN A O 1
ATOM 2785 N N . THR A 1 349 ? -24.276 -5.625 -22.060 1.00 39.41 349 THR A N 1
ATOM 2786 C CA . THR A 1 349 ? -24.549 -7.071 -22.033 1.00 39.41 349 THR A CA 1
ATOM 2787 C C . THR A 1 349 ? -26.031 -7.378 -22.306 1.00 39.41 349 THR A C 1
ATOM 2789 O O . THR A 1 349 ? -26.332 -8.304 -23.054 1.00 39.41 349 THR A O 1
ATOM 2792 N N . LYS A 1 350 ? -26.965 -6.570 -21.780 1.00 43.25 350 LYS A N 1
ATOM 2793 C CA . LYS A 1 350 ? -28.413 -6.694 -22.031 1.00 43.25 350 LYS A CA 1
ATOM 2794 C C . LYS A 1 350 ? -28.834 -6.224 -23.425 1.00 43.25 350 LYS A C 1
ATOM 2796 O O . LYS A 1 350 ? -29.742 -6.817 -23.987 1.00 43.25 350 LYS A O 1
ATOM 2801 N N . GLU A 1 351 ? -28.180 -5.219 -24.000 1.00 45.78 351 GLU A N 1
ATOM 2802 C CA . GLU A 1 351 ? -28.394 -4.755 -25.378 1.00 45.78 351 GLU A CA 1
ATOM 2803 C C . GLU A 1 351 ? -27.819 -5.755 -26.383 1.00 45.78 351 GLU A C 1
ATOM 2805 O O . GLU A 1 351 ? -28.461 -6.023 -27.390 1.00 45.78 351 GLU A O 1
ATOM 2810 N N . ILE A 1 352 ? -26.677 -6.388 -26.086 1.00 44.81 352 ILE A N 1
ATOM 2811 C CA . ILE A 1 352 ? -26.141 -7.504 -26.882 1.00 44.81 352 ILE A CA 1
ATOM 2812 C C . ILE A 1 352 ? -27.071 -8.722 -26.787 1.00 44.81 352 ILE A C 1
ATOM 2814 O O . ILE A 1 352 ? -27.351 -9.346 -27.810 1.00 44.81 352 ILE A O 1
ATOM 2818 N N . GLN A 1 353 ? -27.620 -9.026 -25.604 1.00 40.53 353 GLN A N 1
ATOM 2819 C CA . GLN A 1 353 ? -28.621 -10.087 -25.440 1.00 40.53 353 GLN A CA 1
ATOM 2820 C C . GLN A 1 353 ? -29.949 -9.755 -26.134 1.00 40.53 353 GLN A C 1
ATOM 2822 O O . GLN A 1 353 ? -30.490 -10.623 -26.807 1.00 40.53 353 GLN A O 1
ATOM 2827 N N . GLN A 1 354 ? -30.448 -8.515 -26.061 1.00 47.41 354 GLN A N 1
ATOM 2828 C CA . GLN A 1 354 ? -31.650 -8.073 -26.781 1.00 47.41 354 GLN A CA 1
ATOM 2829 C C . GLN A 1 354 ? -31.435 -8.036 -28.295 1.00 47.41 354 GLN A C 1
ATOM 2831 O O . GLN A 1 354 ? -32.315 -8.471 -29.025 1.00 47.41 354 GLN A O 1
ATOM 2836 N N . GLN A 1 355 ? -30.266 -7.616 -28.786 1.00 44.44 355 GLN A N 1
ATOM 2837 C CA . GLN A 1 355 ? -29.926 -7.680 -30.212 1.00 44.44 355 GLN A CA 1
ATOM 2838 C C . GLN A 1 355 ? -29.760 -9.126 -30.700 1.00 44.44 355 GLN A C 1
ATOM 2840 O O . GLN A 1 355 ? -30.119 -9.424 -31.837 1.00 44.44 355 GLN A O 1
ATOM 2845 N N . GLN A 1 356 ? -29.279 -10.044 -29.853 1.00 38.91 356 GLN A N 1
ATOM 2846 C CA . GLN A 1 356 ? -29.276 -11.483 -30.143 1.00 38.91 356 GLN A CA 1
ATOM 2847 C C . GLN A 1 356 ? -30.696 -12.072 -30.132 1.00 38.91 356 GLN A C 1
ATOM 2849 O O . GLN A 1 356 ? -31.026 -12.867 -31.007 1.00 38.91 356 GLN A O 1
ATOM 2854 N N . GLN A 1 357 ? -31.569 -11.638 -29.219 1.00 39.62 357 GLN A N 1
ATOM 2855 C CA . GLN A 1 357 ? -32.973 -12.067 -29.160 1.00 39.62 357 GLN A CA 1
ATOM 2856 C C . GLN A 1 357 ? -33.806 -11.515 -30.326 1.00 39.62 357 GLN A C 1
ATOM 2858 O O . GLN A 1 357 ? -34.667 -12.215 -30.854 1.00 39.62 357 GLN A O 1
ATOM 2863 N N . GLN A 1 358 ? -33.505 -10.298 -30.780 1.00 42.41 358 GLN A N 1
ATOM 2864 C CA . GLN A 1 358 ? -34.161 -9.647 -31.910 1.00 42.41 358 GLN A CA 1
ATOM 2865 C C . GLN A 1 358 ? -33.690 -10.241 -33.250 1.00 42.41 358 GLN A C 1
ATOM 2867 O O . GLN A 1 358 ? -34.523 -10.500 -34.118 1.00 42.41 358 GLN A O 1
ATOM 2872 N N . LYS A 1 359 ? -32.407 -10.632 -33.362 1.00 36.09 359 LYS A N 1
ATOM 2873 C CA . LYS A 1 359 ? -31.904 -11.465 -34.476 1.00 36.09 359 LYS A CA 1
ATOM 2874 C C . LYS A 1 359 ? -32.547 -12.854 -34.532 1.00 36.09 359 LYS A C 1
ATOM 2876 O O . LYS A 1 359 ? -32.769 -13.362 -35.625 1.00 36.09 359 LYS A O 1
ATOM 2881 N N . CYS A 1 360 ? -32.890 -13.448 -33.387 1.00 33.53 360 CYS A N 1
ATOM 2882 C CA . CYS A 1 360 ? -33.646 -14.705 -33.349 1.00 33.53 360 CYS A CA 1
ATOM 2883 C C . CYS A 1 360 ? -35.138 -14.531 -33.698 1.00 33.53 360 CYS A C 1
ATOM 2885 O O . CYS A 1 360 ? -35.770 -15.503 -34.097 1.00 33.53 360 CYS A O 1
ATOM 2887 N N . SER A 1 361 ? -35.706 -13.320 -33.596 1.00 36.91 361 SER A N 1
ATOM 2888 C CA . SER A 1 361 ? -37.103 -13.041 -33.985 1.00 36.91 361 SER A CA 1
ATOM 2889 C C . SER A 1 361 ? -37.303 -12.679 -35.464 1.00 36.91 361 SER A C 1
ATOM 2891 O O . SER A 1 361 ? -38.431 -12.720 -35.947 1.00 36.91 361 SER A O 1
ATOM 2893 N N . GLU A 1 362 ? -36.232 -12.361 -36.199 1.00 37.66 362 GLU A N 1
ATOM 2894 C CA . GLU A 1 362 ? -36.288 -12.024 -37.635 1.00 37.66 362 GLU A CA 1
ATOM 2895 C C . GLU A 1 362 ? -36.171 -13.250 -38.563 1.00 37.66 362 GLU A C 1
ATOM 2897 O O . GLU A 1 362 ? -36.411 -13.148 -39.764 1.00 37.66 362 GLU A O 1
ATOM 2902 N N . GLN A 1 363 ? -35.881 -14.435 -38.018 1.00 34.56 363 GLN A N 1
ATOM 2903 C CA . GLN A 1 363 ? -35.948 -15.712 -38.737 1.00 34.56 363 GLN A CA 1
ATOM 2904 C C . GLN A 1 363 ? -37.247 -16.436 -38.368 1.00 34.56 363 GLN A C 1
ATOM 2906 O O . GLN A 1 363 ? -37.269 -17.365 -37.566 1.00 34.56 363 GLN A O 1
ATOM 2911 N N . GLY A 1 364 ? -38.364 -15.936 -38.892 1.00 25.86 364 GLY A N 1
ATOM 2912 C CA . GLY A 1 364 ? -39.694 -16.427 -38.544 1.00 25.86 364 GLY A CA 1
ATOM 2913 C C . GLY A 1 364 ? -39.932 -17.900 -38.893 1.00 25.86 364 GLY A C 1
ATOM 2914 O O . GLY A 1 364 ? -39.634 -18.327 -40.004 1.00 25.86 364 GLY A O 1
ATOM 2915 N N . GLN A 1 365 ? -40.548 -18.643 -37.965 1.00 27.16 365 GLN A N 1
ATOM 2916 C CA . GLN A 1 365 ? -41.848 -19.315 -38.141 1.00 27.16 365 GLN A CA 1
ATOM 2917 C C . GLN A 1 365 ? -42.334 -19.971 -36.819 1.00 27.16 365 GLN A C 1
ATOM 2919 O O . GLN A 1 365 ? -41.547 -20.126 -35.887 1.00 27.16 365 GLN A O 1
ATOM 2924 N N . PRO A 1 366 ? -43.649 -20.243 -36.671 1.00 33.31 366 PRO A N 1
ATOM 2925 C CA . PRO A 1 366 ? -44.404 -19.958 -35.452 1.00 33.31 366 PRO A CA 1
ATOM 2926 C C . PRO A 1 366 ? -44.778 -21.211 -34.653 1.00 33.31 366 PRO A C 1
ATOM 2928 O O . PRO A 1 366 ? -45.118 -22.228 -35.243 1.00 33.31 366 PRO A O 1
ATOM 2931 N N . LEU A 1 367 ? -44.828 -21.097 -33.322 1.00 26.11 367 LEU A N 1
ATOM 2932 C CA . LEU A 1 367 ? -45.799 -21.764 -32.439 1.00 26.11 367 LEU A CA 1
ATOM 2933 C C . LEU A 1 367 ? -45.530 -21.352 -30.982 1.00 26.11 367 LEU A C 1
ATOM 2935 O O . LEU A 1 367 ? -44.385 -21.214 -30.572 1.00 26.11 367 LEU A O 1
ATOM 2939 N N . PHE A 1 368 ? -46.611 -21.186 -30.216 1.00 26.38 368 PHE A N 1
ATOM 2940 C CA . PHE A 1 368 ? -46.672 -20.844 -28.784 1.00 26.38 368 PHE A CA 1
ATOM 2941 C C . PHE A 1 368 ? -46.674 -19.358 -28.383 1.00 26.38 368 PHE A C 1
ATOM 2943 O O . PHE A 1 368 ? -46.065 -18.926 -27.409 1.00 26.38 368 PHE A O 1
ATOM 2950 N N . SER A 1 369 ? -47.562 -18.606 -29.034 1.00 28.05 369 SER A N 1
ATOM 2951 C CA . SER A 1 369 ? -48.506 -17.766 -28.283 1.00 28.05 369 SER A CA 1
ATOM 2952 C C . SER A 1 369 ? -49.438 -18.692 -27.489 1.00 28.05 369 SER A C 1
ATOM 2954 O O . SER A 1 369 ? -50.221 -19.386 -28.128 1.00 28.05 369 SER A O 1
ATOM 2956 N N . PHE A 1 370 ? -49.316 -18.760 -26.152 1.00 28.12 370 PHE A N 1
ATOM 2957 C CA . PHE A 1 370 ? -50.465 -19.001 -25.247 1.00 28.12 370 PHE A CA 1
ATOM 2958 C C . PHE A 1 370 ? -50.202 -18.860 -23.726 1.00 28.12 370 PHE A C 1
ATOM 2960 O O . PHE A 1 370 ? -51.130 -19.065 -22.953 1.00 28.12 370 PHE A O 1
ATOM 2967 N N . LEU A 1 371 ? -49.004 -18.498 -23.238 1.00 28.05 371 LEU A N 1
ATOM 2968 C CA . LEU A 1 371 ? -48.724 -18.569 -21.783 1.00 28.05 371 LEU A CA 1
ATOM 2969 C C . LEU A 1 371 ? -48.042 -17.352 -21.137 1.00 28.05 371 LEU A C 1
ATOM 2971 O O . LEU A 1 371 ? -47.494 -17.461 -20.046 1.00 28.05 371 LEU A O 1
ATOM 2975 N N . LEU A 1 372 ? -48.139 -16.165 -21.742 1.00 28.72 372 LEU A N 1
ATOM 2976 C CA . LEU A 1 372 ? -47.636 -14.924 -21.128 1.00 28.72 372 LEU A CA 1
ATOM 2977 C C . LEU A 1 372 ? -48.671 -13.787 -21.123 1.00 28.72 372 LEU A C 1
ATOM 2979 O O . LEU A 1 372 ? -48.331 -12.618 -21.255 1.00 28.72 372 LEU A O 1
ATOM 2983 N N . GLY A 1 373 ? -49.953 -14.138 -20.989 1.00 29.89 373 GLY A N 1
ATOM 2984 C CA . GLY A 1 373 ? -51.070 -13.187 -20.906 1.00 29.89 373 GLY A CA 1
ATOM 2985 C C . GLY A 1 373 ? -51.603 -12.928 -19.492 1.00 29.89 373 GLY A C 1
ATOM 2986 O O . GLY A 1 373 ? -52.548 -12.164 -19.349 1.00 29.89 373 GLY A O 1
ATOM 2987 N N . VAL A 1 374 ? -51.043 -13.554 -18.447 1.00 32.41 374 VAL A N 1
ATOM 2988 C CA . VAL A 1 374 ? -51.701 -13.619 -17.119 1.00 32.41 374 VAL A CA 1
ATOM 2989 C C . VAL A 1 374 ? -50.910 -12.959 -15.974 1.00 32.41 374 VAL A C 1
ATOM 2991 O O . VAL A 1 374 ? -51.441 -12.817 -14.884 1.00 32.41 374 VAL A O 1
ATOM 2994 N N . VAL A 1 375 ? -49.688 -12.450 -16.183 1.00 29.61 375 VAL A N 1
ATOM 2995 C CA . VAL A 1 375 ? -48.889 -11.859 -15.071 1.00 29.61 375 VAL A CA 1
ATOM 2996 C C . VAL A 1 375 ? -48.605 -10.354 -15.234 1.00 29.61 375 VAL A C 1
ATOM 2998 O O . VAL A 1 375 ? -48.032 -9.721 -14.354 1.00 29.61 375 VAL A O 1
ATOM 3001 N N . LEU A 1 376 ? -49.064 -9.721 -16.318 1.00 30.92 376 LEU A N 1
ATOM 3002 C CA . LEU A 1 376 ? -48.804 -8.297 -16.603 1.00 30.92 376 LEU A CA 1
ATOM 3003 C C . LEU A 1 376 ? -49.986 -7.352 -16.336 1.00 30.92 376 LEU A C 1
ATOM 3005 O O . LEU A 1 376 ? -49.950 -6.193 -16.739 1.00 30.92 376 LEU A O 1
ATOM 3009 N N . ALA A 1 377 ? -50.999 -7.808 -15.599 1.00 31.14 377 ALA A N 1
ATOM 3010 C CA . ALA A 1 377 ? -52.161 -7.002 -15.233 1.00 31.14 377 ALA A CA 1
ATOM 3011 C C . ALA A 1 377 ? -52.308 -6.811 -13.713 1.00 31.14 377 ALA A C 1
ATOM 3013 O O . ALA A 1 377 ? -53.418 -6.846 -13.209 1.00 31.14 377 ALA A O 1
ATOM 3014 N N . GLU A 1 378 ? -51.212 -6.599 -12.970 1.00 31.08 378 GLU A N 1
ATOM 3015 C CA . GLU A 1 378 ? -51.299 -6.147 -11.568 1.00 31.08 378 GLU A CA 1
ATOM 3016 C C . GLU A 1 378 ? -49.972 -5.555 -11.044 1.00 31.08 378 GLU A C 1
ATOM 3018 O O . GLU A 1 378 ? -49.297 -6.108 -10.181 1.00 31.08 378 GLU A O 1
ATOM 3023 N N . LYS A 1 379 ? -49.537 -4.405 -11.585 1.00 29.30 379 LYS A N 1
ATOM 3024 C CA . LYS A 1 379 ? -48.507 -3.580 -10.908 1.00 29.30 379 LYS A CA 1
ATOM 3025 C C . LYS A 1 379 ? -48.539 -2.084 -11.226 1.00 29.30 379 LYS A C 1
ATOM 3027 O O . LYS A 1 379 ? -47.544 -1.386 -11.061 1.00 29.30 379 LYS A O 1
ATOM 3032 N N . LEU A 1 380 ? -49.699 -1.580 -11.645 1.00 31.89 380 LEU A N 1
ATOM 3033 C CA . LEU A 1 380 ? -49.979 -0.147 -11.744 1.00 31.89 380 LEU A CA 1
ATOM 3034 C C . LEU A 1 380 ? -51.271 0.176 -10.988 1.00 31.89 380 LEU A C 1
ATOM 3036 O O . LEU A 1 380 ? -52.298 0.503 -11.575 1.00 31.89 380 LEU A O 1
ATOM 3040 N N . ARG A 1 381 ? -51.213 0.079 -9.658 1.00 28.09 381 ARG A N 1
ATOM 3041 C CA . ARG A 1 381 ? -52.103 0.814 -8.754 1.00 28.09 381 ARG A CA 1
ATOM 3042 C C . ARG A 1 381 ? -51.395 1.057 -7.425 1.00 28.09 381 ARG A C 1
ATOM 3044 O O . ARG A 1 381 ? -50.773 0.151 -6.885 1.00 28.09 381 ARG A O 1
ATOM 3051 N N . CYS A 1 382 ? -51.555 2.283 -6.935 1.00 25.94 382 CYS A N 1
ATOM 3052 C CA . CYS A 1 382 ? -51.230 2.768 -5.592 1.00 25.94 382 CYS A CA 1
ATOM 3053 C C . CYS A 1 382 ? -49.782 3.233 -5.347 1.00 25.94 382 CYS A C 1
ATOM 3055 O O . CYS A 1 382 ? -49.013 2.620 -4.617 1.00 25.94 382 CYS A O 1
ATOM 3057 N N . ASN A 1 383 ? -49.483 4.428 -5.872 1.00 30.36 383 ASN A N 1
ATOM 3058 C CA . ASN A 1 383 ? -48.911 5.489 -5.037 1.00 30.36 383 ASN A CA 1
ATOM 3059 C C . ASN A 1 383 ? -49.982 5.940 -4.024 1.00 30.36 383 ASN A C 1
ATOM 3061 O O . ASN A 1 383 ? -51.091 6.281 -4.433 1.00 30.36 383 ASN A O 1
ATOM 3065 N N . GLY A 1 384 ? -49.643 5.975 -2.736 1.00 24.02 384 GLY A N 1
ATOM 3066 C CA . GLY A 1 384 ? -50.443 6.569 -1.659 1.00 24.02 384 GLY A CA 1
ATOM 3067 C C . GLY A 1 384 ? -49.777 6.336 -0.292 1.00 24.02 384 GLY A C 1
ATOM 3068 O O . GLY A 1 384 ? -49.237 5.251 -0.100 1.00 24.02 384 GLY A O 1
ATOM 3069 N N . PRO A 1 385 ? -49.737 7.333 0.611 1.00 34.78 385 PRO A N 1
ATOM 3070 C CA . PRO A 1 385 ? -48.737 7.436 1.679 1.00 34.78 385 PRO A CA 1
ATOM 3071 C C . PRO A 1 385 ? -49.145 6.713 2.969 1.00 34.78 385 PRO A C 1
ATOM 3073 O O . PRO A 1 385 ? -50.328 6.706 3.287 1.00 34.78 385 PRO A O 1
ATOM 3076 N N . PHE A 1 386 ? -48.160 6.196 3.713 1.00 29.83 386 PHE A N 1
ATOM 3077 C CA . PHE A 1 386 ? -48.026 6.241 5.180 1.00 29.83 386 PHE A CA 1
ATOM 3078 C C . PHE A 1 386 ? -46.593 5.872 5.575 1.00 29.83 386 PHE A C 1
ATOM 3080 O O . PHE A 1 386 ? -46.028 4.956 4.931 1.00 29.83 386 PHE A O 1
#

Organism: NCBI:txid1825980

pLDDT: mean 77.1, std 25.23, range [24.02, 98.88]

Foldseek 3Di:
DVVVVVVVVVVVVVVVVVVVVVVVVPDPPPPDPPCQPQFPPRDGDPDDDLAFDPQKFFAEKEKEKEDDQVVQKIKIKIKTKMAGAAKDQKGKWAADQKAWPFKFKAFPVVPVPPDDTFGWDWIDDNVSRMIITGGPDIDHHGGIMIIIIIIMHGADCDDAAWHKAWDADPVGDIDIKTKHQQPPHRLNHHPIGNRDFVRWYKYWYKYKDAPQKDKDWLADFPDWDADPPRIIITTGDIDDGGHSRLTIMMIGNWDWDWDAAPLQAIEIETEHPVCRVVCVVVRVVVNVVQVVCCVVLVHHDPGNYKYWYQGDDDPPDDDDHDIPTSDPDDDPVVVVVVSVVVVVVVVVVVVVVVVVVVVVPVPDDDDDPDPPPPPPPPDPDDDDDD

InterPro domains:
  IPR001930 Peptidase M1, alanine aminopeptidase/leukotriene A4 hydrolase [PR00756] (188-203)
  IPR001930 Peptidase M1, alanine aminopeptidase/leukotriene A4 hydrolase [PR00756] (236-251)
  IPR034016 Aminopeptidase N-type [cd09601] (59-306)
  IPR042097 Aminopeptidase N-like , N-terminal domain superfamliy [G3DSA:2.60.40.1730] (38-252)
  IPR042097 Aminopeptidase N-like , N-terminal domain superfamliy [SSF63737] (43-253)
  IPR045357 Aminopeptidase N-like , N-terminal domain [PF17900] (57-246)
  IPR050344 Peptidase M1 family aminopeptidases [PTHR11533] (38-306)